Protein 3ALU (pdb70)

Radius of gyration: 27.71 Å; Cα contacts (8 Å, |Δi|>4): 1665; chains: 4; bounding box: 54×75×73 Å

B-factor: mean 20.38, std 9.77, range [8.19, 360.0]

Sequence (628 aa):
CLTSCPPLWTGFNGKCFRLFHNHLNFDNAENACRQFGLASCSGDELATGHLASIHSAESQAFLTELVKTSLPDLITGGWAPQVYIGMKVGSTNSDQTWTDGSSVDYDGWVSGEPNNGPNSRGAIAAGDYSRGFWADVYSNNNFKYICQLPCVHYTLECLTSCPPLWTGFNGKCFRLFHNHLNFDNAENACRQFGLASCSGDELATGHLASIHSAESQAFLTELVKTSLPDLITGGWAPQVYIGMKVGSTNSDQTWTDGSSVDYDGWVSGEPNNGPNSRGAIAAGDYSRGFWADVYSNNNFKYICQLPCVHYTLECLTSCPPLWTGFNGKCFRLFHNHLNFDNAENACRQFGLASCSGDELATGHLASIHSAESQAFLTELVKTSLPDLITGGWAPQVYIGMKVGSTNSDQTWTDGSSVDYDGWVSGEPNNGPNSRGAIAAGDYSRGFWADVYSNNNFKYICQLPCVHYTLECLTSCPPLWTGFNGKCFRLFHNHLNFDNAENACRQFGLASCSGDELATGHLASIHSAESQAFLTELVKTSLPDLITGGWAPQVYIGMKVGSTNSDQTWTDGSSVDYDGWVSGEPNNGPNSRGAIAAGDYSRGFWADVYSNNNFKYICQLPCVHYTLE

Secondary structure (DSSP, 8-state):
---EE-TT-EEETTEEEEEEEEEE-HHHHHHHHTTEEEEETTS-EEEE-EE----SHHHHHHHHHHHHHH-GGG--SSSPSEEEEEEEE-SSTT-EEETT--------BPTT---S-SSEEEEEE-STTTTT-EEEE-TT--EEEEEEPPPEEEE--/-BEE--TT-EEETTEEEEEEEEEE-HHHHHHHHTT-EEEETTS-EEEE-EE----SHHHHHHHHHHHHHH-GGG--SSSPSEEEEEEEE-SSTT-EEETT--------B-TT---S-SSEEEEEE-STTTTT-EEEE-TT--EEEEEEPPPEEEE--/-BEEE-TT-EEETTEEEEEEEEEE-HHHHHHHHTTSEEEETTS-EEEE-EE----SHHHHHHHHHHHHHHSGGG--SSSPSEEEEEEEE-SSTT-EEETT--------BPTT---S-SSEEEEEE-STTTTT-EEEE-TT--EEEEEEPPPEEEEE-/--EEE-TT-EEETTEEEEEEEEEE-HHHHHHHHTTSEEEETTS-EEEE-EEPP--SHHHHHHHHHHHHHHSGGG--SSSPSEEEEEEEE-SSTT-EEETT--------BPTT---S-SSEEEEEE-STTTTT-EEEE-TT--EEEEEE---EEEE--

Solvent-accessible surface area: 25604 Å² total; per-residue (Å²): 80,62,12,26,7,2,49,27,3,10,3,40,115,30,30,3,6,43,15,28,40,79,93,41,40,3,97,81,0,10,78,24,0,108,70,22,1,3,9,17,63,46,59,88,119,43,24,31,0,34,0,0,2,1,56,44,68,117,19,6,60,10,0,18,86,16,0,59,44,28,8,61,126,67,42,57,64,32,78,44,14,38,0,0,0,0,0,68,0,18,87,77,72,104,67,42,71,5,18,26,60,21,76,56,98,38,106,2,32,20,108,64,27,18,94,43,34,83,84,0,38,0,0,0,0,0,0,56,140,5,138,0,91,0,5,4,17,116,44,110,57,86,25,19,8,0,0,2,2,7,21,37,90,47,29,78,153,80,61,15,30,8,2,46,31,4,10,3,35,110,31,30,3,6,42,15,30,40,81,92,39,27,6,99,76,0,6,76,22,0,118,78,24,6,4,8,17,67,57,54,93,159,37,23,61,0,37,0,0,2,0,52,44,68,122,18,6,61,10,0,17,85,16,0,59,49,28,4,58,118,74,41,58,65,31,80,44,14,42,0,0,0,0,0,78,0,18,100,70,69,98,66,41,69,8,26,35,62,23,70,57,93,36,108,1,32,23,113,61,27,17,92,86,33,85,84,2,35,0,0,0,0,0,0,57,146,4,138,0,91,0,5,4,15,160,35,92,64,82,28,23,6,0,0,7,2,14,26,35,84,45,33,74,151,79,58,16,26,6,2,49,24,3,10,3,40,117,34,27,2,5,37,16,30,34,81,91,40,42,3,93,72,0,5,68,26,0,106,99,23,1,3,8,16,67,48,60,90,117,42,22,41,0,35,0,0,2,0,57,35,64,112,19,5,60,10,0,18,84,16,0,61,46,26,9,58,142,81,46,58,62,28,83,44,14,41,0,0,0,0,0,72,0,17,100,72,71,98,63,41,66,6,28,26,59,17,69,58,98,32,109,1,30,22,111,60,27,16,94,50,35,91,82,1,33,0,0,0,0,0,0,58,146,5,132,0,87,0,4,4,14,135,46,116,54,85,30,24,5,0,0,2,1,8,19,35,86,54,44,82,146,61,68,15,28,6,1,46,29,4,9,3,40,119,30,28,1,5,39,17,26,37,79,94,41,44,3,98,77,0,10,79,22,0,114,84,25,0,4,8,18,65,72,57,97,120,44,22,37,0,32,1,0,2,0,56,36,61,112,18,4,60,10,0,19,90,16,0,60,49,27,4,56,132,91,46,58,63,29,91,43,16,38,0,0,0,0,0,77,0,19,90,77,73,100,68,43,77,7,25,29,63,20,74,56,94,34,109,1,30,16,110,62,25,15,95,45,36,84,83,0,33,0,0,0,0,0,0,58,143,4,135,0,85,0,5,5,12,107,40,111,45,80,35,31,6,0,0,4,1,10,21,37,86,52,35,79,149

Foldseek 3Di:
DAADDDPQWHDDPQWTKHWFFWWAFQVVQQVVQQVAFDADPVGHTDGTKGFADAADPVSLVVVLCVVCVVPVVQAAQDLPPWAFGQWWAAQHNVRIAGPLRDDPNDAQAAPPPPDPDDTWGWTQRCHNVRVRGIYTHHRRGTHITMIIGDRDDDDPD/DAADDDPQWHDDPNWTKHWFFWWAFQVVQQVVLQVFADADPVGHGDTGKGFADAADVVSLVVVLCVVCVVPVVFAAQDQPPWAFGQWWAAPHNVRIAGPLRDDPNDAQADPPPPDDDDGWGWTQRCHNHRNRGIYTHHRRGIHITMMIYDRDDDDDD/DAEDDDPQWHDDPNWTKHWFFWWDFQVVLQVVQQVFFDADPVGHTDGGKGFADAADPVSLVVVLCVVCVVPVVFAAQAQPPWAFGQWWAADHNVPIAGPLRDDPNDAQADPPPPDDDHGWGWTQRCHNVSNRGIYTHHRRGTHITMMIYDRDDDDDD/DFADDDPQWDDDPQWTKHWDFWWAFQVVQQVVQQVFFDAPPVGHTDGGKGFDDDADPVSLVVVLCVCCVVPVVFAAQDQPPWAFGQWWAAQDNVRIAGPRRDDPNDAQADPPPPDPDDTWGWTQRCHNVRNRGIYTHHRRGTHITMMIYDRDDDDPD

CATH classification: 3.10.100.10

Organism: Pseudocnus echinatus (NCBI:txid2592315)

Nearest PDB structures (foldseek):
  3als-assembly1_B  TM=1.002E+00  e=3.495E-29  Pseudocnus echinatus
  4wqq-assembly2_D  TM=8.753E-01  e=1.450E-10  Pseudocnus echinatus
  1wmy-assembly1_A  TM=8.803E-01  e=3.065E-10  Pseudocnus echinatus
  1qdd-assembly1_A  TM=8.818E-01  e=2.893E-10  Homo sapiens
  7juc-assembly1_A  TM=8.166E-01  e=5.439E-08  Homo sapiens

Structure (mmCIF, N/CA/C/O backbone):
data_3ALU
#
_entry.id   3ALU
#
_cell.length_a   41.808
_cell.length_b   78.159
_cell.length_c   102.883
_cell.angle_alpha   90.00
_cell.angle_beta   96.82
_cell.angle_gamma   90.00
#
_symmetry.space_group_name_H-M   'P 1 21 1'
#
loop_
_entity.id
_entity.type
_entity.pdbx_description
1 polymer 'Lectin CEL-IV, C-type'
2 branched alpha-D-galactopyranose-(1-6)-alpha-D-glucopyranose-(1-2)-beta-D-fructofuranose
3 non-polymer 1,2-ETHANEDIOL
4 non-polymer 'CALCIUM ION'
5 water water
#
loop_
_atom_site.group_PDB
_atom_site.id
_atom_site.type_symbol
_atom_site.label_atom_id
_atom_site.label_alt_id
_atom_site.label_comp_id
_atom_site.label_asym_id
_atom_site.label_entity_id
_atom_site.label_seq_id
_atom_site.pdbx_PDB_ins_code
_atom_site.Cartn_x
_atom_site.Cartn_y
_atom_site.Cartn_z
_atom_site.occupancy
_atom_site.B_iso_or_equiv
_atom_site.auth_seq_id
_atom_site.auth_comp_id
_atom_site.auth_asym_id
_atom_site.auth_atom_id
_atom_site.pdbx_PDB_model_num
ATOM 1 N N . CYS A 1 1 ? -17.138 18.808 -21.817 1.00 44.69 1 CYS A N 1
ATOM 2 C CA . CYS A 1 1 ? -17.871 18.526 -23.087 1.00 44.75 1 CYS A CA 1
ATOM 3 C C . CYS A 1 1 ? -17.877 17.054 -23.501 1.00 43.03 1 CYS A C 1
ATOM 4 O O . CYS A 1 1 ? -16.880 16.323 -23.382 1.00 43.06 1 CYS A O 1
ATOM 7 N N . LEU A 1 2 ? -19.047 16.640 -23.958 1.00 40.79 2 LEU A N 1
ATOM 8 C CA . LEU A 1 2 ? -19.192 15.545 -24.888 1.00 37.87 2 LEU A CA 1
ATOM 9 C C . LEU A 1 2 ? -19.602 16.246 -26.174 1.00 35.38 2 LEU A C 1
ATOM 10 O O . LEU A 1 2 ? -20.225 17.305 -26.122 1.00 34.53 2 LEU A O 1
ATOM 15 N N . THR A 1 3 ? -19.251 15.674 -27.321 1.00 32.39 3 THR A N 1
ATOM 16 C CA . THR A 1 3 ? -19.786 16.146 -28.604 1.00 29.35 3 THR A CA 1
ATOM 17 C C . THR A 1 3 ? -21.316 15.905 -28.710 1.00 27.93 3 THR A C 1
ATOM 18 O O . THR A 1 3 ? -21.784 14.823 -28.388 1.00 29.22 3 THR A O 1
ATOM 22 N N . SER A 1 4 ? -22.071 16.925 -29.153 1.00 25.18 4 SER A N 1
ATOM 23 C CA . SER A 1 4 ? -23.507 16.822 -29.429 1.00 23.10 4 SER A CA 1
ATOM 24 C C . SER A 1 4 ? -23.786 16.520 -30.897 1.00 20.92 4 SER A C 1
ATOM 25 O O . SER A 1 4 ? -23.299 17.245 -31.795 1.00 20.48 4 SER A O 1
ATOM 28 N N . CYS A 1 5 ? -24.579 15.485 -31.142 1.00 18.99 5 CYS A N 1
ATOM 29 C CA . CYS A 1 5 ? -24.908 15.044 -32.508 1.00 18.09 5 CYS A CA 1
ATOM 30 C C . CYS A 1 5 ? -26.379 14.697 -32.673 1.00 17.84 5 CYS A C 1
ATOM 31 O O . CYS A 1 5 ? -27.062 14.369 -31.690 1.00 17.34 5 CYS A O 1
ATOM 34 N N . PRO A 1 6 ? -26.858 14.683 -33.922 1.00 17.09 6 PRO A N 1
ATOM 35 C CA . PRO A 1 6 ? -28.250 14.269 -34.070 1.00 17.29 6 PRO A CA 1
ATOM 36 C C . PRO A 1 6 ? -28.445 12.754 -33.915 1.00 15.59 6 PRO A C 1
ATOM 37 O O . PRO A 1 6 ? -27.478 11.990 -33.941 1.00 14.49 6 PRO A O 1
ATOM 41 N N . PRO A 1 7 ? -29.700 12.304 -33.760 1.00 15.75 7 PRO A N 1
ATOM 42 C CA . PRO A 1 7 ? -30.011 10.909 -33.626 1.00 15.33 7 PRO A CA 1
ATOM 43 C C . PRO A 1 7 ? -29.449 10.098 -34.773 1.00 15.19 7 PRO A C 1
ATOM 44 O O . PRO A 1 7 ? -29.554 10.493 -35.945 1.00 14.65 7 PRO A O 1
ATOM 48 N N . LEU A 1 8 ? -28.847 8.976 -34.401 1.00 15.34 8 LEU A N 1
ATOM 49 C CA . LEU A 1 8 ? -28.191 8.005 -35.309 1.00 14.71 8 LEU A CA 1
ATOM 50 C C . LEU A 1 8 ? -26.762 8.413 -35.659 1.00 14.25 8 LEU A C 1
ATOM 51 O O . LEU A 1 8 ? -26.022 7.593 -36.209 1.00 16.06 8 LEU A O 1
ATOM 56 N N . TRP A 1 9 ? -26.380 9.646 -35.331 1.00 14.72 9 TRP A N 1
ATOM 57 C CA . TRP A 1 9 ? -24.989 10.079 -35.569 1.00 14.23 9 TRP A CA 1
ATOM 58 C C . TRP A 1 9 ? -24.211 9.889 -34.274 1.00 14.66 9 TRP A C 1
ATOM 59 O O . TRP A 1 9 ? -24.802 9.728 -33.221 1.00 13.72 9 TRP A O 1
ATOM 70 N N . THR A 1 10 ? -22.878 9.855 -34.344 1.00 13.53 10 THR A N 1
ATOM 71 C CA . THR A 1 10 ? -22.099 9.666 -33.138 1.00 13.59 10 THR A CA 1
ATOM 72 C C . THR A 1 10 ? -20.861 10.573 -33.192 1.00 14.52 10 THR A C 1
ATOM 73 O O . THR A 1 10 ? -20.331 10.818 -34.264 1.00 14.50 10 THR A O 1
ATOM 77 N N . GLY A 1 11 ? -20.468 11.100 -32.035 1.00 14.65 11 GLY A N 1
ATOM 78 C CA . GLY A 1 11 ? -19.506 12.217 -31.934 1.00 14.32 11 GLY A CA 1
ATOM 79 C C . GLY A 1 11 ? -18.140 11.775 -31.459 1.00 14.63 11 GLY A C 1
ATOM 80 O O . GLY A 1 11 ? -18.015 10.870 -30.620 1.00 15.06 11 GLY A O 1
ATOM 81 N N . PHE A 1 12 ? -17.121 12.419 -32.000 1.00 14.20 12 PHE A N 1
ATOM 82 C CA . PHE A 1 12 ? -15.743 12.252 -31.521 1.00 14.94 12 PHE A CA 1
ATOM 83 C C . PHE A 1 12 ? -15.015 13.522 -31.799 1.00 15.92 12 PHE A C 1
ATOM 84 O O . PHE A 1 12 ? -15.020 14.038 -32.946 1.00 15.27 12 PHE A O 1
ATOM 92 N N . ASN A 1 13 ? -14.412 14.064 -30.733 1.00 18.63 13 ASN A N 1
ATOM 93 C CA . ASN A 1 13 ? -13.580 15.265 -30.830 1.00 21.10 13 ASN A CA 1
ATOM 94 C C . ASN A 1 13 ? -14.234 16.424 -31.587 1.00 21.26 13 ASN A C 1
ATOM 95 O O . ASN A 1 13 ? -13.595 17.070 -32.413 1.00 21.87 13 ASN A O 1
ATOM 100 N N . GLY A 1 14 ? -15.519 16.646 -31.331 1.00 19.71 14 GLY A N 1
ATOM 101 C CA . GLY A 1 14 ? -16.214 17.787 -31.918 1.00 19.77 14 GLY A CA 1
ATOM 102 C C . GLY A 1 14 ? -16.883 17.577 -33.256 1.00 19.11 14 GLY A C 1
ATOM 103 O O . GLY A 1 14 ? -17.556 18.473 -33.756 1.00 20.45 14 GLY A O 1
ATOM 104 N N . LYS A 1 15 ? -16.720 16.388 -33.820 1.00 17.18 15 LYS A N 1
ATOM 105 C CA . LYS A 1 15 ? -17.319 16.066 -35.132 1.00 15.74 15 LYS A CA 1
ATOM 106 C C . LYS A 1 15 ? -18.334 14.940 -35.008 1.00 14.71 15 LYS A C 1
ATOM 107 O O . LYS A 1 15 ? -18.233 14.110 -34.126 1.00 14.36 15 LYS A O 1
ATOM 113 N N . CYS A 1 16 ? -19.296 14.901 -35.941 1.00 14.25 16 CYS A N 1
ATOM 114 C CA . CYS A 1 16 ? -20.346 13.907 -35.898 1.00 12.90 16 CYS A CA 1
ATOM 115 C C . CYS A 1 16 ? -20.244 13.015 -37.136 1.00 12.37 16 CYS A C 1
ATOM 116 O O . CYS A 1 16 ? -20.091 13.528 -38.273 1.00 13.73 16 CYS A O 1
ATOM 119 N N . PHE A 1 17 ? -20.285 11.720 -36.892 1.00 12.24 17 PHE A N 1
ATOM 120 C CA . PHE A 1 17 ? -20.066 10.733 -37.948 1.00 12.38 17 PHE A CA 1
ATOM 121 C C . PHE A 1 17 ? -21.200 9.743 -38.032 1.00 12.53 17 PHE A C 1
ATOM 122 O O . PHE A 1 17 ? -21.878 9.454 -37.046 1.00 12.73 17 PHE A O 1
ATOM 130 N N . ARG A 1 18 ? -21.354 9.161 -39.223 1.00 12.95 18 ARG A N 1
ATOM 131 C CA . ARG A 1 18 ? -22.305 8.078 -39.409 1.00 12.86 18 ARG A CA 1
ATOM 132 C C . ARG A 1 18 ? -21.838 7.180 -40.561 1.00 12.72 18 ARG A C 1
ATOM 133 O O . ARG A 1 18 ? -21.437 7.653 -41.644 1.00 12.37 18 ARG A O 1
ATOM 141 N N . LEU A 1 19 ? -21.830 5.891 -40.262 1.00 12.40 19 LEU A N 1
ATOM 142 C CA . LEU A 1 19 ? -21.566 4.836 -41.252 1.00 11.99 19 LEU A CA 1
ATOM 143 C C . LEU A 1 19 ? -22.817 4.482 -42.011 1.00 13.64 19 LEU A C 1
ATOM 144 O O . LEU A 1 19 ? -23.867 4.146 -41.394 1.00 14.77 19 LEU A O 1
ATOM 149 N N . PHE A 1 20 ? -22.709 4.500 -43.334 1.00 13.01 20 PHE A N 1
ATOM 150 C CA . PHE A 1 20 ? -23.851 4.121 -44.205 1.00 13.47 20 PHE A CA 1
ATOM 151 C C . PHE A 1 20 ? -23.592 2.790 -44.876 1.00 14.86 20 PHE A C 1
ATOM 152 O O . PHE A 1 20 ? -22.459 2.480 -45.277 1.00 15.63 20 PHE A O 1
ATOM 160 N N . HIS A 1 21 ? -24.661 1.993 -44.988 1.00 15.69 21 HIS A N 1
ATOM 161 C CA . HIS A 1 21 ? -24.545 0.578 -45.394 1.00 16.33 21 HIS A CA 1
ATOM 162 C C . HIS A 1 21 ? -24.832 0.295 -46.832 1.00 17.23 21 HIS A C 1
ATOM 163 O O . HIS A 1 21 ? -24.564 -0.835 -47.293 1.00 18.55 21 HIS A O 1
ATOM 170 N N . ASN A 1 22 ? -25.347 1.288 -47.566 1.00 17.92 22 ASN A N 1
ATOM 171 C CA . ASN A 1 22 ? -25.541 1.089 -49.002 1.00 20.37 22 ASN A CA 1
ATOM 172 C C . ASN A 1 22 ? -24.216 1.294 -49.703 1.00 20.66 22 ASN A C 1
ATOM 173 O O . ASN A 1 22 ? -23.319 1.996 -49.188 1.00 22.55 22 ASN A O 1
ATOM 178 N N . HIS A 1 23 ? -24.037 0.599 -50.807 1.00 19.65 23 HIS A N 1
ATOM 179 C CA . HIS A 1 23 ? -22.729 0.577 -51.433 1.00 18.98 23 HIS A CA 1
ATOM 180 C C . HIS A 1 23 ? -22.805 1.563 -52.570 1.00 18.96 23 HIS A C 1
ATOM 181 O O . HIS A 1 23 ? -23.627 1.410 -53.489 1.00 19.61 23 HIS A O 1
ATOM 188 N N . LEU A 1 24 ? -21.918 2.549 -52.548 1.00 16.87 24 LEU A N 1
ATOM 189 C CA . LEU A 1 24 ? -21.906 3.578 -53.557 1.00 16.54 24 LEU A CA 1
ATOM 190 C C . LEU A 1 24 ? -20.487 3.752 -54.067 1.00 16.06 24 LEU A C 1
ATOM 191 O O . LEU A 1 24 ? -19.517 3.499 -53.331 1.00 16.04 24 LEU A O 1
ATOM 196 N N . ASN A 1 25 ? -20.366 4.261 -55.286 1.00 15.20 25 ASN A N 1
ATOM 197 C CA . ASN A 1 25 ? -19.026 4.624 -55.769 1.00 14.92 25 ASN A CA 1
ATOM 198 C C . ASN A 1 25 ? -18.559 5.917 -55.108 1.00 14.53 25 ASN A C 1
ATOM 199 O O . ASN A 1 25 ? -19.309 6.543 -54.353 1.00 14.47 25 ASN A O 1
ATOM 204 N N . PHE A 1 26 ? -17.317 6.322 -55.335 1.00 14.21 26 PHE A N 1
ATOM 205 C CA . PHE A 1 26 ? -16.802 7.409 -54.526 1.00 13.48 26 PHE A CA 1
ATOM 206 C C . PHE A 1 26 ? -17.595 8.692 -54.699 1.00 14.05 26 PHE A C 1
ATOM 207 O O . PHE A 1 26 ? -17.941 9.360 -53.726 1.00 14.70 26 PHE A O 1
ATOM 215 N N . ASP A 1 27 ? -17.857 9.075 -55.944 1.00 13.63 27 ASP A N 1
ATOM 216 C CA . ASP A 1 27 ? -18.521 10.347 -56.202 1.00 16.00 27 ASP A CA 1
ATOM 217 C C . ASP A 1 27 ? -19.955 10.320 -55.662 1.00 14.81 27 ASP A C 1
ATOM 218 O O . ASP A 1 27 ? -20.412 11.305 -55.116 1.00 15.91 27 ASP A O 1
ATOM 223 N N . ASN A 1 28 ? -20.638 9.193 -55.804 1.00 15.39 28 ASN A N 1
ATOM 224 C CA . ASN A 1 28 ? -21.993 9.073 -55.267 1.00 16.08 28 ASN A CA 1
ATOM 225 C C . ASN A 1 28 ? -22.036 9.024 -53.731 1.00 15.83 28 ASN A C 1
ATOM 226 O O . ASN A 1 28 ? -22.999 9.536 -53.131 1.00 15.93 28 ASN A O 1
ATOM 231 N N . ALA A 1 29 ? -20.990 8.445 -53.108 1.00 15.23 29 ALA A N 1
ATOM 232 C CA . ALA A 1 29 ? -20.875 8.463 -51.638 1.00 14.39 29 ALA A CA 1
ATOM 233 C C . ALA A 1 29 ? -20.663 9.868 -51.159 1.00 13.98 29 ALA A C 1
ATOM 234 O O . ALA A 1 29 ? -21.367 10.342 -50.254 1.00 15.37 29 ALA A O 1
ATOM 236 N N . GLU A 1 30 ? -19.723 10.594 -51.767 1.00 12.83 30 GLU A N 1
ATOM 237 C CA . GLU A 1 30 ? -19.540 12.002 -51.415 1.00 12.72 30 GLU A CA 1
ATOM 238 C C . GLU A 1 30 ? -20.869 12.797 -51.583 1.00 14.60 30 GLU A C 1
ATOM 239 O O . GLU A 1 30 ? -21.270 13.555 -50.700 1.00 13.74 30 GLU A O 1
ATOM 245 N N . ASN A 1 31 ? -21.556 12.595 -52.697 1.00 15.06 31 ASN A N 1
ATOM 246 C CA . ASN A 1 31 ? -22.805 13.327 -52.910 1.00 15.97 31 ASN A CA 1
ATOM 247 C C . ASN A 1 31 ? -23.870 12.954 -51.885 1.00 15.21 31 ASN A C 1
ATOM 248 O O . ASN A 1 31 ? -24.655 13.810 -51.466 1.00 16.48 31 ASN A O 1
ATOM 253 N N . ALA A 1 32 ? -23.869 11.700 -51.443 1.00 14.62 32 ALA A N 1
ATOM 254 C CA . ALA A 1 32 ? -24.804 11.234 -50.403 1.00 15.19 32 ALA A CA 1
ATOM 255 C C . ALA A 1 32 ? -24.532 12.033 -49.117 1.00 15.38 32 ALA A C 1
ATOM 256 O O . ALA A 1 32 ? -25.463 12.540 -48.458 1.00 16.93 32 ALA A O 1
ATOM 258 N N . CYS A 1 33 ? -23.252 12.177 -48.762 1.00 14.87 33 CYS A N 1
ATOM 259 C CA . CYS A 1 33 ? -22.915 12.947 -47.566 1.00 15.32 33 CYS A CA 1
ATOM 260 C C . CYS A 1 33 ? -23.276 14.429 -47.697 1.00 15.37 33 CYS A C 1
ATOM 261 O O . CYS A 1 33 ? -23.560 15.081 -46.689 1.00 15.82 33 CYS A O 1
ATOM 264 N N . ARG A 1 34 ? -23.228 14.976 -48.920 1.00 15.56 34 ARG A N 1
ATOM 265 C CA . ARG A 1 34 ? -23.559 16.376 -49.162 1.00 16.32 34 ARG A CA 1
ATOM 266 C C . ARG A 1 34 ? -25.043 16.678 -49.014 1.00 16.94 34 ARG A C 1
ATOM 267 O O . ARG A 1 34 ? -25.418 17.857 -49.061 1.00 18.38 34 ARG A O 1
ATOM 275 N N . GLN A 1 35 ? -25.857 15.636 -48.862 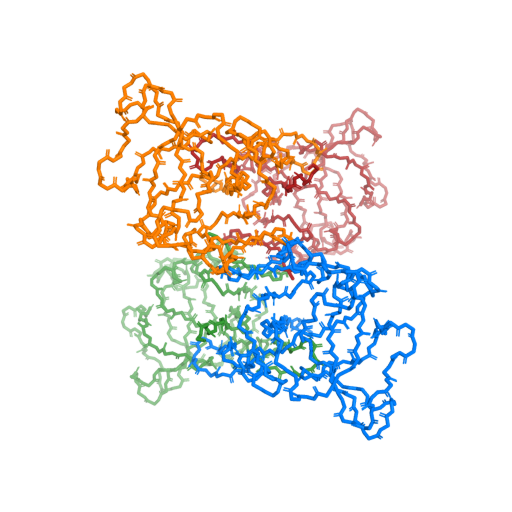1.00 16.88 35 GLN A N 1
ATOM 276 C CA . GLN A 1 35 ? -27.320 15.817 -48.653 1.00 17.69 35 GLN A CA 1
ATOM 277 C C . GLN A 1 35 ? -27.610 16.301 -47.249 1.00 18.19 35 GLN A C 1
ATOM 278 O O . GLN A 1 35 ? -28.685 16.853 -46.972 1.00 18.57 35 GLN A O 1
ATOM 284 N N . PHE A 1 36 ? -26.674 16.059 -46.336 1.00 18.00 36 PHE A N 1
ATOM 285 C CA . PHE A 1 36 ? -26.746 16.622 -45.008 1.00 19.03 36 PHE A CA 1
ATOM 286 C C . PHE A 1 36 ? -26.151 18.016 -45.035 1.00 20.86 36 PHE A C 1
ATOM 287 O O . PHE A 1 36 ? -25.136 18.268 -45.697 1.00 21.65 36 PHE A O 1
ATOM 295 N N . GLY A 1 37 ? -26.843 18.953 -44.393 1.00 21.18 37 GLY A N 1
ATOM 296 C CA . GLY A 1 37 ? -26.414 20.344 -44.460 1.00 21.44 37 GLY A CA 1
ATOM 297 C C . GLY A 1 37 ? -26.335 21.037 -43.114 1.00 22.05 37 GLY A C 1
ATOM 298 O O . GLY A 1 37 ? -26.759 20.504 -42.069 1.00 22.32 37 GLY A O 1
ATOM 299 N N . LEU A 1 38 ? -25.774 22.239 -43.158 1.00 20.82 38 LEU A N 1
ATOM 300 C CA . LEU A 1 38 ? -25.799 23.171 -42.041 1.00 21.10 38 LEU A CA 1
ATOM 301 C C . LEU A 1 38 ? -26.402 24.449 -42.584 1.00 20.76 38 LEU A C 1
ATOM 302 O O . LEU A 1 38 ? -25.933 25.011 -43.589 1.00 20.24 38 LEU A O 1
ATOM 307 N N . ALA A 1 39 ? -27.475 24.910 -41.949 1.00 20.90 39 ALA A N 1
ATOM 308 C CA . ALA A 1 39 ? -28.158 26.069 -42.462 1.00 20.31 39 ALA A CA 1
ATOM 309 C C . ALA A 1 39 ? -28.196 27.111 -41.359 1.00 20.62 39 ALA A C 1
ATOM 310 O O . ALA A 1 39 ? -28.215 26.762 -40.178 1.00 19.88 39 ALA A O 1
ATOM 312 N N . SER A 1 40 ? -28.205 28.380 -41.740 1.00 21.12 40 SER A N 1
ATOM 313 C CA . SER A 1 40 ? -28.498 29.425 -40.763 1.00 22.62 40 SER A CA 1
ATOM 314 C C . SER A 1 40 ? -29.983 29.321 -40.397 1.00 23.67 40 SER A C 1
ATOM 315 O O . SER A 1 40 ? -30.817 28.768 -41.158 1.00 23.87 40 SER A O 1
ATOM 318 N N . CYS A 1 41 ? -30.334 29.823 -39.218 1.00 24.87 41 CYS A N 1
ATOM 319 C CA . CYS A 1 41 ? -31.729 29.755 -38.794 1.00 26.82 41 CYS A CA 1
ATOM 320 C C . CYS A 1 41 ? -32.652 30.613 -39.661 1.00 27.01 41 CYS A C 1
ATOM 321 O O . CYS A 1 41 ? -33.846 30.300 -39.783 1.00 28.44 41 CYS A O 1
ATOM 324 N N . SER A 1 42 ? -32.104 31.665 -40.277 1.00 27.28 42 SER A N 1
ATOM 325 C CA . SER A 1 42 ? -32.868 32.474 -41.232 1.00 27.26 42 SER A CA 1
ATOM 326 C C . SER A 1 42 ? -32.995 31.809 -42.612 1.00 27.61 42 SER A C 1
ATOM 327 O O . SER A 1 42 ? -33.591 32.387 -43.518 1.00 28.28 42 SER A O 1
ATOM 330 N N . GLY A 1 43 ? -32.431 30.604 -42.762 1.00 27.44 43 GLY A N 1
ATOM 331 C CA . GLY A 1 43 ? -32.680 29.737 -43.922 1.00 26.66 43 GLY A CA 1
ATOM 332 C C . GLY A 1 43 ? -31.640 29.645 -45.032 1.00 26.12 43 GLY A C 1
ATOM 333 O O . GLY A 1 43 ? -31.957 29.159 -46.125 1.00 26.32 43 GLY A O 1
ATOM 334 N N . ASP A 1 44 ? -30.411 30.102 -44.779 1.00 24.54 44 ASP A N 1
ATOM 335 C CA . ASP A 1 44 ? -29.355 30.067 -45.799 1.00 24.46 44 ASP A CA 1
ATOM 336 C C . ASP A 1 44 ? -28.467 28.832 -45.593 1.00 23.93 44 ASP A C 1
ATOM 337 O O . ASP A 1 44 ? -27.986 28.621 -44.486 1.00 23.19 44 ASP A O 1
ATOM 342 N N . GLU A 1 45 ? -28.253 28.014 -46.628 1.00 24.35 45 GLU A N 1
ATOM 343 C CA . GLU A 1 45 ? -27.292 26.888 -46.504 1.00 23.48 45 GLU A CA 1
ATOM 344 C C . GLU A 1 45 ? -25.865 27.413 -46.435 1.00 23.08 45 GLU A C 1
ATOM 345 O O . GLU A 1 45 ? -25.438 28.194 -47.293 1.00 23.15 45 GLU A O 1
ATOM 351 N N . LEU A 1 46 ? -25.138 26.983 -45.406 1.00 20.88 46 LEU A N 1
ATOM 352 C CA . LEU A 1 46 ? -23.807 27.473 -45.136 1.00 21.16 46 LEU A CA 1
ATOM 353 C C . LEU A 1 46 ? -22.750 26.460 -45.520 1.00 20.28 46 LEU A C 1
ATOM 354 O O . LEU A 1 46 ? -21.631 26.813 -45.984 1.00 21.36 46 LEU A O 1
ATOM 359 N N . ALA A 1 47 ? -23.080 25.196 -45.298 1.00 20.33 47 ALA A N 1
ATOM 360 C CA . ALA A 1 47 ? -22.113 24.104 -45.528 1.00 18.57 47 ALA A CA 1
ATOM 361 C C . ALA A 1 47 ? -22.811 22.778 -45.774 1.00 18.07 47 ALA A C 1
ATOM 362 O O . ALA A 1 47 ? -23.976 22.654 -45.489 1.00 17.03 47 ALA A O 1
ATOM 364 N N . THR A 1 48 ? -22.113 21.790 -46.350 1.00 17.01 48 THR A N 1
ATOM 365 C CA . THR A 1 48 ? -22.664 20.415 -46.455 1.00 17.53 48 THR A CA 1
ATOM 366 C C . THR A 1 48 ? -21.807 19.440 -45.696 1.00 16.22 48 THR A C 1
ATOM 367 O O . THR A 1 48 ? -20.642 19.733 -45.374 1.00 16.53 48 THR A O 1
ATOM 371 N N . GLY A 1 49 ? -22.377 18.284 -45.431 1.00 14.35 49 GLY A N 1
ATOM 372 C CA . GLY A 1 49 ? -21.576 17.136 -44.989 1.00 13.62 49 GLY A CA 1
ATOM 373 C C . GLY A 1 49 ? -20.662 16.671 -46.123 1.00 13.50 49 GLY A C 1
ATOM 374 O O . GLY A 1 49 ? -20.745 17.144 -47.278 1.00 13.19 49 GLY A O 1
ATOM 375 N N . HIS A 1 50 ? -19.780 15.752 -45.766 1.00 12.65 50 HIS A N 1
ATOM 376 C CA . HIS A 1 50 ? -18.737 15.231 -46.675 1.00 12.69 50 HIS A CA 1
ATOM 377 C C . HIS A 1 50 ? -18.387 13.850 -46.183 1.00 11.70 50 HIS A C 1
ATOM 378 O O . HIS A 1 50 ? -18.686 13.454 -45.047 1.00 12.04 50 HIS A O 1
ATOM 385 N N . LEU A 1 51 ? -17.761 13.077 -47.059 1.00 11.55 51 LEU A N 1
ATOM 386 C CA . LEU A 1 51 ? -17.128 11.866 -46.569 1.00 10.57 51 LEU A CA 1
ATOM 387 C C . LEU A 1 51 ? -16.142 12.300 -45.480 1.00 11.89 51 LEU A C 1
ATOM 388 O O . LEU A 1 51 ? -15.593 13.407 -45.523 1.00 12.18 51 LEU A O 1
ATOM 393 N N . ALA A 1 52 ? -15.907 11.411 -44.499 1.00 10.23 52 ALA A N 1
ATOM 394 C CA . ALA A 1 52 ? -15.138 11.755 -43.322 1.00 10.49 52 ALA A CA 1
ATOM 395 C C . ALA A 1 52 ? -13.690 12.088 -43.671 1.00 11.30 52 ALA A C 1
ATOM 396 O O . ALA A 1 52 ? -13.103 11.399 -44.482 1.00 11.18 52 ALA A O 1
ATOM 398 N N . SER A 1 53 ? -13.146 13.102 -43.021 1.00 11.06 53 SER A N 1
ATOM 399 C CA . SER A 1 53 ? -11.676 13.329 -43.062 1.00 11.82 53 SER A CA 1
ATOM 400 C C . SER A 1 53 ? -11.092 12.900 -41.718 1.00 12.35 53 SER A C 1
ATOM 401 O O . SER A 1 53 ? -11.854 12.765 -40.781 1.00 14.49 53 SER A O 1
ATOM 404 N N . ILE A 1 54 ? -9.760 12.686 -41.642 1.00 12.70 54 ILE A N 1
ATOM 405 C CA . ILE A 1 54 ? -9.156 12.047 -40.450 1.00 12.40 54 ILE A CA 1
ATOM 406 C C . ILE A 1 54 ? -7.866 12.793 -40.185 1.00 13.00 54 ILE A C 1
ATOM 407 O O . ILE A 1 54 ? -7.057 12.955 -41.126 1.00 12.77 54 ILE A O 1
ATOM 412 N N . HIS A 1 55 ? -7.668 13.248 -38.936 1.00 12.63 55 HIS A N 1
ATOM 413 C CA . HIS A 1 55 ? -6.570 14.209 -38.667 1.00 13.66 55 HIS A CA 1
ATOM 414 C C . HIS A 1 55 ? -5.644 13.829 -37.542 1.00 14.40 55 HIS A C 1
ATOM 415 O O . HIS A 1 55 ? -4.747 14.606 -37.171 1.00 14.83 55 HIS A O 1
ATOM 422 N N . SER A 1 56 ? -5.833 12.626 -37.023 1.00 13.09 56 SER A N 1
ATOM 423 C CA . SER A 1 56 ? -4.986 12.135 -35.923 1.00 14.14 56 SER A CA 1
ATOM 424 C C . SER A 1 56 ? -5.102 10.633 -35.758 1.00 13.84 56 SER A C 1
ATOM 425 O O . SER A 1 56 ? -6.075 10.007 -36.227 1.00 14.15 56 SER A O 1
ATOM 428 N N . ALA A 1 57 ? -4.109 10.046 -35.061 1.00 13.94 57 ALA A N 1
ATOM 429 C CA . ALA A 1 57 ? -4.118 8.641 -34.747 1.00 14.56 57 ALA A CA 1
ATOM 430 C C . ALA A 1 57 ? -5.342 8.239 -33.911 1.00 12.97 57 ALA A C 1
ATOM 431 O O . ALA A 1 57 ? -5.878 7.159 -34.088 1.00 14.06 57 ALA A O 1
ATOM 433 N N . GLU A 1 58 ? -5.726 9.104 -32.972 1.00 14.32 58 GLU A N 1
ATOM 434 C CA . GLU A 1 58 ? -6.910 8.876 -32.163 1.00 15.47 58 GLU A CA 1
ATOM 435 C C . GLU A 1 58 ? -8.177 8.890 -33.002 1.00 14.99 58 GLU A C 1
ATOM 436 O O . GLU A 1 58 ? -9.061 8.082 -32.770 1.00 15.18 58 GLU A O 1
ATOM 442 N N . SER A 1 59 ? -8.293 9.836 -33.933 1.00 13.97 59 SER A N 1
ATOM 443 C CA . SER A 1 59 ? -9.496 9.847 -34.821 1.00 14.33 59 SER A CA 1
ATOM 444 C C . SER A 1 59 ? -9.493 8.586 -35.678 1.00 13.55 59 SER A C 1
ATOM 445 O O . SER A 1 59 ? -10.541 7.961 -35.886 1.00 12.84 59 SER A O 1
ATOM 448 N N . GLN A 1 60 ? -8.320 8.164 -36.150 1.00 11.97 60 GLN A N 1
ATOM 449 C CA . GLN A 1 60 ? -8.239 6.970 -36.950 1.00 11.20 60 GLN A CA 1
ATOM 450 C C . GLN A 1 60 ? -8.699 5.784 -36.117 1.00 13.31 60 GLN A C 1
ATOM 451 O O . GLN A 1 60 ? -9.399 4.911 -36.625 1.00 14.00 60 GLN A O 1
ATOM 457 N N . ALA A 1 61 ? -8.274 5.739 -34.853 1.00 12.58 61 ALA A N 1
ATOM 458 C CA . ALA A 1 61 ? -8.642 4.632 -33.982 1.00 13.24 61 ALA A CA 1
ATOM 459 C C . ALA A 1 61 ? -10.154 4.640 -33.760 1.00 12.86 61 ALA A C 1
ATOM 460 O O . ALA A 1 61 ? -10.766 3.574 -33.752 1.00 13.99 61 ALA A O 1
ATOM 462 N N . PHE A 1 62 ? -10.717 5.827 -33.585 1.00 13.46 62 PHE A N 1
ATOM 463 C CA . PHE A 1 62 ? -12.170 5.930 -33.339 1.00 12.77 62 PHE A CA 1
ATOM 464 C C . PHE A 1 62 ? -12.943 5.415 -34.559 1.00 12.66 62 PHE A C 1
ATOM 465 O O . PHE A 1 62 ? -13.873 4.604 -34.422 1.00 13.16 62 PHE A O 1
ATOM 473 N N . LEU A 1 63 ? -12.580 5.890 -35.748 1.00 12.45 63 LEU A N 1
ATOM 474 C CA . LEU A 1 63 ? -13.315 5.453 -36.946 1.00 12.47 63 LEU A CA 1
ATOM 475 C C . LEU A 1 63 ? -13.165 3.967 -37.254 1.00 12.54 63 LEU A C 1
ATOM 476 O O . LEU A 1 63 ? -14.113 3.317 -37.701 1.00 12.26 63 LEU A O 1
ATOM 481 N N . THR A 1 64 ? -11.979 3.410 -36.976 1.00 12.92 64 THR A N 1
ATOM 482 C CA . THR A 1 64 ? -11.786 1.984 -37.124 1.00 13.50 64 THR A CA 1
ATOM 483 C C . THR A 1 64 ? -12.730 1.200 -36.179 1.00 13.93 64 THR A C 1
ATOM 484 O O . THR A 1 64 ? -13.361 0.212 -36.609 1.00 15.50 64 THR A O 1
ATOM 488 N N . GLU A 1 65 ? -12.840 1.685 -34.939 1.00 14.71 65 GLU A N 1
ATOM 489 C CA . GLU A 1 65 ? -13.651 1.010 -33.934 1.00 15.49 65 GLU A CA 1
ATOM 490 C C . GLU A 1 65 ? -15.122 1.166 -34.355 1.00 14.70 65 GLU A C 1
ATOM 491 O O . GLU A 1 65 ? -15.918 0.224 -34.195 1.00 16.06 65 GLU A O 1
ATOM 497 N N . LEU A 1 66 ? -15.475 2.323 -34.900 1.00 14.71 66 LEU A N 1
ATOM 498 C CA . LEU A 1 66 ? -16.826 2.517 -35.432 1.00 15.08 66 LEU A CA 1
ATOM 499 C C . LEU A 1 66 ? -17.153 1.473 -36.492 1.00 15.53 66 LEU A C 1
ATOM 500 O O . LEU A 1 66 ? -18.225 0.797 -36.445 1.00 15.79 66 LEU A O 1
ATOM 505 N N . VAL A 1 67 ? -16.231 1.283 -37.440 1.00 14.02 67 VAL A N 1
ATOM 506 C CA . VAL A 1 67 ? -16.474 0.316 -38.495 1.00 14.32 67 VAL A CA 1
ATOM 507 C C . VAL A 1 67 ? -16.492 -1.119 -37.965 1.00 15.02 67 VAL A C 1
ATOM 508 O O . VAL A 1 67 ? -17.415 -1.907 -38.303 1.00 15.91 67 VAL A O 1
ATOM 512 N N . LYS A 1 68 ? -15.509 -1.474 -37.133 1.00 15.04 68 LYS A N 1
ATOM 513 C CA . LYS A 1 68 ? -15.376 -2.864 -36.735 1.00 16.57 68 LYS A CA 1
ATOM 514 C C . LYS A 1 68 ? -16.460 -3.269 -35.774 1.00 16.38 68 LYS A C 1
ATOM 515 O O . LYS A 1 68 ? -16.922 -4.409 -35.846 1.00 19.33 68 LYS A O 1
ATOM 521 N N . THR A 1 69 ? -16.865 -2.365 -34.890 1.00 16.18 69 THR A N 1
ATOM 522 C CA . THR A 1 69 ? -18.008 -2.708 -34.002 1.00 16.20 69 THR A CA 1
ATOM 523 C C . THR A 1 69 ? -19.352 -2.703 -34.750 1.00 16.65 69 THR A C 1
ATOM 524 O O . THR A 1 69 ? -20.285 -3.413 -34.331 1.00 16.37 69 THR A O 1
ATOM 528 N N . SER A 1 70 ? -19.455 -1.933 -35.844 1.00 14.67 70 SER A N 1
ATOM 529 C CA . SER A 1 70 ? -20.695 -1.896 -36.626 1.00 15.21 70 SER A CA 1
ATOM 530 C C . SER A 1 70 ? -20.822 -3.077 -37.608 1.00 15.86 70 SER A C 1
ATOM 531 O O . SER A 1 70 ? -21.933 -3.506 -37.935 1.00 16.81 70 SER A O 1
ATOM 534 N N . LEU A 1 71 ? -19.689 -3.590 -38.080 1.00 16.11 71 LEU A N 1
ATOM 535 C CA . LEU A 1 71 ? -19.666 -4.626 -39.115 1.00 17.27 71 LEU A CA 1
ATOM 536 C C . LEU A 1 71 ? -18.957 -5.910 -38.665 1.00 17.71 71 LEU A C 1
ATOM 537 O O . LEU A 1 71 ? -18.184 -6.464 -39.434 1.00 18.06 71 LEU A O 1
ATOM 542 N N . PRO A 1 72 ? -19.237 -6.415 -37.439 1.00 18.35 72 PRO A N 1
ATOM 543 C CA . PRO A 1 72 ? -18.330 -7.484 -36.950 1.00 18.92 72 PRO A CA 1
ATOM 544 C C . PRO A 1 72 ? -18.347 -8.764 -37.788 1.00 20.10 72 PRO A C 1
ATOM 545 O O . PRO A 1 72 ? -17.315 -9.446 -37.885 1.00 20.68 72 PRO A O 1
ATOM 549 N N . ASP A 1 73 ? -19.486 -9.087 -38.401 1.00 20.41 73 ASP A N 1
ATOM 550 C CA . ASP A 1 73 ? -19.601 -10.330 -39.180 1.00 22.82 73 ASP A CA 1
ATOM 551 C C . ASP A 1 73 ? -18.993 -10.169 -40.567 1.00 21.93 73 ASP A C 1
ATOM 552 O O . ASP A 1 73 ? -18.893 -11.144 -41.325 1.00 23.00 73 ASP A O 1
ATOM 557 N N . LEU A 1 74 ? -18.626 -8.943 -40.937 1.00 20.52 74 LEU A N 1
ATOM 558 C CA . LEU A 1 74 ? -18.093 -8.717 -42.274 1.00 20.53 74 LEU A CA 1
ATOM 559 C C . LEU A 1 74 ? -16.572 -8.663 -42.254 1.00 19.72 74 LEU A C 1
ATOM 560 O O . LEU A 1 74 ? -15.965 -8.635 -43.302 1.00 19.00 74 LEU A O 1
ATOM 565 N N . ILE A 1 75 ? -15.966 -8.638 -41.071 1.00 19.20 75 ILE A N 1
ATOM 566 C CA . ILE A 1 75 ? -14.491 -8.524 -40.975 1.00 19.28 75 ILE A CA 1
ATOM 567 C C . ILE A 1 75 ? -13.800 -9.776 -41.565 1.00 20.52 75 ILE A C 1
ATOM 568 O O . ILE A 1 75 ? -14.048 -10.891 -41.097 1.00 21.99 75 ILE A O 1
ATOM 573 N N . THR A 1 76 ? -12.967 -9.593 -42.587 1.00 20.02 76 THR A N 1
ATOM 574 C CA . THR A 1 76 ? -12.293 -10.736 -43.235 1.00 20.94 76 THR A CA 1
ATOM 575 C C . THR A 1 76 ? -10.826 -10.808 -42.820 1.00 21.62 76 THR A C 1
ATOM 576 O O . THR A 1 76 ? -10.335 -9.965 -42.044 1.00 21.58 76 THR A O 1
ATOM 580 N N . GLY A 1 77 ? -10.118 -11.809 -43.351 1.00 21.59 77 GLY A N 1
ATOM 581 C CA . GLY A 1 77 ? -8.661 -11.866 -43.212 1.00 21.92 77 GLY A CA 1
ATOM 582 C C . GLY A 1 77 ? -7.973 -10.959 -44.198 1.00 21.70 77 GLY A C 1
ATOM 583 O O . GLY A 1 77 ? -6.752 -10.805 -44.133 1.00 23.18 77 GLY A O 1
ATOM 584 N N . GLY A 1 78 ? -8.738 -10.414 -45.148 1.00 21.32 78 GLY A N 1
ATOM 585 C CA . GLY A 1 78 ? -8.194 -9.518 -46.194 1.00 21.97 78 GLY A CA 1
ATOM 586 C C . GLY A 1 78 ? -8.332 -8.044 -45.819 1.00 20.73 78 GLY A C 1
ATOM 587 O O . GLY A 1 78 ? -8.249 -7.697 -44.646 1.00 20.63 78 GLY A O 1
ATOM 588 N N . TRP A 1 79 ? -8.504 -7.193 -46.820 1.00 20.45 79 TRP A N 1
ATOM 589 C CA . TRP A 1 79 ? -8.797 -5.777 -46.624 1.00 19.50 79 TRP A CA 1
ATOM 590 C C . TRP A 1 79 ? -10.237 -5.538 -46.203 1.00 19.67 79 TRP A C 1
ATOM 591 O O . TRP A 1 79 ? -10.522 -4.551 -45.490 1.00 18.24 79 TRP A O 1
ATOM 602 N N . ALA A 1 80 ? -11.142 -6.390 -46.681 1.00 18.41 80 ALA A N 1
ATOM 603 C CA . ALA A 1 80 ? -12.593 -6.203 -46.527 1.00 18.65 80 ALA A CA 1
ATOM 604 C C . ALA A 1 80 ? -13.013 -6.341 -45.081 1.00 17.80 80 ALA A C 1
ATOM 605 O O . ALA A 1 80 ? -12.515 -7.225 -44.375 1.00 17.06 80 ALA A O 1
ATOM 607 N N . PRO A 1 81 ? -13.965 -5.501 -44.636 1.00 17.37 81 PRO A N 1
ATOM 608 C CA . PRO A 1 81 ? -14.686 -4.499 -45.435 1.00 17.15 81 PRO A CA 1
ATOM 609 C C . PRO A 1 81 ? -13.960 -3.149 -45.632 1.00 16.80 81 PRO A C 1
ATOM 610 O O . PRO A 1 81 ? -13.397 -2.602 -44.691 1.00 16.93 81 PRO A O 1
ATOM 614 N N . GLN A 1 82 ? -14.068 -2.593 -46.839 1.00 15.42 82 GLN A N 1
ATOM 615 C CA . GLN A 1 82 ? -13.479 -1.304 -47.128 1.00 14.98 82 GLN A CA 1
ATOM 616 C C . GLN A 1 82 ? -14.605 -0.278 -47.108 1.00 15.42 82 GLN A C 1
ATOM 617 O O . GLN A 1 82 ? -15.651 -0.510 -47.684 1.00 15.56 82 GLN A O 1
ATOM 623 N N . VAL A 1 83 ? -14.350 0.851 -46.459 1.00 13.86 83 VAL A N 1
ATOM 624 C CA . VAL A 1 83 ? -15.359 1.866 -46.248 1.00 13.43 83 VAL A CA 1
ATOM 625 C C . VAL A 1 83 ? -14.768 3.192 -46.690 1.00 12.33 83 VAL A C 1
ATOM 626 O O . VAL A 1 83 ? -13.714 3.613 -46.139 1.00 12.19 83 VAL A O 1
ATOM 630 N N . TYR A 1 84 ? -15.408 3.878 -47.643 1.00 11.30 84 TYR A N 1
ATOM 631 C CA . TYR A 1 84 ? -14.892 5.127 -48.141 1.00 11.31 84 TYR A CA 1
ATOM 632 C C . TYR A 1 84 ? -14.773 6.204 -47.098 1.00 11.78 84 TYR A C 1
ATOM 633 O O . TYR A 1 84 ? -15.643 6.355 -46.250 1.00 12.47 84 TYR A O 1
ATOM 642 N N . ILE A 1 85 ? -13.650 6.925 -47.172 1.00 10.59 85 ILE A N 1
ATOM 643 C CA . ILE A 1 85 ? -13.486 8.194 -46.476 1.00 10.19 85 ILE A CA 1
ATOM 644 C C . ILE A 1 85 ? -13.185 9.255 -47.546 1.00 10.67 85 ILE A C 1
ATOM 645 O O . ILE A 1 85 ? -13.061 8.911 -48.751 1.00 10.54 85 ILE A O 1
ATOM 650 N N . GLY A 1 86 ? -13.036 10.503 -47.136 1.00 10.55 86 GLY A N 1
ATOM 651 C CA . GLY A 1 86 ? -12.998 11.625 -48.108 1.00 10.54 86 GLY A CA 1
ATOM 652 C C . GLY A 1 86 ? -11.657 11.871 -48.803 1.00 10.41 86 GLY A C 1
ATOM 653 O O . GLY A 1 86 ? -11.444 12.964 -49.288 1.00 10.86 86 GLY A O 1
ATOM 654 N N . MET A 1 87 ? -10.822 10.831 -48.921 1.00 10.83 87 MET A N 1
ATOM 655 C CA . MET A 1 87 ? -9.439 10.988 -49.450 1.00 11.30 87 MET A CA 1
ATOM 656 C C . MET A 1 87 ? -9.350 10.851 -50.968 1.00 11.85 87 MET A C 1
ATOM 657 O O . MET A 1 87 ? -9.754 9.832 -51.524 1.00 12.69 87 MET A O 1
ATOM 662 N N . LYS A 1 88 ? -8.763 11.861 -51.639 1.00 12.61 88 LYS A N 1
ATOM 663 C CA . LYS A 1 88 ? -8.533 11.780 -53.083 1.00 12.28 88 LYS A CA 1
ATOM 664 C C . LYS A 1 88 ? -7.030 11.865 -53.312 1.00 13.05 88 LYS A C 1
ATOM 665 O O . LYS A 1 88 ? -6.386 12.768 -52.791 1.00 12.83 88 LYS A O 1
ATOM 671 N N . VAL A 1 89 ? -6.508 10.900 -54.049 1.00 12.84 89 VAL A N 1
ATOM 672 C CA . VAL A 1 89 ? -5.107 10.923 -54.480 1.00 14.15 89 VAL A CA 1
ATOM 673 C C . VAL A 1 89 ? -5.134 11.360 -55.939 1.00 14.23 89 VAL A C 1
ATOM 674 O O . VAL A 1 89 ? -5.762 10.654 -56.785 1.00 13.90 89 VAL A O 1
ATOM 678 N N . GLY A 1 90 ? -4.463 12.491 -56.233 1.00 14.28 90 GLY A N 1
ATOM 679 C CA . GLY A 1 90 ? -4.534 13.145 -57.555 1.00 14.16 90 GLY A CA 1
ATOM 680 C C . GLY A 1 90 ? -3.465 12.614 -58.514 1.00 14.28 90 GLY A C 1
ATOM 681 O O . GLY A 1 90 ? -3.211 11.417 -58.579 1.00 13.76 90 GLY A O 1
ATOM 682 N N . SER A 1 91 ? -2.838 13.514 -59.271 1.00 14.28 91 SER A N 1
ATOM 683 C CA . SER A 1 91 ? -2.010 13.078 -60.403 1.00 16.17 91 SER A CA 1
ATOM 684 C C . SER A 1 91 ? -0.712 12.429 -59.942 1.00 16.65 91 SER A C 1
ATOM 685 O O . SER A 1 91 ? -0.141 11.562 -60.629 1.00 16.47 91 SER A O 1
ATOM 688 N N . THR A 1 92 ? -0.262 12.811 -58.741 1.00 17.26 92 THR A N 1
ATOM 689 C CA . THR A 1 92 ? 0.860 12.120 -58.079 1.00 18.27 92 THR A CA 1
ATOM 690 C C . THR A 1 92 ? 0.477 11.856 -56.630 1.00 18.08 92 THR A C 1
ATOM 691 O O . THR A 1 92 ? -0.552 12.382 -56.136 1.00 18.33 92 THR A O 1
ATOM 695 N N . ASN A 1 93 ? 1.300 11.072 -55.937 1.00 19.02 93 ASN A N 1
ATOM 696 C CA . ASN A 1 93 ? 0.936 10.634 -54.594 1.00 18.96 93 ASN A CA 1
ATOM 697 C C . ASN A 1 93 ? 1.023 11.745 -53.574 1.00 19.35 93 ASN A C 1
ATOM 698 O O . ASN A 1 93 ? 0.427 11.629 -52.515 1.00 20.53 93 ASN A O 1
ATOM 703 N N . SER A 1 94 ? 1.770 12.814 -53.872 1.00 18.84 94 SER A N 1
ATOM 704 C CA . SER A 1 94 ? 1.754 13.961 -52.964 1.00 19.20 94 SER A CA 1
ATOM 705 C C . SER A 1 94 ? 0.479 14.791 -53.090 1.00 18.91 94 SER A C 1
ATOM 706 O O . SER A 1 94 ? 0.246 15.654 -52.261 1.00 20.29 94 SER A O 1
ATOM 709 N N . ASP A 1 95 ? -0.338 14.535 -54.120 1.00 17.47 95 ASP A N 1
ATOM 710 C CA . ASP A 1 95 ? -1.531 15.318 -54.361 1.00 16.21 95 ASP A CA 1
ATOM 711 C C . ASP A 1 95 ? -2.701 14.716 -53.599 1.00 15.62 95 ASP A C 1
ATOM 712 O O . ASP A 1 95 ? -3.659 14.246 -54.191 1.00 16.98 95 ASP A O 1
ATOM 717 N N . GLN A 1 96 ? -2.601 14.754 -52.276 1.00 13.73 96 GLN A N 1
ATOM 718 C CA . GLN A 1 96 ? -3.668 14.171 -51.437 1.00 13.13 96 GLN A CA 1
ATOM 719 C C . GLN A 1 96 ? -4.523 15.296 -50.916 1.00 12.27 96 GLN A C 1
ATOM 720 O O . GLN A 1 96 ? -3.981 16.321 -50.451 1.00 13.68 96 GLN A O 1
ATOM 726 N N . THR A 1 97 ? -5.856 15.126 -51.009 1.00 12.16 97 THR A N 1
ATOM 727 C CA . THR A 1 97 ? -6.809 16.132 -50.532 1.00 12.63 97 THR A CA 1
ATOM 728 C C . THR A 1 97 ? -7.984 15.404 -49.886 1.00 12.47 97 THR A C 1
ATOM 729 O O . THR A 1 97 ? -8.294 14.266 -50.235 1.00 13.70 97 THR A O 1
ATOM 733 N N . TRP A 1 98 ? -8.649 16.127 -48.994 1.00 12.74 98 TRP A N 1
ATOM 734 C CA . TRP A 1 98 ? -9.895 15.685 -48.416 1.00 12.54 98 TRP A CA 1
ATOM 735 C C . TRP A 1 98 ? -11.021 16.450 -49.072 1.00 12.36 98 TRP A C 1
ATOM 736 O O . TRP A 1 98 ? -10.886 17.659 -49.336 1.00 13.93 98 TRP A O 1
ATOM 747 N N . THR A 1 99 ? -12.148 15.758 -49.274 1.00 12.53 99 THR A N 1
ATOM 748 C CA . THR A 1 99 ? -13.333 16.411 -49.873 1.00 13.00 99 THR A CA 1
ATOM 749 C C . THR A 1 99 ? -13.864 17.565 -49.064 1.00 12.54 99 THR A C 1
ATOM 750 O O . THR A 1 99 ? -14.480 18.467 -49.645 1.00 14.15 99 THR A O 1
ATOM 754 N N . ASP A 1 100 ? -13.601 17.595 -47.760 1.00 13.14 100 ASP A N 1
ATOM 755 C CA . ASP A 1 100 ? -14.015 18.725 -46.940 1.00 15.01 100 ASP A CA 1
ATOM 756 C C . ASP A 1 100 ? -13.044 19.911 -46.974 1.00 15.50 100 ASP A C 1
ATOM 757 O O . ASP A 1 100 ? -13.295 20.917 -46.317 1.00 16.54 100 ASP A O 1
ATOM 762 N N . GLY A 1 101 ? -11.950 19.795 -47.726 1.00 15.77 101 GLY A N 1
ATOM 763 C CA . GLY A 1 101 ? -11.000 20.901 -47.865 1.00 15.43 101 GLY A CA 1
ATOM 764 C C . GLY A 1 101 ? -10.056 21.060 -46.702 1.00 15.84 101 GLY A C 1
ATOM 765 O O . GLY A 1 101 ? -9.262 22.009 -46.687 1.00 16.75 101 GLY A O 1
ATOM 766 N N . SER A 1 102 ? -10.097 20.123 -45.746 1.00 14.59 102 SER A N 1
ATOM 767 C CA . SER A 1 102 ? -9.196 20.190 -44.587 1.00 15.98 102 SER A CA 1
ATOM 768 C C . SER A 1 102 ? -7.774 19.728 -44.977 1.00 16.26 102 SER A C 1
ATOM 769 O O . SER A 1 102 ? -7.578 19.101 -46.019 1.00 15.81 102 SER A O 1
ATOM 772 N N . SER A 1 103 ? -6.790 20.031 -44.122 1.00 17.09 103 SER A N 1
ATOM 773 C CA . SER A 1 103 ? -5.396 19.676 -44.423 1.00 18.63 103 SER A CA 1
ATOM 774 C C . SER A 1 103 ? -5.191 18.182 -44.298 1.00 17.97 103 SER A C 1
ATOM 775 O O . SER A 1 103 ? -5.810 17.521 -43.473 1.00 16.35 103 SER A O 1
ATOM 778 N N . VAL A 1 104 ? -4.307 17.652 -45.120 1.00 16.46 104 VAL A N 1
ATOM 779 C CA . VAL A 1 104 ? -3.868 16.274 -44.955 1.00 16.53 104 VAL A CA 1
ATOM 780 C C . VAL A 1 104 ? -2.673 16.330 -44.006 1.00 17.13 104 VAL A C 1
ATOM 781 O O . VAL A 1 104 ? -1.495 16.403 -44.435 1.00 18.65 104 VAL A O 1
ATOM 785 N N . ASP A 1 105 ? -2.981 16.309 -42.727 1.00 16.94 105 ASP A N 1
ATOM 786 C CA . ASP A 1 105 ? -2.000 16.458 -41.654 1.00 17.13 105 ASP A CA 1
ATOM 787 C C . ASP A 1 105 ? -1.822 15.148 -40.874 1.00 17.60 105 ASP A C 1
ATOM 788 O O . ASP A 1 105 ? -1.192 15.129 -39.810 1.00 19.89 105 ASP A O 1
ATOM 793 N N . TYR A 1 106 ? -2.448 14.075 -41.363 1.00 16.72 106 TYR A N 1
ATOM 794 C CA . TYR A 1 106 ? -2.329 12.730 -40.795 1.00 15.51 106 TYR A CA 1
ATOM 795 C C . TYR A 1 106 ? -2.272 11.697 -41.917 1.00 16.72 106 TYR A C 1
ATOM 796 O O . TYR A 1 106 ? -3.057 11.729 -42.869 1.00 15.52 106 TYR A O 1
ATOM 805 N N . ASP A 1 107 ? -1.332 10.784 -41.753 1.00 16.44 107 ASP A N 1
ATOM 806 C CA . ASP A 1 107 ? -1.016 9.725 -42.694 1.00 17.93 107 ASP A CA 1
ATOM 807 C C . ASP A 1 107 ? -1.455 8.380 -42.116 1.00 17.04 107 ASP A C 1
ATOM 808 O O . ASP A 1 107 ? -0.790 7.837 -41.220 1.00 17.14 107 ASP A O 1
ATOM 813 N N . GLY A 1 108 ? -2.574 7.831 -42.624 1.00 15.60 108 GLY A N 1
ATOM 814 C CA . GLY A 1 108 ? -3.094 6.584 -42.109 1.00 14.52 108 GLY A CA 1
ATOM 815 C C . GLY A 1 108 ? -3.002 5.421 -43.082 1.00 13.46 108 GLY A C 1
ATOM 816 O O . GLY A 1 108 ? -3.637 4.394 -42.904 1.00 13.56 108 GLY A O 1
ATOM 817 N N . TRP A 1 109 ? -2.186 5.580 -44.111 1.00 13.87 109 TRP A N 1
ATOM 818 C CA . TRP A 1 109 ? -2.068 4.585 -45.163 1.00 13.58 109 TRP A CA 1
ATOM 819 C C . TRP A 1 109 ? -1.403 3.284 -44.674 1.00 14.91 109 TRP A C 1
ATOM 820 O O . TRP A 1 109 ? -0.388 3.327 -43.971 1.00 16.99 109 TRP A O 1
ATOM 831 N N . VAL A 1 110 ? -1.950 2.143 -45.072 1.00 15.43 110 VAL A N 1
ATOM 832 C CA . VAL A 1 110 ? -1.296 0.832 -44.887 1.00 16.48 110 VAL A CA 1
ATOM 833 C C . VAL A 1 110 ? 0.038 0.955 -45.645 1.00 17.68 110 VAL A C 1
ATOM 834 O O . VAL A 1 110 ? 0.107 1.633 -46.677 1.00 16.56 110 VAL A O 1
ATOM 838 N N . SER A 1 111 ? 1.086 0.307 -45.133 1.00 18.71 111 SER A N 1
ATOM 839 C CA . SER A 1 111 ? 2.355 0.281 -45.857 1.00 19.68 111 SER A CA 1
ATOM 840 C C . SER A 1 111 ? 2.196 -0.167 -47.304 1.00 18.85 111 SER A C 1
ATOM 841 O O . SER A 1 111 ? 1.503 -1.154 -47.595 1.00 19.16 111 SER A O 1
ATOM 844 N N . GLY A 1 112 ? 2.826 0.586 -48.215 1.00 19.19 112 GLY A N 1
ATOM 845 C CA . GLY A 1 112 ? 2.682 0.362 -49.664 1.00 19.73 112 GLY A CA 1
ATOM 846 C C . GLY A 1 112 ? 1.531 1.063 -50.385 1.00 20.34 112 GLY A C 1
ATOM 847 O O . GLY A 1 112 ? 1.425 0.980 -51.632 1.00 20.75 112 GLY A O 1
ATOM 848 N N . GLU A 1 113 ? 0.642 1.689 -49.599 1.00 17.96 113 GLU A N 1
ATOM 849 C CA . GLU A 1 113 ? -0.443 2.559 -50.119 1.00 17.49 113 GLU A CA 1
ATOM 850 C C . GLU A 1 113 ? -0.091 4.033 -49.931 1.00 16.58 113 GLU A C 1
ATOM 851 O O . GLU A 1 113 ? 0.589 4.398 -48.968 1.00 17.62 113 GLU A O 1
ATOM 857 N N . PRO A 1 114 ? -0.543 4.912 -50.852 1.00 15.67 114 PRO A N 1
ATOM 858 C CA . PRO A 1 114 ? -1.327 4.632 -52.064 1.00 15.99 114 PRO A CA 1
ATOM 859 C C . PRO A 1 114 ? -0.470 4.061 -53.170 1.00 16.51 114 PRO A C 1
ATOM 860 O O . PRO A 1 114 ? 0.698 4.451 -53.311 1.00 17.27 114 PRO A O 1
ATOM 864 N N . ASN A 1 115 ? -1.034 3.152 -53.945 1.00 15.84 115 ASN A N 1
ATOM 865 C CA . ASN A 1 115 ? -0.271 2.520 -55.034 1.00 17.40 115 ASN A CA 1
ATOM 866 C C . ASN A 1 115 ? -1.080 2.380 -56.306 1.00 17.72 115 ASN A C 1
ATOM 867 O O . ASN A 1 115 ? -0.640 1.726 -57.278 1.00 18.41 115 ASN A O 1
ATOM 872 N N . ASN A 1 116 ? -2.272 2.995 -56.328 1.00 16.66 116 ASN A N 1
ATOM 873 C CA . ASN A 1 116 ? -3.177 2.907 -57.493 1.00 17.15 116 ASN A CA 1
ATOM 874 C C . ASN A 1 116 ? -3.414 4.247 -58.167 1.00 15.86 116 ASN A C 1
ATOM 875 O O . ASN A 1 116 ? -4.333 4.393 -58.987 1.00 15.97 116 ASN A O 1
ATOM 880 N N . GLY A 1 117 ? -2.603 5.244 -57.823 1.00 16.13 117 GLY A N 1
ATOM 881 C CA . GLY A 1 117 ? -2.651 6.540 -58.542 1.00 16.82 117 GLY A CA 1
ATOM 882 C C . GLY A 1 117 ? -2.294 6.427 -60.013 1.00 16.47 117 GLY A C 1
ATOM 883 O O . GLY A 1 117 ? -1.657 5.444 -60.395 1.00 17.39 117 GLY A O 1
ATOM 884 N N . PRO A 1 118 ? -2.647 7.449 -60.834 1.00 16.32 118 PRO A N 1
ATOM 885 C CA . PRO A 1 118 ? -3.244 8.713 -60.417 1.00 15.69 118 PRO A CA 1
ATOM 886 C C . PRO A 1 118 ? -4.733 8.578 -60.155 1.00 14.72 118 PRO A C 1
ATOM 887 O O . PRO A 1 118 ? -5.349 7.651 -60.621 1.00 14.80 118 PRO A O 1
ATOM 891 N N . ASN A 1 119 ? -5.280 9.528 -59.422 1.00 13.05 119 ASN A N 1
ATOM 892 C CA . ASN A 1 119 ? -6.757 9.615 -59.306 1.00 13.78 119 ASN A CA 1
ATOM 893 C C . ASN A 1 119 ? -7.425 8.418 -58.693 1.00 14.31 119 ASN A C 1
ATOM 894 O O . ASN A 1 119 ? -8.438 7.901 -59.197 1.00 18.39 119 ASN A O 1
ATOM 899 N N . SER A 1 120 ? -6.886 8.000 -57.555 1.00 13.34 120 SER A N 1
ATOM 900 C CA . SER A 1 120 ? -7.487 6.913 -56.749 1.00 12.94 120 SER A CA 1
ATOM 901 C C . SER A 1 120 ? -8.158 7.531 -55.519 1.00 11.85 120 SER A C 1
ATOM 902 O O . SER A 1 120 ? -8.020 8.728 -55.284 1.00 12.49 120 SER A O 1
ATOM 905 N N . ARG A 1 121 ? -8.789 6.691 -54.702 1.00 11.72 121 ARG A N 1
ATOM 906 C CA . ARG A 1 121 ? -9.613 7.175 -53.581 1.00 11.60 121 ARG A CA 1
ATOM 907 C C . ARG A 1 121 ? -9.291 6.349 -52.345 1.00 10.75 121 ARG A C 1
ATOM 908 O O . ARG A 1 121 ? -9.043 5.140 -52.434 1.00 12.92 121 ARG A O 1
ATOM 916 N N . GLY A 1 122 ? -9.298 6.990 -51.189 1.00 10.55 122 GLY A N 1
ATOM 917 C CA . GLY A 1 122 ? -8.988 6.258 -49.948 1.00 10.55 122 GLY A CA 1
ATOM 918 C C . GLY A 1 122 ? -10.174 5.600 -49.258 1.00 12.22 122 GLY A C 1
ATOM 919 O O . GLY A 1 122 ? -11.309 6.096 -49.324 1.00 11.95 122 GLY A O 1
ATOM 920 N N . ALA A 1 123 ? -9.901 4.491 -48.573 1.00 11.93 123 ALA A N 1
ATOM 921 C CA . ALA A 1 123 ? -10.926 3.793 -47.819 1.00 12.16 123 ALA A CA 1
ATOM 922 C C . ALA A 1 123 ? -10.281 3.218 -46.585 1.00 13.35 123 ALA A C 1
ATOM 923 O O . ALA A 1 123 ? -9.124 2.722 -46.614 1.00 13.36 123 ALA A O 1
ATOM 925 N N . ILE A 1 124 ? -11.019 3.249 -45.484 1.00 12.62 124 ILE A N 1
ATOM 926 C CA . ILE A 1 124 ? -10.630 2.476 -44.297 1.00 12.22 124 ILE A CA 1
ATOM 927 C C . ILE A 1 124 ? -10.786 1.018 -44.664 1.00 13.27 124 ILE A C 1
ATOM 928 O O . ILE A 1 124 ? -11.858 0.592 -45.098 1.00 14.78 124 ILE A O 1
ATOM 933 N N . ALA A 1 125 ? -9.719 0.245 -44.523 1.00 13.59 125 ALA A N 1
ATOM 934 C CA . ALA A 1 125 ? -9.791 -1.168 -44.874 1.00 13.73 125 ALA A CA 1
ATOM 935 C C . ALA A 1 125 ? -9.831 -1.925 -43.548 1.00 14.58 125 ALA A C 1
ATOM 936 O O . ALA A 1 125 ? -8.802 -2.141 -42.922 1.00 14.71 125 ALA A O 1
ATOM 938 N N . ALA A 1 126 ? -11.026 -2.317 -43.089 1.00 12.88 126 ALA A N 1
ATOM 939 C CA . ALA A 1 126 ? -11.152 -2.823 -41.718 1.00 13.86 126 ALA A CA 1
ATOM 940 C C . ALA A 1 126 ? -10.912 -4.307 -41.543 1.00 13.72 126 ALA A C 1
ATOM 941 O O . ALA A 1 126 ? -10.970 -4.834 -40.399 1.00 14.97 126 ALA A O 1
ATOM 943 N N . GLY A 1 127 ? -10.685 -5.003 -42.660 1.00 14.62 127 GLY A N 1
ATOM 944 C CA . GLY A 1 127 ? -10.268 -6.402 -42.591 1.00 16.79 127 GLY A CA 1
ATOM 945 C C . GLY A 1 127 ? -8.972 -6.578 -41.838 1.00 17.92 127 GLY A C 1
ATOM 946 O O . GLY A 1 127 ? -8.206 -5.623 -41.643 1.00 17.98 127 GLY A O 1
ATOM 947 N N . ASP A 1 128 ? -8.685 -7.812 -41.441 1.00 16.95 128 ASP A N 1
ATOM 948 C CA . ASP A 1 128 ? -7.529 -8.080 -40.588 1.00 18.22 128 ASP A CA 1
ATOM 949 C C . ASP A 1 128 ? -6.180 -7.841 -41.252 1.00 18.40 128 ASP A C 1
ATOM 950 O O . ASP A 1 128 ? -5.204 -7.670 -40.550 1.00 18.29 128 ASP A O 1
ATOM 955 N N . TYR A 1 129 ? -6.141 -7.791 -42.578 1.00 18.54 129 TYR A N 1
ATOM 956 C CA . TYR A 1 129 ? -4.866 -7.536 -43.274 1.00 18.46 129 TYR A CA 1
ATOM 957 C C . TYR A 1 129 ? -4.363 -6.128 -42.946 1.00 17.51 129 TYR A C 1
ATOM 958 O O . TYR A 1 129 ? -3.170 -5.888 -42.828 1.00 17.87 129 TYR A O 1
ATOM 967 N N . SER A 1 130 ? -5.298 -5.192 -42.815 1.00 16.29 130 SER A N 1
ATOM 968 C CA . SER A 1 130 ? -4.985 -3.752 -42.766 1.00 15.03 130 SER A CA 1
ATOM 969 C C . SER A 1 130 ? -5.351 -3.090 -41.443 1.00 14.26 130 SER A C 1
ATOM 970 O O . SER A 1 130 ? -4.829 -2.010 -41.110 1.00 14.76 130 SER A O 1
ATOM 973 N N . ARG A 1 131 ? -6.213 -3.753 -40.663 1.00 13.12 131 ARG A N 1
ATOM 974 C CA . ARG A 1 131 ? -6.580 -3.287 -39.304 1.00 14.16 131 ARG A CA 1
ATOM 975 C C . ARG A 1 131 ? -7.116 -1.859 -39.284 1.00 13.34 131 ARG A C 1
ATOM 976 O O . ARG A 1 131 ? -6.912 -1.121 -38.323 1.00 14.72 131 ARG A O 1
ATOM 984 N N . GLY A 1 132 ? -7.840 -1.501 -40.346 1.00 12.81 132 GLY A N 1
ATOM 985 C CA . GLY A 1 132 ? -8.488 -0.173 -40.450 1.00 12.80 132 GLY A CA 1
ATOM 986 C C . GLY A 1 132 ? -7.649 0.866 -41.191 1.00 11.82 132 GLY A C 1
ATOM 987 O O . GLY A 1 132 ? -8.151 1.915 -41.610 1.00 12.81 132 GLY A O 1
ATOM 988 N N . PHE A 1 133 ? -6.340 0.650 -41.325 1.00 11.65 133 PHE A N 1
ATOM 989 C CA . PHE A 1 133 ? -5.563 1.641 -42.032 1.00 11.68 133 PHE A CA 1
ATOM 990 C C . PHE A 1 133 ? -5.964 1.666 -43.509 1.00 11.68 133 PHE A C 1
ATOM 991 O O . PHE A 1 133 ? -6.653 0.731 -43.998 1.00 12.51 133 PHE A O 1
ATOM 999 N N . TRP A 1 134 ? -5.540 2.703 -44.226 1.00 12.49 134 TRP A N 1
ATOM 1000 C CA . TRP A 1 134 ? -6.212 3.019 -45.498 1.00 12.92 134 TRP A CA 1
ATOM 1001 C C . TRP A 1 134 ? -5.615 2.300 -46.703 1.00 14.72 134 TRP A C 1
ATOM 1002 O O . TRP A 1 134 ? -4.386 2.114 -46.786 1.00 13.85 134 TRP A O 1
ATOM 1013 N N . ALA A 1 135 ? -6.491 1.967 -47.644 1.00 14.09 135 ALA A N 1
ATOM 1014 C CA . ALA A 1 135 ? -6.076 1.495 -48.970 1.00 14.91 135 ALA A CA 1
ATOM 1015 C C . ALA A 1 135 ? -6.542 2.519 -49.981 1.00 14.80 135 ALA A C 1
ATOM 1016 O O . ALA A 1 135 ? -7.578 3.166 -49.769 1.00 13.64 135 ALA A O 1
ATOM 1018 N N . ASP A 1 136 ? -5.809 2.696 -51.081 1.00 13.66 136 ASP A N 1
ATOM 1019 C CA . ASP A 1 136 ? -6.408 3.459 -52.183 1.00 13.93 136 ASP A CA 1
ATOM 1020 C C . ASP A 1 136 ? -6.985 2.511 -53.220 1.00 14.13 136 ASP A C 1
ATOM 1021 O O . ASP A 1 136 ? -6.471 1.384 -53.405 1.00 14.94 136 ASP A O 1
ATOM 1026 N N . VAL A 1 137 ? -8.089 2.953 -53.810 1.00 13.78 137 VAL A N 1
ATOM 1027 C CA . VAL A 1 137 ? -8.851 2.106 -54.731 1.00 13.53 137 VAL A CA 1
ATOM 1028 C C . VAL A 1 137 ? -9.323 2.950 -55.892 1.00 13.31 137 VAL A C 1
ATOM 1029 O O . VAL A 1 137 ? -9.379 4.167 -55.819 1.00 13.61 137 VAL A O 1
ATOM 1033 N N . TYR A 1 138 ? -9.706 2.287 -56.988 1.00 14.07 138 TYR A N 1
ATOM 1034 C CA . TYR A 1 138 ? -10.312 3.028 -58.090 1.00 14.45 138 TYR A CA 1
ATOM 1035 C C . TYR A 1 138 ? -11.733 3.433 -57.709 1.00 15.17 138 TYR A C 1
ATOM 1036 O O . TYR A 1 138 ? -12.438 2.704 -56.983 1.00 15.55 138 TYR A O 1
ATOM 1045 N N . SER A 1 139 ? -12.120 4.595 -58.211 1.00 15.24 139 SER A N 1
ATOM 1046 C CA . SER A 1 139 ? -13.299 5.331 -57.742 1.00 16.33 139 SER A CA 1
ATOM 1047 C C . SER A 1 139 ? -14.606 4.663 -58.100 1.00 17.34 139 SER A C 1
ATOM 1048 O O . SER A 1 139 ? -15.663 5.005 -57.567 1.00 15.60 139 SER A O 1
ATOM 1051 N N . ASN A 1 140 ? -14.556 3.712 -59.016 1.00 17.37 140 ASN A N 1
ATOM 1052 C CA . ASN A 1 140 ? -15.781 3.041 -59.398 1.00 19.01 140 ASN A CA 1
ATOM 1053 C C . ASN A 1 140 ? -16.142 1.904 -58.441 1.00 19.04 140 ASN A C 1
ATOM 1054 O O . ASN A 1 140 ? -17.226 1.307 -58.565 1.00 19.90 140 ASN A O 1
ATOM 1059 N N . ASN A 1 141 ? -15.271 1.566 -57.493 1.00 17.63 141 ASN A N 1
ATOM 1060 C CA . ASN A 1 141 ? -15.646 0.600 -56.463 1.00 17.00 141 ASN A CA 1
ATOM 1061 C C . ASN A 1 141 ? -16.850 1.078 -55.659 1.00 16.69 141 ASN A C 1
ATOM 1062 O O . ASN A 1 141 ? -16.889 2.228 -55.268 1.00 17.41 141 ASN A O 1
ATOM 1067 N N . ASN A 1 142 ? -17.801 0.173 -55.429 1.00 16.69 142 ASN A N 1
ATOM 1068 C CA . ASN A 1 142 ? -19.051 0.475 -54.690 1.00 17.51 142 ASN A CA 1
ATOM 1069 C C . ASN A 1 142 ? -18.890 -0.023 -53.247 1.00 15.30 142 ASN A C 1
ATOM 1070 O O . ASN A 1 142 ? -18.937 -1.221 -52.994 1.00 16.38 142 ASN A O 1
ATOM 1075 N N . PHE A 1 143 ? -18.665 0.894 -52.299 1.00 13.53 143 PHE A N 1
ATOM 1076 C CA . PHE A 1 143 ? -18.426 0.537 -50.904 1.00 13.66 143 PHE A CA 1
ATOM 1077 C C . PHE A 1 143 ? -19.411 1.259 -49.946 1.00 12.62 143 PHE A C 1
ATOM 1078 O O . PHE A 1 143 ? -20.016 2.280 -50.294 1.00 14.01 143 PHE A O 1
ATOM 1086 N N . LYS A 1 144 ? -19.531 0.722 -48.740 1.00 13.71 144 LYS A N 1
ATOM 1087 C CA . LYS A 1 144 ? -20.072 1.458 -47.594 1.00 12.64 144 LYS A CA 1
ATOM 1088 C C . LYS A 1 144 ? -19.172 2.700 -47.378 1.00 12.53 144 LYS A C 1
ATOM 1089 O O . LYS A 1 144 ? -18.053 2.784 -47.940 1.00 14.02 144 LYS A O 1
ATOM 1095 N N . TYR A 1 145 ? -19.648 3.655 -46.581 1.00 12.29 145 TYR A N 1
ATOM 1096 C CA . TYR A 1 145 ? -18.955 4.939 -46.497 1.00 11.15 145 TYR A CA 1
ATOM 1097 C C . TYR A 1 145 ? -19.317 5.600 -45.186 1.00 11.98 145 TYR A C 1
ATOM 1098 O O . TYR A 1 145 ? -20.386 5.359 -44.628 1.00 11.61 145 TYR A O 1
ATOM 1107 N N . ILE A 1 146 ? -18.410 6.421 -44.670 1.00 11.84 146 ILE A N 1
ATOM 1108 C CA . ILE A 1 146 ? -18.677 7.237 -43.489 1.00 12.93 146 ILE A CA 1
ATOM 1109 C C . ILE A 1 146 ? -18.792 8.695 -43.861 1.00 12.57 146 ILE A C 1
ATOM 1110 O O . ILE A 1 146 ? -17.905 9.283 -44.490 1.00 12.57 146 ILE A O 1
ATOM 1115 N N . CYS A 1 147 ? -19.924 9.288 -43.481 1.00 12.51 147 CYS A N 1
ATOM 1116 C CA . CYS A 1 147 ? -20.126 10.746 -43.591 1.00 12.47 147 CYS A CA 1
ATOM 1117 C C . CYS A 1 147 ? -19.766 11.471 -42.288 1.00 11.94 147 CYS A C 1
ATOM 1118 O O . CYS A 1 147 ? -19.909 10.899 -41.156 1.00 11.46 147 CYS A O 1
ATOM 1121 N N . GLN A 1 148 ? -19.380 12.738 -42.434 1.00 12.28 148 GLN A N 1
ATOM 1122 C CA . GLN A 1 148 ? -19.266 13.660 -41.301 1.00 11.64 148 GLN A CA 1
ATOM 1123 C C . GLN A 1 148 ? -20.226 14.823 -41.566 1.00 14.16 148 GLN A C 1
ATOM 1124 O O . GLN A 1 148 ? -20.362 15.278 -42.697 1.00 14.05 148 GLN A O 1
ATOM 1130 N N . LEU A 1 149 ? -20.909 15.294 -40.526 1.00 13.90 149 LEU A N 1
ATOM 1131 C CA . LEU A 1 149 ? -21.691 16.519 -40.673 1.00 15.35 149 LEU A CA 1
ATOM 1132 C C . LEU A 1 149 ? -20.726 17.687 -40.769 1.00 15.91 149 LEU A C 1
ATOM 1133 O O . LEU A 1 149 ? -19.574 17.560 -40.381 1.00 15.58 149 LEU A O 1
ATOM 1138 N N . PRO A 1 150 ? -21.184 18.854 -41.281 1.00 17.49 150 PRO A N 1
ATOM 1139 C CA . PRO A 1 150 ? -20.336 20.004 -41.381 1.00 19.07 150 PRO A CA 1
ATOM 1140 C C . PRO A 1 150 ? -19.654 20.285 -40.041 1.00 19.28 150 PRO A C 1
ATOM 1141 O O . PRO A 1 150 ? -20.326 20.313 -38.998 1.00 20.10 150 PRO A O 1
ATOM 1145 N N . CYS A 1 151 ? -18.334 20.421 -40.072 1.00 20.44 151 CYS A N 1
ATOM 1146 C CA . CYS A 1 151 ? -17.519 20.648 -38.883 1.00 22.01 151 CYS A CA 1
ATOM 1147 C C . CYS A 1 151 ? -17.357 22.162 -38.729 1.00 21.49 151 CYS A C 1
ATOM 1148 O O . CYS A 1 151 ? -16.823 22.829 -39.620 1.00 20.71 151 CYS A O 1
ATOM 1151 N N . VAL A 1 152 ? -17.856 22.701 -37.621 1.00 20.77 152 VAL A N 1
ATOM 1152 C CA . VAL A 1 152 ? -17.812 24.152 -37.422 1.00 21.11 152 VAL A CA 1
ATOM 1153 C C . VAL A 1 152 ? -17.512 24.474 -35.983 1.00 21.26 152 VAL A C 1
ATOM 1154 O O . VAL A 1 152 ? -17.765 23.672 -35.095 1.00 21.09 152 VAL A O 1
ATOM 1158 N N . HIS A 1 153 ? -16.945 25.647 -35.760 1.00 21.90 153 HIS A N 1
ATOM 1159 C CA . HIS A 1 153 ? -16.681 26.116 -34.416 1.00 22.62 153 HIS A CA 1
ATOM 1160 C C . HIS A 1 153 ? -16.904 27.632 -34.352 1.00 21.88 153 HIS A C 1
ATOM 1161 O O . HIS A 1 153 ? -16.831 28.344 -35.367 1.00 20.51 153 HIS A O 1
ATOM 1168 N N . TYR A 1 154 ? -17.224 28.113 -33.156 1.00 23.35 154 TYR A N 1
ATOM 1169 C CA . TYR A 1 154 ? -17.372 29.555 -32.945 1.00 23.69 154 TYR A CA 1
ATOM 1170 C C . TYR A 1 154 ? -16.017 30.222 -32.919 1.00 25.57 154 TYR A C 1
ATOM 1171 O O . TYR A 1 154 ? -15.038 29.642 -32.454 1.00 27.02 154 TYR A O 1
ATOM 1180 N N . THR A 1 155 ? -15.949 31.430 -33.457 1.00 27.06 155 THR A N 1
ATOM 1181 C CA . THR A 1 155 ? -14.715 32.200 -33.427 1.00 28.75 155 THR A CA 1
ATOM 1182 C C . THR A 1 155 ? -14.966 33.404 -32.532 1.00 31.36 155 THR A C 1
ATOM 1183 O O . THR A 1 155 ? -15.798 34.252 -32.847 1.00 30.58 155 THR A O 1
ATOM 1187 N N . LEU A 1 156 ? -14.283 33.448 -31.395 1.00 33.67 156 LEU A N 1
ATOM 1188 C CA . LEU A 1 156 ? -14.647 34.404 -30.338 1.00 36.83 156 LEU A CA 1
ATOM 1189 C C . LEU A 1 156 ? -13.661 35.569 -30.260 1.00 38.88 156 LEU A C 1
ATOM 1190 O O . LEU A 1 156 ? -13.537 36.243 -29.224 1.00 40.37 156 LEU A O 1
ATOM 1195 N N . GLU A 1 157 ? -13.015 35.829 -31.392 1.00 41.35 157 GLU A N 1
ATOM 1196 C CA . GLU A 1 157 ? -11.930 36.813 -31.493 1.00 43.41 157 GLU A CA 1
ATOM 1197 C C . GLU A 1 157 ? -12.431 38.269 -31.475 1.00 43.83 157 GLU A C 1
ATOM 1198 O O . GLU A 1 157 ? -13.464 38.585 -30.859 1.00 44.67 157 GLU A O 1
ATOM 1204 N N . CYS B 1 1 ? -31.427 22.472 -29.114 1.00 47.52 1 CYS B N 1
ATOM 1205 C CA . CYS B 1 1 ? -30.633 21.396 -28.435 1.00 47.44 1 CYS B CA 1
ATOM 1206 C C . CYS B 1 1 ? -30.535 20.088 -29.250 1.00 45.98 1 CYS B C 1
ATOM 1207 O O . CYS B 1 1 ? -31.507 19.647 -29.883 1.00 46.47 1 CYS B O 1
ATOM 1210 N N . LEU B 1 2 ? -29.339 19.495 -29.236 1.00 43.58 2 LEU B N 1
ATOM 1211 C CA . LEU B 1 2 ? -29.107 18.107 -29.652 1.00 40.81 2 LEU B CA 1
ATOM 1212 C C . LEU B 1 2 ? -28.698 17.366 -28.387 1.00 38.50 2 LEU B C 1
ATOM 1213 O O . LEU B 1 2 ? -28.357 18.010 -27.398 1.00 38.52 2 LEU B O 1
ATOM 1218 N N . THR B 1 3 ? -28.678 16.033 -28.420 1.00 36.13 3 THR B N 1
ATOM 1219 C CA . THR B 1 3 ? -28.258 15.236 -27.242 1.00 32.73 3 THR B CA 1
ATOM 1220 C C . THR B 1 3 ? -26.770 14.902 -27.291 1.00 30.73 3 THR B C 1
ATOM 1221 O O . THR B 1 3 ? -26.245 14.489 -28.331 1.00 31.70 3 THR B O 1
ATOM 1225 N N . SER B 1 4 ? -26.068 15.113 -26.175 1.00 27.33 4 SER B N 1
ATOM 1226 C CA . SER B 1 4 ? -24.648 14.844 -26.166 1.00 24.97 4 SER B CA 1
ATOM 1227 C C . SER B 1 4 ? -24.368 13.498 -25.490 1.00 22.97 4 SER B C 1
ATOM 1228 O O . SER B 1 4 ? -24.820 13.233 -24.361 1.00 21.49 4 SER B O 1
ATOM 1231 N N . CYS B 1 5 ? -23.612 12.661 -26.194 1.00 19.96 5 CYS B N 1
ATOM 1232 C CA . CYS B 1 5 ? -23.385 11.281 -25.814 1.00 18.23 5 CYS B CA 1
ATOM 1233 C C . CYS B 1 5 ? -21.917 10.950 -26.056 1.00 17.57 5 CYS B C 1
ATOM 1234 O O . CYS B 1 5 ? -21.249 11.630 -26.852 1.00 18.59 5 CYS B O 1
ATOM 1237 N N . PRO B 1 6 ? -21.404 9.929 -25.371 1.00 17.57 6 PRO B N 1
ATOM 1238 C CA . PRO B 1 6 ? -19.997 9.547 -25.584 1.00 17.39 6 PRO B CA 1
ATOM 1239 C C . PRO B 1 6 ? -19.838 8.950 -26.979 1.00 16.39 6 PRO B C 1
ATOM 1240 O O . PRO B 1 6 ? -20.845 8.530 -27.606 1.00 14.76 6 PRO B O 1
ATOM 1244 N N . PRO B 1 7 ? -18.601 8.885 -27.490 1.00 15.92 7 PRO B N 1
ATOM 1245 C CA . PRO B 1 7 ? -18.342 8.251 -28.782 1.00 15.62 7 PRO B CA 1
ATOM 1246 C C . PRO B 1 7 ? -18.862 6.821 -28.867 1.00 15.69 7 PRO B C 1
ATOM 1247 O O . PRO B 1 7 ? -18.726 6.033 -27.886 1.00 16.84 7 PRO B O 1
ATOM 1251 N N . LEU B 1 8 ? -19.438 6.497 -30.025 1.00 15.06 8 LEU B N 1
ATOM 1252 C CA . LEU B 1 8 ? -20.069 5.193 -30.322 1.00 15.51 8 LEU B CA 1
ATOM 1253 C C . LEU B 1 8 ? -21.520 5.108 -29.796 1.00 14.72 8 LEU B C 1
ATOM 1254 O O . LEU B 1 8 ? -22.224 4.199 -30.186 1.00 15.20 8 LEU B O 1
ATOM 1259 N N . TRP B 1 9 ? -21.924 6.043 -28.940 1.00 13.81 9 TRP B N 1
ATOM 1260 C CA . TRP B 1 9 ? -23.328 6.101 -28.443 1.00 12.99 9 TRP B CA 1
ATOM 1261 C C . TRP B 1 9 ? -24.088 7.091 -29.299 1.00 13.39 9 TRP B C 1
ATOM 1262 O O . TRP B 1 9 ? -23.490 7.959 -29.984 1.00 12.78 9 TRP B O 1
ATOM 1273 N N . THR B 1 10 ? -25.415 7.020 -29.253 1.00 12.95 10 THR B N 1
ATOM 1274 C CA . THR B 1 10 ? -26.187 7.959 -30.074 1.00 13.53 10 THR B CA 1
ATOM 1275 C C . THR B 1 10 ? -27.427 8.389 -29.259 1.00 13.36 10 THR B C 1
ATOM 1276 O O . THR B 1 10 ? -27.935 7.605 -28.442 1.00 13.04 10 THR B O 1
ATOM 1280 N N . GLY B 1 11 ? -27.867 9.622 -29.467 1.00 14.54 11 GLY B N 1
ATOM 1281 C CA . GLY B 1 11 ? -28.820 10.273 -28.557 1.00 15.21 11 GLY B CA 1
ATOM 1282 C C . GLY B 1 11 ? -30.191 10.468 -29.142 1.00 15.07 11 GLY B C 1
ATOM 1283 O O . GLY B 1 11 ? -30.342 10.690 -30.364 1.00 15.57 11 GLY B O 1
ATOM 1284 N N . PHE B 1 12 ? -31.199 10.430 -28.275 1.00 14.39 12 PHE B N 1
ATOM 1285 C CA . PHE B 1 12 ? -32.552 10.762 -28.687 1.00 15.62 12 PHE B CA 1
ATOM 1286 C C . PHE B 1 12 ? -33.273 11.206 -27.438 1.00 17.56 12 PHE B C 1
ATOM 1287 O O . PHE B 1 12 ? -33.315 10.481 -26.432 1.00 17.34 12 PHE B O 1
ATOM 1295 N N . ASN B 1 13 ? -33.843 12.398 -27.510 1.00 20.17 13 ASN B N 1
ATOM 1296 C CA . ASN B 1 13 ? -34.702 12.883 -26.446 1.00 21.62 13 ASN B CA 1
ATOM 1297 C C . ASN B 1 13 ? -33.995 12.936 -25.095 1.00 21.24 13 ASN B C 1
ATOM 1298 O O . ASN B 1 13 ? -34.562 12.570 -24.065 1.00 23.13 13 ASN B O 1
ATOM 1303 N N . GLY B 1 14 ? -32.747 13.355 -25.113 1.00 20.81 14 GLY B N 1
ATOM 1304 C CA . GLY B 1 14 ? -31.964 13.516 -23.894 1.00 21.45 14 GLY B CA 1
ATOM 1305 C C . GLY B 1 14 ? -31.393 12.216 -23.328 1.00 21.22 14 GLY B C 1
ATOM 1306 O O . GLY B 1 14 ? -30.897 12.190 -22.195 1.00 22.73 14 GLY B O 1
ATOM 1307 N N . LYS B 1 15 ? -31.443 11.144 -24.107 1.00 18.84 15 LYS B N 1
ATOM 1308 C CA . LYS B 1 15 ? -30.952 9.839 -23.604 1.00 18.21 15 LYS B CA 1
ATOM 1309 C C . LYS B 1 15 ? -29.961 9.276 -24.601 1.00 16.71 15 LYS B C 1
ATOM 1310 O O . LYS B 1 15 ? -30.031 9.571 -25.794 1.00 17.24 15 LYS B O 1
ATOM 1316 N N . CYS B 1 16 ? -28.995 8.514 -24.107 1.00 14.84 16 CYS B N 1
ATOM 1317 C CA . CYS B 1 16 ? -27.928 7.952 -24.947 1.00 13.95 16 CYS B CA 1
ATOM 1318 C C . CYS B 1 16 ? -28.018 6.440 -25.028 1.00 12.91 16 CYS B C 1
ATOM 1319 O O . CYS B 1 16 ? -28.157 5.782 -24.003 1.00 12.13 16 CYS B O 1
ATOM 1322 N N . PHE B 1 17 ? -27.955 5.904 -26.251 1.00 12.95 17 PHE B N 1
ATOM 1323 C CA . PHE B 1 17 ? -28.200 4.495 -26.516 1.00 12.22 17 PHE B CA 1
ATOM 1324 C C . PHE B 1 17 ? -27.080 3.892 -27.349 1.00 12.06 17 PHE B C 1
ATOM 1325 O O . PHE B 1 17 ? -26.401 4.596 -28.107 1.00 11.95 17 PHE B O 1
ATOM 1333 N N . ARG B 1 18 ? -26.915 2.573 -27.226 1.00 11.68 18 ARG B N 1
ATOM 1334 C CA . ARG B 1 18 ? -25.958 1.841 -28.056 1.00 12.16 18 ARG B CA 1
ATOM 1335 C C . ARG B 1 18 ? -26.411 0.404 -28.231 1.00 12.08 18 ARG B C 1
ATOM 1336 O O . ARG B 1 18 ? -26.760 -0.245 -27.248 1.00 13.30 18 ARG B O 1
ATOM 1344 N N . LEU B 1 19 ? -26.413 -0.061 -29.497 1.00 11.87 19 LEU B N 1
ATOM 1345 C CA . LEU B 1 19 ? -26.734 -1.422 -29.878 1.00 11.33 19 LEU B CA 1
ATOM 1346 C C . LEU B 1 19 ? -25.453 -2.211 -29.782 1.00 12.63 19 LEU B C 1
ATOM 1347 O O . LEU B 1 19 ? -24.421 -1.839 -30.383 1.00 14.28 19 LEU B O 1
ATOM 1352 N N . PHE B 1 20 ? -25.522 -3.279 -29.008 1.00 11.93 20 PHE B N 1
ATOM 1353 C CA . PHE B 1 20 ? -24.384 -4.207 -28.901 1.00 12.28 20 PHE B CA 1
ATOM 1354 C C . PHE B 1 20 ? -24.645 -5.499 -29.680 1.00 14.53 20 PHE B C 1
ATOM 1355 O O . PHE B 1 20 ? -25.776 -6.012 -29.727 1.00 13.88 20 PHE B O 1
ATOM 1363 N N . HIS B 1 21 ? -23.578 -6.043 -30.287 1.00 14.53 21 HIS B N 1
ATOM 1364 C CA . HIS B 1 21 ? -23.747 -7.118 -31.284 1.00 14.92 21 HIS B CA 1
ATOM 1365 C C . HIS B 1 21 ? -23.450 -8.536 -30.741 1.00 16.11 21 HIS B C 1
ATOM 1366 O O . HIS B 1 21 ? -23.693 -9.560 -31.442 1.00 15.59 21 HIS B O 1
ATOM 1373 N N . ASN B 1 22 ? -22.936 -8.615 -29.519 1.00 16.47 22 ASN B N 1
ATOM 1374 C CA . ASN B 1 22 ? -22.715 -9.915 -28.914 1.00 18.06 22 ASN B CA 1
ATOM 1375 C C . ASN B 1 22 ? -24.059 -10.433 -28.390 1.00 17.56 22 ASN B C 1
ATOM 1376 O O . ASN B 1 22 ? -24.923 -9.635 -28.022 1.00 18.70 22 ASN B O 1
ATOM 1381 N N . HIS B 1 23 ? -24.279 -11.731 -28.488 1.00 15.59 23 HIS B N 1
ATOM 1382 C CA . HIS B 1 23 ? -25.556 -12.302 -28.097 1.00 15.28 23 HIS B CA 1
ATOM 1383 C C . HIS B 1 23 ? -25.502 -12.742 -26.640 1.00 15.58 23 HIS B C 1
ATOM 1384 O O . HIS B 1 23 ? -24.664 -13.586 -26.266 1.00 16.59 23 HIS B O 1
ATOM 1391 N N . LEU B 1 24 ? -26.348 -12.148 -25.787 1.00 12.93 24 LEU B N 1
ATOM 1392 C CA . LEU B 1 24 ? -26.393 -12.462 -24.356 1.00 12.60 24 LEU B CA 1
ATOM 1393 C C . LEU B 1 24 ? -27.813 -12.806 -23.926 1.00 12.57 24 LEU B C 1
ATOM 1394 O O . LEU B 1 24 ? -28.766 -12.311 -24.542 1.00 13.47 24 LEU B O 1
ATOM 1399 N N . ASN B 1 25 ? -27.960 -13.628 -22.893 1.00 12.28 25 ASN B N 1
ATOM 1400 C CA . ASN B 1 25 ? -29.305 -13.828 -22.327 1.00 12.73 25 ASN B CA 1
ATOM 1401 C C . ASN B 1 25 ? -29.759 -12.544 -21.609 1.00 11.86 25 ASN B C 1
ATOM 1402 O O . ASN B 1 25 ? -28.998 -11.596 -21.487 1.00 12.49 25 ASN B O 1
ATOM 1407 N N . PHE B 1 26 ? -31.015 -12.476 -21.189 1.00 11.02 26 PHE B N 1
ATOM 1408 C CA . PHE B 1 26 ? -31.535 -11.258 -20.665 1.00 11.68 26 PHE B CA 1
ATOM 1409 C C . PHE B 1 26 ? -30.708 -10.745 -19.465 1.00 12.06 26 PHE B C 1
ATOM 1410 O O . PHE B 1 26 ? -30.315 -9.601 -19.424 1.00 12.45 26 PHE B O 1
ATOM 1418 N N . ASP B 1 27 ? -30.448 -11.629 -18.506 1.00 11.78 27 ASP B N 1
ATOM 1419 C CA . ASP B 1 27 ? -29.744 -11.203 -17.319 1.00 13.31 27 ASP B CA 1
ATOM 1420 C C . ASP B 1 27 ? -28.337 -10.730 -17.652 1.00 12.49 27 ASP B C 1
ATOM 1421 O O . ASP B 1 27 ? -27.878 -9.718 -17.094 1.00 12.62 27 ASP B O 1
ATOM 1426 N N . ASN B 1 28 ? -27.660 -11.446 -18.540 1.00 12.02 28 ASN B N 1
ATOM 1427 C CA . ASN B 1 28 ? -26.307 -11.032 -18.923 1.00 12.95 28 ASN B CA 1
ATOM 1428 C C . ASN B 1 28 ? -26.256 -9.745 -19.755 1.00 12.99 28 ASN B C 1
ATOM 1429 O O . ASN B 1 28 ? -25.294 -8.971 -19.642 1.00 14.27 28 ASN B O 1
ATOM 1434 N N . ALA B 1 29 ? -27.284 -9.512 -20.571 1.00 12.98 29 ALA B N 1
ATOM 1435 C CA . ALA B 1 29 ? -27.401 -8.282 -21.357 1.00 12.13 29 ALA B CA 1
ATOM 1436 C C . ALA B 1 29 ? -27.613 -7.105 -20.399 1.00 11.79 29 ALA B C 1
ATOM 1437 O O . ALA B 1 29 ? -26.950 -6.064 -20.505 1.00 13.14 29 ALA B O 1
ATOM 1439 N N . GLU B 1 30 ? -28.569 -7.258 -19.474 1.00 11.33 30 GLU B N 1
ATOM 1440 C CA . GLU B 1 30 ? -28.773 -6.236 -18.443 1.00 11.34 30 GLU B CA 1
ATOM 1441 C C . GLU B 1 30 ? -27.462 -6.000 -17.669 1.00 13.37 30 GLU B C 1
ATOM 1442 O O . GLU B 1 30 ? -27.102 -4.854 -17.425 1.00 12.28 30 GLU B O 1
ATOM 1448 N N . ASN B 1 31 ? -26.707 -7.070 -17.352 1.00 13.27 31 ASN B N 1
ATOM 1449 C CA . ASN B 1 31 ? -25.493 -6.842 -16.595 1.00 14.90 31 ASN B CA 1
ATOM 1450 C C . ASN B 1 31 ? -24.467 -6.064 -17.426 1.00 13.76 31 ASN B C 1
ATOM 1451 O O . ASN B 1 31 ? -23.730 -5.219 -16.873 1.00 13.85 31 ASN B O 1
ATOM 1456 N N . ALA B 1 32 ? -24.406 -6.363 -18.736 1.00 13.46 32 ALA B N 1
ATOM 1457 C CA . ALA B 1 32 ? -23.498 -5.660 -19.641 1.00 13.51 32 ALA B CA 1
ATOM 1458 C C . ALA B 1 32 ? -23.831 -4.154 -19.650 1.00 13.80 32 ALA B C 1
ATOM 1459 O O . ALA B 1 32 ? -22.927 -3.287 -19.561 1.00 14.71 32 ALA B O 1
ATOM 1461 N N . CYS B 1 33 ? -25.125 -3.833 -19.609 1.00 12.69 33 CYS B N 1
ATOM 1462 C CA . CYS B 1 33 ? -25.513 -2.412 -19.610 1.00 12.82 33 CYS B CA 1
ATOM 1463 C C . CYS B 1 33 ? -25.190 -1.726 -18.285 1.00 13.73 33 CYS B C 1
ATOM 1464 O O . CYS B 1 33 ? -24.907 -0.530 -18.253 1.00 15.18 33 CYS B O 1
ATOM 1467 N N . ARG B 1 34 ? -25.186 -2.507 -17.205 1.00 13.35 34 ARG B N 1
ATOM 1468 C CA . ARG B 1 34 ? -24.917 -1.970 -15.874 1.00 13.66 34 ARG B CA 1
ATOM 1469 C C . ARG B 1 34 ? -23.450 -1.651 -15.698 1.00 14.74 34 ARG B C 1
ATOM 1470 O O . ARG B 1 34 ? -23.073 -1.043 -14.675 1.00 16.29 34 ARG B O 1
ATOM 1478 N N . GLN B 1 35 ? -22.621 -2.074 -16.651 1.00 14.63 35 GLN B N 1
ATOM 1479 C CA . GLN B 1 35 ? -21.194 -1.696 -16.614 1.00 16.92 35 GLN B CA 1
ATOM 1480 C C . GLN B 1 35 ? -20.995 -0.201 -16.860 1.00 17.23 35 GLN B C 1
ATOM 1481 O O . GLN B 1 35 ? -19.950 0.355 -16.499 1.00 18.63 35 GLN B O 1
ATOM 1487 N N . PHE B 1 36 ? -21.955 0.442 -17.507 1.00 16.28 36 PHE B N 1
ATOM 1488 C CA . PHE B 1 36 ? -21.842 1.847 -17.826 1.00 16.39 36 PHE B CA 1
ATOM 1489 C C . PHE B 1 36 ? -22.613 2.640 -16.786 1.00 18.15 36 PHE B C 1
ATOM 1490 O O . PHE B 1 36 ? -23.686 2.239 -16.387 1.00 20.31 36 PHE B O 1
ATOM 1498 N N . GLY B 1 37 ? -22.092 3.769 -16.338 1.00 18.10 37 GLY B N 1
ATOM 1499 C CA . GLY B 1 37 ? -22.740 4.443 -15.202 1.00 18.43 37 GLY B CA 1
ATOM 1500 C C . GLY B 1 37 ? -22.498 5.938 -15.225 1.00 18.15 37 GLY B C 1
ATOM 1501 O O . GLY B 1 37 ? -22.113 6.489 -16.258 1.00 18.67 37 GLY B O 1
ATOM 1502 N N . LEU B 1 38 ? -22.733 6.565 -14.078 1.00 18.59 38 LEU B N 1
ATOM 1503 C CA . LEU B 1 38 ? -22.558 8.001 -13.900 1.00 19.71 38 LEU B CA 1
ATOM 1504 C C . LEU B 1 38 ? -21.889 8.201 -12.557 1.00 19.17 38 LEU B C 1
ATOM 1505 O O . LEU B 1 38 ? -22.233 7.528 -11.566 1.00 19.98 38 LEU B O 1
ATOM 1510 N N . ALA B 1 39 ? -20.895 9.087 -12.529 1.00 20.35 39 ALA B N 1
ATOM 1511 C CA . ALA B 1 39 ? -20.241 9.398 -11.271 1.00 20.59 39 ALA B CA 1
ATOM 1512 C C . ALA B 1 39 ? -20.065 10.893 -11.148 1.00 21.29 39 ALA B C 1
ATOM 1513 O O . ALA B 1 39 ? -20.145 11.591 -12.143 1.00 19.90 39 ALA B O 1
ATOM 1515 N N . SER B 1 40 ? -19.880 11.375 -9.919 1.00 22.28 40 SER B N 1
ATOM 1516 C CA . SER B 1 40 ? -19.507 12.776 -9.727 1.00 24.74 40 SER B CA 1
ATOM 1517 C C . SER B 1 40 ? -18.036 12.946 -10.093 1.00 26.36 40 SER B C 1
ATOM 1518 O O . SER B 1 40 ? -17.252 11.994 -10.046 1.00 26.14 40 SER B O 1
ATOM 1521 N N . CYS B 1 41 ? -17.664 14.154 -10.495 1.00 28.57 41 CYS B N 1
ATOM 1522 C CA . CYS B 1 41 ? -16.267 14.485 -10.768 1.00 31.26 41 CYS B CA 1
ATOM 1523 C C . CYS B 1 41 ? -15.348 14.185 -9.577 1.00 32.74 41 CYS B C 1
ATOM 1524 O O . CYS B 1 41 ? -14.215 13.773 -9.777 1.00 33.90 41 CYS B O 1
ATOM 1527 N N . SER B 1 42 ? -15.862 14.383 -8.363 1.00 34.48 42 SER B N 1
ATOM 1528 C CA . SER B 1 42 ? -15.237 13.944 -7.100 1.00 36.54 42 SER B CA 1
ATOM 1529 C C . SER B 1 42 ? -14.907 12.455 -7.061 1.00 37.05 42 SER B C 1
ATOM 1530 O O . SER B 1 42 ? -13.984 12.039 -6.354 1.00 38.06 42 SER B O 1
ATOM 1533 N N . GLY B 1 43 ? -15.686 11.658 -7.798 1.00 36.56 43 GLY B N 1
ATOM 1534 C CA . GLY B 1 43 ? -15.512 10.209 -7.853 1.00 35.82 43 GLY B CA 1
ATOM 1535 C C . GLY B 1 43 ? -16.610 9.388 -7.191 1.00 34.97 43 GLY B C 1
ATOM 1536 O O . GLY B 1 43 ? -16.528 8.164 -7.169 1.00 36.08 43 GLY B O 1
ATOM 1537 N N . ASP B 1 44 ? -17.643 10.033 -6.657 1.00 33.64 44 ASP B N 1
ATOM 1538 C CA . ASP B 1 44 ? -18.737 9.296 -6.035 1.00 33.05 44 ASP B CA 1
ATOM 1539 C C . ASP B 1 44 ? -19.653 8.660 -7.114 1.00 31.39 44 ASP B C 1
ATOM 1540 O O . ASP B 1 44 ? -20.034 9.306 -8.089 1.00 29.42 44 ASP B O 1
ATOM 1545 N N . GLU B 1 45 ? -19.974 7.382 -6.948 1.00 29.87 45 GLU B N 1
ATOM 1546 C CA . GLU B 1 45 ? -20.822 6.651 -7.906 1.00 27.89 45 GLU B CA 1
ATOM 1547 C C . GLU B 1 45 ? -22.246 7.153 -7.711 1.00 25.60 45 GLU B C 1
ATOM 1548 O O . GLU B 1 45 ? -22.711 7.269 -6.570 1.00 25.55 45 GLU B O 1
ATOM 1554 N N . LEU B 1 46 ? -22.947 7.476 -8.799 1.00 21.45 46 LEU B N 1
ATOM 1555 C CA . LEU B 1 46 ? -24.281 8.052 -8.659 1.00 19.43 46 LEU B CA 1
ATOM 1556 C C . LEU B 1 46 ? -25.373 7.225 -9.295 1.00 17.71 46 LEU B C 1
ATOM 1557 O O . LEU B 1 46 ? -26.513 7.245 -8.835 1.00 18.51 46 LEU B O 1
ATOM 1562 N N . ALA B 1 47 ? -25.052 6.564 -10.398 1.00 16.67 47 ALA B N 1
ATOM 1563 C CA . ALA B 1 47 ? -26.105 5.839 -11.126 1.00 15.82 47 ALA B CA 1
ATOM 1564 C C . ALA B 1 47 ? -25.528 4.719 -11.972 1.00 16.57 47 ALA B C 1
ATOM 1565 O O . ALA B 1 47 ? -24.339 4.686 -12.258 1.00 18.15 47 ALA B O 1
ATOM 1567 N N . THR B 1 48 ? -26.392 3.799 -12.387 1.00 16.03 48 THR B N 1
ATOM 1568 C CA . THR B 1 48 ? -25.979 2.614 -13.124 1.00 16.53 48 THR B CA 1
ATOM 1569 C C . THR B 1 48 ? -26.875 2.543 -14.389 1.00 16.26 48 THR B C 1
ATOM 1570 O O . THR B 1 48 ? -28.077 2.794 -14.280 1.00 17.45 48 THR B O 1
ATOM 1574 N N . GLY B 1 49 ? -26.282 2.197 -15.537 1.00 15.86 49 GLY B N 1
ATOM 1575 C CA . GLY B 1 49 ? -26.980 2.007 -16.843 1.00 15.17 49 GLY B CA 1
ATOM 1576 C C . GLY B 1 49 ? -27.784 0.718 -16.886 1.00 15.08 49 GLY B C 1
ATOM 1577 O O . GLY B 1 49 ? -27.714 -0.136 -15.984 1.00 13.81 49 GLY B O 1
ATOM 1578 N N . HIS B 1 50 ? -28.628 0.605 -17.917 1.00 13.66 50 HIS B N 1
ATOM 1579 C CA . HIS B 1 50 ? -29.583 -0.480 -18.047 1.00 12.53 50 HIS B CA 1
ATOM 1580 C C . HIS B 1 50 ? -29.882 -0.792 -19.495 1.00 11.88 50 HIS B C 1
ATOM 1581 O O . HIS B 1 50 ? -29.592 0.027 -20.398 1.00 12.50 50 HIS B O 1
ATOM 1588 N N . LEU B 1 51 ? -30.537 -1.935 -19.717 1.00 11.23 51 LEU B N 1
ATOM 1589 C CA . LEU B 1 51 ? -31.152 -2.121 -21.032 1.00 11.51 51 LEU B CA 1
ATOM 1590 C C . LEU B 1 51 ? -32.133 -0.943 -21.258 1.00 11.25 51 LEU B C 1
ATOM 1591 O O . LEU B 1 51 ? -32.708 -0.384 -20.294 1.00 11.99 51 LEU B O 1
ATOM 1596 N N . ALA B 1 52 ? -32.341 -0.575 -22.526 1.00 11.75 52 ALA B N 1
ATOM 1597 C CA . ALA B 1 52 ? -33.165 0.594 -22.853 1.00 11.22 52 ALA B CA 1
ATOM 1598 C C . ALA B 1 52 ? -34.610 0.429 -22.431 1.00 11.96 52 ALA B C 1
ATOM 1599 O O . ALA B 1 52 ? -35.162 -0.664 -22.577 1.00 12.58 52 ALA B O 1
ATOM 1601 N N . SER B 1 53 ? -35.230 1.517 -21.967 1.00 11.99 53 SER B N 1
ATOM 1602 C CA . SER B 1 53 ? -36.690 1.594 -21.814 1.00 12.68 53 SER B CA 1
ATOM 1603 C C . SER B 1 53 ? -37.250 2.489 -22.917 1.00 12.50 53 SER B C 1
ATOM 1604 O O . SER B 1 53 ? -36.507 3.234 -23.552 1.00 12.51 53 SER B O 1
ATOM 1607 N N . ILE B 1 54 ? -38.571 2.429 -23.102 1.00 12.69 54 ILE B N 1
ATOM 1608 C CA . ILE B 1 54 ? -39.186 3.084 -24.270 1.00 11.46 54 ILE B CA 1
ATOM 1609 C C . ILE B 1 54 ? -40.479 3.727 -23.809 1.00 12.47 54 ILE B C 1
ATOM 1610 O O . ILE B 1 54 ? -41.292 3.039 -23.223 1.00 12.04 54 ILE B O 1
ATOM 1615 N N . HIS B 1 55 ? -40.685 5.017 -24.138 1.00 12.84 55 HIS B N 1
ATOM 1616 C CA . HIS B 1 55 ? -41.750 5.790 -23.461 1.00 13.06 55 HIS B CA 1
ATOM 1617 C C . HIS B 1 55 ? -42.666 6.549 -24.376 1.00 14.23 55 HIS B C 1
ATOM 1618 O O . HIS B 1 55 ? -43.535 7.298 -23.903 1.00 14.23 55 HIS B O 1
ATOM 1625 N N . SER B 1 56 ? -42.505 6.310 -25.670 1.00 13.93 56 SER B N 1
ATOM 1626 C CA . SER B 1 56 ? -43.339 7.006 -26.669 1.00 14.73 56 SER B CA 1
ATOM 1627 C C . SER B 1 5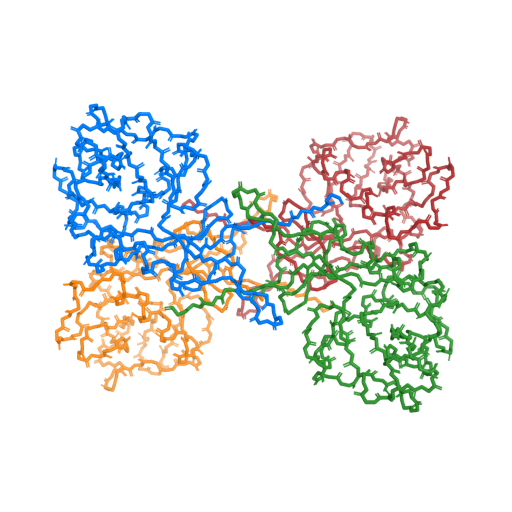6 ? -43.267 6.329 -28.015 1.00 14.73 56 SER B C 1
ATOM 1628 O O . SER B 1 56 ? -42.333 5.561 -28.308 1.00 14.33 56 SER B O 1
ATOM 1631 N N . ALA B 1 57 ? -44.221 6.654 -28.884 1.00 13.68 57 ALA B N 1
ATOM 1632 C CA . ALA B 1 57 ? -44.147 6.079 -30.228 1.00 13.91 57 ALA B CA 1
ATOM 1633 C C . ALA B 1 57 ? -42.920 6.590 -30.992 1.00 14.10 57 ALA B C 1
ATOM 1634 O O . ALA B 1 57 ? -42.365 5.851 -31.801 1.00 14.99 57 ALA B O 1
ATOM 1636 N N . GLU B 1 58 ? -42.543 7.843 -30.744 1.00 14.46 58 GLU B N 1
ATOM 1637 C CA . GLU B 1 58 ? -41.327 8.432 -31.360 1.00 15.76 58 GLU B CA 1
ATOM 1638 C C . GLU B 1 58 ? -40.065 7.709 -30.912 1.00 15.15 58 GLU B C 1
ATOM 1639 O O . GLU B 1 58 ? -39.208 7.410 -31.751 1.00 14.64 58 GLU B O 1
ATOM 1645 N N . SER B 1 59 ? -39.986 7.389 -29.620 1.00 14.32 59 SER B N 1
ATOM 1646 C CA . SER B 1 59 ? -38.800 6.647 -29.093 1.00 14.70 59 SER B CA 1
ATOM 1647 C C . SER B 1 59 ? -38.755 5.235 -29.696 1.00 14.26 59 SER B C 1
ATOM 1648 O O . SER B 1 59 ? -37.674 4.710 -30.076 1.00 14.09 59 SER B O 1
ATOM 1651 N N . GLN B 1 60 ? -39.920 4.601 -29.776 1.00 12.70 60 GLN B N 1
ATOM 1652 C CA . GLN B 1 60 ? -40.036 3.319 -30.445 1.00 12.21 60 GLN B CA 1
ATOM 1653 C C . GLN B 1 60 ? -39.547 3.368 -31.891 1.00 13.17 60 GLN B C 1
ATOM 1654 O O . GLN B 1 60 ? -38.807 2.469 -32.343 1.00 13.26 60 GLN B O 1
ATOM 1660 N N . ALA B 1 61 ? -39.989 4.387 -32.621 1.00 13.05 61 ALA B N 1
ATOM 1661 C CA . ALA B 1 61 ? -39.573 4.573 -33.998 1.00 14.08 61 ALA B CA 1
ATOM 1662 C C . ALA B 1 61 ? -38.064 4.779 -34.111 1.00 13.39 61 ALA B C 1
ATOM 1663 O O . ALA B 1 61 ? -37.417 4.223 -35.013 1.00 15.39 61 ALA B O 1
ATOM 1665 N N . PHE B 1 62 ? -37.507 5.559 -33.185 1.00 13.44 62 PHE B N 1
ATOM 1666 C CA . PHE B 1 62 ? -36.069 5.864 -33.216 1.00 13.16 62 PHE B CA 1
ATOM 1667 C C . PHE B 1 62 ? -35.282 4.552 -32.978 1.00 12.72 62 PHE B C 1
ATOM 1668 O O . PHE B 1 62 ? -34.347 4.220 -33.724 1.00 12.83 62 PHE B O 1
ATOM 1676 N N . LEU B 1 63 ? -35.655 3.804 -31.937 1.00 12.27 63 LEU B N 1
ATOM 1677 C CA . LEU B 1 63 ? -34.925 2.552 -31.630 1.00 12.68 63 LEU B CA 1
ATOM 1678 C C . LEU B 1 63 ? -35.066 1.505 -32.722 1.00 13.19 63 LEU B C 1
ATOM 1679 O O . LEU B 1 63 ? -34.136 0.759 -33.010 1.00 12.45 63 LEU B O 1
ATOM 1684 N N . THR B 1 64 ? -36.243 1.446 -33.341 1.00 14.01 64 THR B N 1
ATOM 1685 C CA . THR B 1 64 ? -36.437 0.517 -34.446 1.00 13.13 64 THR B CA 1
ATOM 1686 C C . THR B 1 64 ? -35.503 0.907 -35.614 1.00 14.09 64 THR B C 1
ATOM 1687 O O . THR B 1 64 ? -34.878 0.037 -36.224 1.00 13.77 64 THR B O 1
ATOM 1691 N N . GLU B 1 65 ? -35.417 2.202 -35.906 1.00 14.30 65 GLU B N 1
ATOM 1692 C CA . GLU B 1 65 ? -34.587 2.690 -36.995 1.00 15.06 65 GLU B CA 1
ATOM 1693 C C . GLU B 1 65 ? -33.109 2.411 -36.675 1.00 14.42 65 GLU B C 1
ATOM 1694 O O . GLU B 1 65 ? -32.340 1.997 -37.557 1.00 14.05 65 GLU B O 1
ATOM 1700 N N . LEU B 1 66 ? -32.735 2.553 -35.404 1.00 14.39 66 LEU B N 1
ATOM 1701 C CA . LEU B 1 66 ? -31.342 2.244 -34.981 1.00 13.74 66 LEU B CA 1
ATOM 1702 C C . LEU B 1 66 ? -31.043 0.769 -35.288 1.00 14.23 66 LEU B C 1
ATOM 1703 O O . LEU B 1 66 ? -30.002 0.426 -35.858 1.00 13.73 66 LEU B O 1
ATOM 1708 N N . VAL B 1 67 ? -31.967 -0.125 -34.909 1.00 13.25 67 VAL B N 1
ATOM 1709 C CA . VAL B 1 67 ? -31.753 -1.543 -35.177 1.00 13.20 67 VAL B CA 1
ATOM 1710 C C . VAL B 1 67 ? -31.707 -1.870 -36.668 1.00 13.85 67 VAL B C 1
ATOM 1711 O O . VAL B 1 67 ? -30.784 -2.542 -37.136 1.00 14.15 67 VAL B O 1
ATOM 1715 N N . LYS B 1 68 ? -32.709 -1.401 -37.403 1.00 13.66 68 LYS B N 1
ATOM 1716 C CA . LYS B 1 68 ? -32.840 -1.732 -38.836 1.00 14.32 68 LYS B CA 1
ATOM 1717 C C . LYS B 1 68 ? -31.715 -1.156 -39.679 1.00 15.52 68 LYS B C 1
ATOM 1718 O O . LYS B 1 68 ? -31.249 -1.828 -40.598 1.00 16.08 68 LYS B O 1
ATOM 1724 N N . THR B 1 69 ? -31.279 0.067 -39.361 1.00 13.75 69 THR B N 1
ATOM 1725 C CA . THR B 1 69 ? -30.173 0.691 -40.153 1.00 15.82 69 THR B CA 1
ATOM 1726 C C . THR B 1 69 ? -28.838 0.074 -39.733 1.00 16.46 69 THR B C 1
ATOM 1727 O O . THR B 1 69 ? -27.885 0.079 -40.507 1.00 16.19 69 THR B O 1
ATOM 1731 N N . SER B 1 70 ? -28.756 -0.439 -38.514 1.00 15.16 70 SER B N 1
ATOM 1732 C CA . SER B 1 70 ? -27.534 -1.137 -38.062 1.00 14.59 70 SER B CA 1
ATOM 1733 C C . SER B 1 70 ? -27.380 -2.580 -38.531 1.00 15.73 70 SER B C 1
ATOM 1734 O O . SER B 1 70 ? -26.252 -3.071 -38.664 1.00 15.83 70 SER B O 1
ATOM 1737 N N . LEU B 1 71 ? -28.504 -3.289 -38.706 1.00 14.83 71 LEU B N 1
ATOM 1738 C CA . LEU B 1 71 ? -28.508 -4.732 -39.017 1.00 14.36 71 LEU B CA 1
ATOM 1739 C C . LEU B 1 71 ? -29.245 -5.029 -40.339 1.00 15.17 71 LEU B C 1
ATOM 1740 O O . LEU B 1 71 ? -30.036 -5.973 -40.401 1.00 15.15 71 LEU B O 1
ATOM 1745 N N . PRO B 1 72 ? -28.983 -4.242 -41.402 1.00 16.30 72 PRO B N 1
ATOM 1746 C CA . PRO B 1 72 ? -29.877 -4.369 -42.575 1.00 17.18 72 PRO B CA 1
ATOM 1747 C C . PRO B 1 72 ? -29.871 -5.773 -43.208 1.00 18.23 72 PRO B C 1
ATOM 1748 O O . PRO B 1 72 ? -30.932 -6.245 -43.670 1.00 19.21 72 PRO B O 1
ATOM 1752 N N . ASP B 1 73 ? -28.709 -6.440 -43.197 1.00 19.17 73 ASP B N 1
ATOM 1753 C CA . ASP B 1 73 ? -28.557 -7.804 -43.755 1.00 20.89 73 ASP B CA 1
ATOM 1754 C C . ASP B 1 73 ? -29.206 -8.901 -42.896 1.00 20.37 73 ASP B C 1
ATOM 1755 O O . ASP B 1 73 ? -29.307 -10.055 -43.335 1.00 19.83 73 ASP B O 1
ATOM 1760 N N . LEU B 1 74 ? -29.626 -8.552 -41.672 1.00 18.90 74 LEU B N 1
ATOM 1761 C CA . LEU B 1 74 ? -30.226 -9.527 -40.758 1.00 18.05 74 LEU B CA 1
ATOM 1762 C C . LEU B 1 74 ? -31.745 -9.465 -40.751 1.00 17.50 74 LEU B C 1
ATOM 1763 O O . LEU B 1 74 ? -32.394 -10.323 -40.146 1.00 17.31 74 LEU B O 1
ATOM 1768 N N . ILE B 1 75 ? -32.305 -8.448 -41.400 1.00 16.54 75 ILE B N 1
ATOM 1769 C CA . ILE B 1 75 ? -33.765 -8.284 -41.319 1.00 16.63 75 ILE B CA 1
ATOM 1770 C C . ILE B 1 75 ? -34.391 -9.469 -42.066 1.00 17.79 75 ILE B C 1
ATOM 1771 O O . ILE B 1 75 ? -34.079 -9.694 -43.249 1.00 19.42 75 ILE B O 1
ATOM 1776 N N . THR B 1 76 ? -35.235 -10.243 -41.398 1.00 16.46 76 THR B N 1
ATOM 1777 C CA . THR B 1 76 ? -35.866 -11.393 -42.061 1.00 17.12 76 THR B CA 1
ATOM 1778 C C . THR B 1 76 ? -37.318 -11.075 -42.341 1.00 16.48 76 THR B C 1
ATOM 1779 O O . THR B 1 76 ? -37.818 -10.013 -41.947 1.00 16.47 76 THR B O 1
ATOM 1783 N N . GLY B 1 77 ? -38.018 -11.992 -43.009 1.00 16.46 77 GLY B N 1
ATOM 1784 C CA . GLY B 1 77 ? -39.484 -11.830 -43.142 1.00 15.84 77 GLY B CA 1
ATOM 1785 C C . GLY B 1 77 ? -40.274 -12.272 -41.921 1.00 15.80 77 GLY B C 1
ATOM 1786 O O . GLY B 1 77 ? -41.494 -12.181 -41.906 1.00 18.16 77 GLY B O 1
ATOM 1787 N N . GLY B 1 78 ? -39.583 -12.747 -40.892 1.00 15.01 78 GLY B N 1
ATOM 1788 C CA . GLY B 1 78 ? -40.218 -13.116 -39.621 1.00 14.34 78 GLY B CA 1
ATOM 1789 C C . GLY B 1 78 ? -40.019 -12.074 -38.523 1.00 13.70 78 GLY B C 1
ATOM 1790 O O . GLY B 1 78 ? -40.021 -10.876 -38.785 1.00 15.13 78 GLY B O 1
ATOM 1791 N N . TRP B 1 79 ? -39.833 -12.554 -37.290 1.00 12.18 79 TRP B N 1
ATOM 1792 C CA . TRP B 1 79 ? -39.601 -11.650 -36.158 1.00 11.68 79 TRP B CA 1
ATOM 1793 C C . TRP B 1 79 ? -38.144 -11.177 -36.104 1.00 13.22 79 TRP B C 1
ATOM 1794 O O . TRP B 1 79 ? -37.865 -10.092 -35.593 1.00 11.73 79 TRP B O 1
ATOM 1805 N N . ALA B 1 80 ? -37.241 -12.037 -36.561 1.00 13.50 80 ALA B N 1
ATOM 1806 C CA . ALA B 1 80 ? -35.786 -11.772 -36.452 1.00 14.00 80 ALA B CA 1
ATOM 1807 C C . ALA B 1 80 ? -35.320 -10.586 -37.277 1.00 14.36 80 ALA B C 1
ATOM 1808 O O . ALA B 1 80 ? -35.747 -10.432 -38.392 1.00 14.34 80 ALA B O 1
ATOM 1810 N N . PRO B 1 81 ? -34.379 -9.781 -36.755 1.00 13.52 81 PRO B N 1
ATOM 1811 C CA . PRO B 1 81 ? -33.614 -9.957 -35.509 1.00 13.37 81 PRO B CA 1
ATOM 1812 C C . PRO B 1 81 ? -34.367 -9.415 -34.283 1.00 12.35 81 PRO B C 1
ATOM 1813 O O . PRO B 1 81 ? -34.949 -8.327 -34.326 1.00 12.75 81 PRO B O 1
ATOM 1817 N N . GLN B 1 82 ? -34.337 -10.207 -33.214 1.00 12.38 82 GLN B N 1
ATOM 1818 C CA . GLN B 1 82 ? -34.854 -9.763 -31.933 1.00 10.73 82 GLN B CA 1
ATOM 1819 C C . GLN B 1 82 ? -33.730 -9.210 -31.084 1.00 12.03 82 GLN B C 1
ATOM 1820 O O . GLN B 1 82 ? -32.645 -9.800 -31.012 1.00 13.27 82 GLN B O 1
ATOM 1826 N N . VAL B 1 83 ? -34.000 -8.094 -30.426 1.00 10.10 83 VAL B N 1
ATOM 1827 C CA . VAL B 1 83 ? -32.957 -7.369 -29.716 1.00 11.28 83 VAL B CA 1
ATOM 1828 C C . VAL B 1 83 ? -33.515 -6.980 -28.353 1.00 10.53 83 VAL B C 1
ATOM 1829 O O . VAL B 1 83 ? -34.569 -6.254 -28.262 1.00 10.42 83 VAL B O 1
ATOM 1833 N N . TYR B 1 84 ? -32.876 -7.441 -27.280 1.00 10.28 84 TYR B N 1
ATOM 1834 C CA . TYR B 1 84 ? -33.364 -7.110 -25.962 1.00 9.62 84 TYR B CA 1
ATOM 1835 C C . TYR B 1 84 ? -33.484 -5.645 -25.627 1.00 10.48 84 TYR B C 1
ATOM 1836 O O . TYR B 1 84 ? -32.607 -4.855 -25.917 1.00 10.29 84 TYR B O 1
ATOM 1845 N N . ILE B 1 85 ? -34.620 -5.294 -25.007 1.00 9.63 85 ILE B N 1
ATOM 1846 C CA . ILE B 1 85 ? -34.781 -4.035 -24.282 1.00 10.28 85 ILE B CA 1
ATOM 1847 C C . ILE B 1 85 ? -35.106 -4.408 -22.804 1.00 10.82 85 ILE B C 1
ATOM 1848 O O . ILE B 1 85 ? -35.168 -5.589 -22.449 1.00 11.15 85 ILE B O 1
ATOM 1853 N N . GLY B 1 86 ? -35.266 -3.417 -21.927 1.00 10.60 86 GLY B N 1
ATOM 1854 C CA . GLY B 1 86 ? -35.289 -3.716 -20.495 1.00 10.94 86 GLY B CA 1
ATOM 1855 C C . GLY B 1 86 ? -36.660 -4.120 -19.951 1.00 11.22 86 GLY B C 1
ATOM 1856 O O . GLY B 1 86 ? -36.942 -3.873 -18.782 1.00 11.14 86 GLY B O 1
ATOM 1857 N N . MET B 1 87 ? -37.507 -4.748 -20.773 1.00 11.36 87 MET B N 1
ATOM 1858 C CA . MET B 1 87 ? -38.892 -5.065 -20.376 1.00 12.52 87 MET B CA 1
ATOM 1859 C C . MET B 1 87 ? -38.992 -6.435 -19.701 1.00 12.53 87 MET B C 1
ATOM 1860 O O . MET B 1 87 ? -38.574 -7.444 -20.249 1.00 12.02 87 MET B O 1
ATOM 1865 N N . LYS B 1 88 ? -39.561 -6.416 -18.495 1.00 12.77 88 LYS B N 1
ATOM 1866 C CA . LYS B 1 88 ? -39.836 -7.599 -17.713 1.00 12.26 88 LYS B CA 1
ATOM 1867 C C . LYS B 1 88 ? -41.323 -7.796 -17.590 1.00 13.32 88 LYS B C 1
ATOM 1868 O O . LYS B 1 88 ? -42.010 -6.894 -17.101 1.00 13.26 88 LYS B O 1
ATOM 1874 N N . VAL B 1 89 ? -41.806 -8.949 -18.036 1.00 13.66 89 VAL B N 1
ATOM 1875 C CA . VAL B 1 89 ? -43.224 -9.337 -17.810 1.00 14.39 89 VAL B CA 1
ATOM 1876 C C . VAL B 1 89 ? -43.196 -10.279 -16.604 1.00 16.58 89 VAL B C 1
ATOM 1877 O O . VAL B 1 89 ? -42.519 -11.311 -16.666 1.00 16.97 89 VAL B O 1
ATOM 1881 N N . GLY B 1 90 ? -43.964 -9.957 -15.554 1.00 16.29 90 GLY B N 1
ATOM 1882 C CA . GLY B 1 90 ? -43.860 -10.694 -14.281 1.00 17.12 90 GLY B CA 1
ATOM 1883 C C . GLY B 1 90 ? -44.878 -11.821 -14.183 1.00 18.48 90 GLY B C 1
ATOM 1884 O O . GLY B 1 90 ? -45.114 -12.544 -15.152 1.00 17.87 90 GLY B O 1
ATOM 1885 N N . SER B 1 91 ? -45.501 -11.955 -13.007 1.00 20.00 91 SER B N 1
ATOM 1886 C CA . SER B 1 91 ? -46.386 -13.074 -12.715 1.00 21.62 91 SER B CA 1
ATOM 1887 C C . SER B 1 91 ? -47.609 -13.177 -13.606 1.00 22.36 91 SER B C 1
ATOM 1888 O O . SER B 1 91 ? -48.085 -14.283 -13.880 1.00 22.41 91 SER B O 1
ATOM 1891 N N . THR B 1 92 ? -48.113 -12.019 -14.030 1.00 23.23 92 THR B N 1
ATOM 1892 C CA . THR B 1 92 ? -49.187 -11.895 -14.998 1.00 23.68 92 THR B CA 1
ATOM 1893 C C . THR B 1 92 ? -48.782 -10.884 -16.087 1.00 22.98 92 THR B C 1
ATOM 1894 O O . THR B 1 92 ? -47.833 -10.131 -15.921 1.00 22.04 92 THR B O 1
ATOM 1898 N N . ASN B 1 93 ? -49.537 -10.855 -17.176 1.00 23.89 93 ASN B N 1
ATOM 1899 C CA . ASN B 1 93 ? -49.216 -9.974 -18.296 1.00 24.64 93 ASN B CA 1
ATOM 1900 C C . ASN B 1 93 ? -49.315 -8.495 -17.969 1.00 25.37 93 ASN B C 1
ATOM 1901 O O . ASN B 1 93 ? -48.626 -7.684 -18.582 1.00 26.18 93 ASN B O 1
ATOM 1906 N N . SER B 1 94 ? -50.141 -8.144 -16.985 1.00 25.72 94 SER B N 1
ATOM 1907 C CA . SER B 1 94 ? -50.234 -6.762 -16.547 1.00 25.84 94 SER B CA 1
ATOM 1908 C C . SER B 1 94 ? -49.005 -6.314 -15.714 1.00 25.19 94 SER B C 1
ATOM 1909 O O . SER B 1 94 ? -48.772 -5.115 -15.546 1.00 25.73 94 SER B O 1
ATOM 1912 N N . ASP B 1 95 ? -48.222 -7.270 -15.199 1.00 23.18 95 ASP B N 1
ATOM 1913 C CA . ASP B 1 95 ? -47.086 -6.965 -14.346 1.00 21.92 95 ASP B CA 1
ATOM 1914 C C . ASP B 1 95 ? -45.855 -6.636 -15.182 1.00 19.89 95 ASP B C 1
ATOM 1915 O O . ASP B 1 95 ? -44.901 -7.407 -15.190 1.00 21.09 95 ASP B O 1
ATOM 1920 N N . GLN B 1 96 ? -45.879 -5.488 -15.840 1.00 17.61 96 GLN B N 1
ATOM 1921 C CA . GLN B 1 96 ? -44.753 -5.063 -16.702 1.00 15.37 96 GLN B CA 1
ATOM 1922 C C . GLN B 1 96 ? -43.915 -4.041 -15.998 1.00 14.67 96 GLN B C 1
ATOM 1923 O O . GLN B 1 96 ? -44.440 -3.115 -15.379 1.00 15.59 96 GLN B O 1
ATOM 1929 N N . THR B 1 97 ? -42.586 -4.183 -16.090 1.00 13.87 97 THR B N 1
ATOM 1930 C CA . THR B 1 97 ? -41.709 -3.221 -15.461 1.00 14.05 97 THR B CA 1
ATOM 1931 C C . THR B 1 97 ? -40.470 -3.060 -16.346 1.00 13.58 97 THR B C 1
ATOM 1932 O O . THR B 1 97 ? -40.122 -3.981 -17.097 1.00 14.25 97 THR B O 1
ATOM 1936 N N . TRP B 1 98 ? -39.817 -1.906 -16.260 1.00 12.97 98 TRP B N 1
ATOM 1937 C CA . TRP B 1 98 ? -38.525 -1.702 -16.950 1.00 12.41 98 TRP B CA 1
ATOM 1938 C C . TRP B 1 98 ? -37.380 -1.906 -15.952 1.00 12.12 98 TRP B C 1
ATOM 1939 O O . TRP B 1 98 ? -37.519 -1.528 -14.782 1.00 12.12 98 TRP B O 1
ATOM 1950 N N . THR B 1 99 ? -36.243 -2.463 -16.388 1.00 11.52 99 THR B N 1
ATOM 1951 C CA . THR B 1 99 ? -35.123 -2.600 -15.447 1.00 12.01 99 THR B CA 1
ATOM 1952 C C . THR B 1 99 ? -34.600 -1.264 -14.891 1.00 12.13 99 THR B C 1
ATOM 1953 O O . THR B 1 99 ? -33.980 -1.243 -13.825 1.00 13.57 99 THR B O 1
ATOM 1957 N N . ASP B 1 100 ? -34.800 -0.148 -15.600 1.00 11.48 100 ASP B N 1
ATOM 1958 C CA . ASP B 1 100 ? -34.342 1.143 -15.092 1.00 12.31 100 ASP B CA 1
ATOM 1959 C C . ASP B 1 100 ? -35.353 1.804 -14.140 1.00 13.58 100 ASP B C 1
ATOM 1960 O O . ASP B 1 100 ? -35.131 2.932 -13.662 1.00 14.50 100 ASP B O 1
ATOM 1965 N N . GLY B 1 101 ? -36.474 1.124 -13.917 1.00 15.01 101 GLY B N 1
ATOM 1966 C CA . GLY B 1 101 ? -37.450 1.560 -12.915 1.00 16.24 101 GLY B CA 1
ATOM 1967 C C . GLY B 1 101 ? -38.366 2.668 -13.378 1.00 17.08 101 GLY B C 1
ATOM 1968 O O . GLY B 1 101 ? -39.123 3.226 -12.564 1.00 17.96 101 GLY B O 1
ATOM 1969 N N . SER B 1 102 ? -38.300 2.994 -14.674 1.00 16.11 102 SER B N 1
ATOM 1970 C CA . SER B 1 102 ? -39.133 4.024 -15.247 1.00 16.49 102 SER B CA 1
ATOM 1971 C C . SER B 1 102 ? -40.555 3.502 -15.454 1.00 17.46 102 SER B C 1
ATOM 1972 O O . SER B 1 102 ? -40.801 2.305 -15.374 1.00 16.73 102 SER B O 1
ATOM 1975 N N . SER B 1 103 ? -41.491 4.415 -15.718 1.00 19.14 103 SER B N 1
ATOM 1976 C CA . SER B 1 103 ? -42.883 4.007 -15.882 1.00 20.23 103 SER B CA 1
ATOM 1977 C C . SER B 1 103 ? -43.119 3.247 -17.190 1.00 19.10 103 SER B C 1
ATOM 1978 O O . SER B 1 103 ? -42.475 3.502 -18.216 1.00 18.74 103 SER B O 1
ATOM 1981 N N . VAL B 1 104 ? -44.036 2.299 -17.130 1.00 18.65 104 VAL B N 1
ATOM 1982 C CA . VAL B 1 104 ? -44.498 1.637 -18.347 1.00 18.11 104 VAL B CA 1
ATOM 1983 C C . VAL B 1 104 ? -45.677 2.466 -18.836 1.00 18.63 104 VAL B C 1
ATOM 1984 O O . VAL B 1 104 ? -46.848 2.147 -18.539 1.00 19.64 104 VAL B O 1
ATOM 1988 N N . ASP B 1 105 ? -45.329 3.548 -19.536 1.00 17.37 105 ASP B N 1
ATOM 1989 C CA . ASP B 1 105 ? -46.301 4.545 -20.023 1.00 17.97 105 ASP B CA 1
ATOM 1990 C C . ASP B 1 105 ? -46.505 4.445 -21.525 1.00 17.89 105 ASP B C 1
ATOM 1991 O O . ASP B 1 105 ? -47.218 5.251 -22.135 1.00 18.90 105 ASP B O 1
ATOM 1996 N N . TYR B 1 106 ? -45.828 3.475 -22.142 1.00 16.70 106 TYR B N 1
ATOM 1997 C CA . TYR B 1 106 ? -45.957 3.250 -23.580 1.00 16.49 106 TYR B CA 1
ATOM 1998 C C . TYR B 1 106 ? -46.036 1.748 -23.863 1.00 17.07 106 TYR B C 1
ATOM 1999 O O . TYR B 1 106 ? -45.288 0.950 -23.288 1.00 17.11 106 TYR B O 1
ATOM 2008 N N . ASP B 1 107 ? -46.924 1.386 -24.776 1.00 16.93 107 ASP B N 1
ATOM 2009 C CA . ASP B 1 107 ? -47.219 -0.001 -25.119 1.00 17.65 107 ASP B CA 1
ATOM 2010 C C . ASP B 1 107 ? -46.779 -0.257 -26.566 1.00 17.11 107 ASP B C 1
ATOM 2011 O O . ASP B 1 107 ? -47.476 0.144 -27.511 1.00 17.76 107 ASP B O 1
ATOM 2016 N N . GLY B 1 108 ? -45.630 -0.905 -26.738 1.00 14.27 108 GLY B N 1
ATOM 2017 C CA . GLY B 1 108 ? -45.106 -1.254 -28.064 1.00 14.16 108 GLY B CA 1
ATOM 2018 C C . GLY B 1 108 ? -45.237 -2.695 -28.507 1.00 13.65 108 GLY B C 1
ATOM 2019 O O . GLY B 1 108 ? -44.621 -3.091 -29.501 1.00 13.96 108 GLY B O 1
ATOM 2020 N N . TRP B 1 109 ? -46.049 -3.484 -27.796 1.00 12.87 109 TRP B N 1
ATOM 2021 C CA . TRP B 1 109 ? -46.195 -4.913 -28.079 1.00 13.10 109 TRP B CA 1
ATOM 2022 C C . TRP B 1 109 ? -46.846 -5.202 -29.420 1.00 13.92 109 TRP B C 1
ATOM 2023 O O . TRP B 1 109 ? -47.857 -4.564 -29.783 1.00 14.57 109 TRP B O 1
ATOM 2034 N N . VAL B 1 110 ? -46.298 -6.165 -30.159 1.00 12.45 110 VAL B N 1
ATOM 2035 C CA . VAL B 1 110 ? -47.012 -6.748 -31.322 1.00 13.98 110 VAL B CA 1
ATOM 2036 C C . VAL B 1 110 ? -48.331 -7.345 -30.804 1.00 15.22 110 VAL B C 1
ATOM 2037 O O . VAL B 1 110 ? -48.395 -7.884 -29.705 1.00 15.18 110 VAL B O 1
ATOM 2041 N N . SER B 1 111 ? -49.385 -7.185 -31.590 1.00 16.18 111 SER B N 1
ATOM 2042 C CA . SER B 1 111 ? -50.661 -7.833 -31.285 1.00 18.54 111 SER B CA 1
ATOM 2043 C C . SER B 1 111 ? -50.506 -9.289 -30.851 1.00 17.78 111 SER B C 1
ATOM 2044 O O . SER B 1 111 ? -49.869 -10.108 -31.559 1.00 17.50 111 SER B O 1
ATOM 2047 N N . GLY B 1 112 ? -51.056 -9.608 -29.671 1.00 16.78 112 GLY B N 1
ATOM 2048 C CA . GLY B 1 112 ? -50.977 -10.952 -29.120 1.00 17.31 112 GLY B CA 1
ATOM 2049 C C . GLY B 1 112 ? -49.863 -11.143 -28.104 1.00 16.92 112 GLY B C 1
ATOM 2050 O O . GLY B 1 112 ? -49.838 -12.162 -27.367 1.00 17.83 112 GLY B O 1
ATOM 2051 N N . GLU B 1 113 ? -48.929 -10.180 -28.054 1.00 15.38 113 GLU B N 1
ATOM 2052 C CA . GLU B 1 113 ? -47.870 -10.224 -27.039 1.00 14.30 113 GLU B CA 1
ATOM 2053 C C . GLU B 1 113 ? -48.207 -9.296 -25.880 1.00 14.55 113 GLU B C 1
ATOM 2054 O O . GLU B 1 113 ? -48.884 -8.287 -26.086 1.00 15.67 113 GLU B O 1
ATOM 2060 N N . PRO B 1 114 ? -47.723 -9.610 -24.654 1.00 14.10 114 PRO B N 1
ATOM 2061 C CA . PRO B 1 114 ? -46.945 -10.820 -24.287 1.00 14.93 114 PRO B CA 1
ATOM 2062 C C . PRO B 1 114 ? -47.809 -12.069 -24.131 1.00 15.59 114 PRO B C 1
ATOM 2063 O O . PRO B 1 114 ? -49.002 -11.980 -23.847 1.00 15.46 114 PRO B O 1
ATOM 2067 N N . ASN B 1 115 ? -47.203 -13.216 -24.385 1.00 14.82 115 ASN B N 1
ATOM 2068 C CA . ASN B 1 115 ? -47.907 -14.499 -24.441 1.00 14.31 115 ASN B CA 1
ATOM 2069 C C . ASN B 1 115 ? -47.087 -15.668 -23.918 1.00 14.60 115 ASN B C 1
ATOM 2070 O O . ASN B 1 115 ? -47.546 -16.828 -23.954 1.00 15.46 115 ASN B O 1
ATOM 2075 N N . ASN B 1 116 ? -45.873 -15.390 -23.435 1.00 13.69 116 ASN B N 1
ATOM 2076 C CA . ASN B 1 116 ? -44.999 -16.453 -22.959 1.00 13.17 116 ASN B CA 1
ATOM 2077 C C . ASN B 1 116 ? -44.553 -16.276 -21.507 1.00 14.08 116 ASN B C 1
ATOM 2078 O O . ASN B 1 116 ? -43.503 -16.810 -21.086 1.00 13.70 116 ASN B O 1
ATOM 2083 N N . GLY B 1 117 ? -45.365 -15.559 -20.724 1.00 14.58 117 GLY B N 1
ATOM 2084 C CA . GLY B 1 117 ? -45.047 -15.370 -19.300 1.00 14.64 117 GLY B CA 1
ATOM 2085 C C . GLY B 1 117 ? -45.497 -16.591 -18.493 1.00 14.75 117 GLY B C 1
ATOM 2086 O O . GLY B 1 117 ? -46.028 -17.563 -19.065 1.00 15.56 117 GLY B O 1
ATOM 2087 N N . PRO B 1 118 ? -45.254 -16.584 -17.183 1.00 14.01 118 PRO B N 1
ATOM 2088 C CA . PRO B 1 118 ? -44.695 -15.480 -16.426 1.00 13.65 118 PRO B CA 1
ATOM 2089 C C . PRO B 1 118 ? -43.174 -15.335 -16.609 1.00 13.23 118 PRO B C 1
ATOM 2090 O O . PRO B 1 118 ? -42.467 -16.273 -17.043 1.00 14.53 118 PRO B O 1
ATOM 2094 N N . ASN B 1 119 ? -42.695 -14.147 -16.271 1.00 13.75 119 ASN B N 1
ATOM 2095 C CA . ASN B 1 119 ? -41.248 -13.838 -16.173 1.00 12.64 119 ASN B CA 1
ATOM 2096 C C . ASN B 1 119 ? -40.560 -13.931 -17.513 1.00 13.86 119 ASN B C 1
ATOM 2097 O O . ASN B 1 119 ? -39.363 -14.311 -17.615 1.00 14.61 119 ASN B O 1
ATOM 2102 N N . SER B 1 120 ? -41.325 -13.594 -18.551 1.00 13.20 120 SER B N 1
ATOM 2103 C CA . SER B 1 120 ? -40.733 -13.464 -19.906 1.00 12.81 120 SER B CA 1
ATOM 2104 C C . SER B 1 120 ? -40.111 -12.072 -20.036 1.00 11.40 120 SER B C 1
ATOM 2105 O O . SER B 1 120 ? -40.265 -11.181 -19.124 1.00 11.25 120 SER B O 1
ATOM 2108 N N . ARG B 1 121 ? -39.412 -11.839 -21.156 1.00 11.61 121 ARG B N 1
ATOM 2109 C CA . ARG B 1 121 ? -38.639 -10.618 -21.365 1.00 11.46 121 ARG B CA 1
ATOM 2110 C C . ARG B 1 121 ? -38.944 -9.993 -22.727 1.00 12.17 121 ARG B C 1
ATOM 2111 O O . ARG B 1 121 ? -39.161 -10.731 -23.710 1.00 13.04 121 ARG B O 1
ATOM 2119 N N . GLY B 1 122 ? -38.930 -8.668 -22.791 1.00 11.41 122 GLY B N 1
ATOM 2120 C CA . GLY B 1 122 ? -39.310 -7.971 -24.048 1.00 10.81 122 GLY B CA 1
ATOM 2121 C C . GLY B 1 122 ? -38.120 -7.776 -25.003 1.00 11.83 122 GLY B C 1
ATOM 2122 O O . GLY B 1 122 ? -36.964 -7.591 -24.577 1.00 11.68 122 GLY B O 1
ATOM 2123 N N . ALA B 1 123 ? -38.387 -7.839 -26.310 1.00 10.87 123 ALA B N 1
ATOM 2124 C CA . ALA B 1 123 ? -37.329 -7.570 -27.314 1.00 10.50 123 ALA B CA 1
ATOM 2125 C C . ALA B 1 123 ? -37.959 -6.828 -28.477 1.00 11.77 123 ALA B C 1
ATOM 2126 O O . ALA B 1 123 ? -39.092 -7.103 -28.831 1.00 11.03 123 ALA B O 1
ATOM 2128 N N . ILE B 1 124 ? -37.234 -5.845 -29.012 1.00 10.30 124 ILE B N 1
ATOM 2129 C CA . ILE B 1 124 ? -37.621 -5.249 -30.321 1.00 10.25 124 ILE B CA 1
ATOM 2130 C C . ILE B 1 124 ? -37.486 -6.329 -31.366 1.00 10.82 124 ILE B C 1
ATOM 2131 O O . ILE B 1 124 ? -36.419 -6.916 -31.495 1.00 11.78 124 ILE B O 1
ATOM 2136 N N . ALA B 1 125 ? -38.565 -6.658 -32.090 1.00 9.89 125 ALA B N 1
ATOM 2137 C CA . ALA B 1 125 ? -38.447 -7.719 -33.104 1.00 10.77 125 ALA B CA 1
ATOM 2138 C C . ALA B 1 125 ? -38.466 -7.009 -34.458 1.00 11.75 125 ALA B C 1
ATOM 2139 O O . ALA B 1 125 ? -39.505 -6.586 -34.950 1.00 12.13 125 ALA B O 1
ATOM 2141 N N . ALA B 1 126 ? -37.294 -6.815 -35.027 1.00 10.28 126 ALA B N 1
ATOM 2142 C CA . ALA B 1 126 ? -37.168 -5.892 -36.156 1.00 11.73 126 ALA B CA 1
ATOM 2143 C C . ALA B 1 126 ? -37.387 -6.515 -37.529 1.00 11.28 126 ALA B C 1
ATOM 2144 O O . ALA B 1 126 ? -37.286 -5.816 -38.544 1.00 14.02 126 ALA B O 1
ATOM 2146 N N . GLY B 1 127 ? -37.715 -7.797 -37.542 1.00 12.87 127 GLY B N 1
ATOM 2147 C CA . GLY B 1 127 ? -38.016 -8.478 -38.789 1.00 12.89 127 GLY B CA 1
ATOM 2148 C C . GLY B 1 127 ? -39.311 -7.927 -39.344 1.00 14.00 127 GLY B C 1
ATOM 2149 O O . GLY B 1 127 ? -40.067 -7.239 -38.659 1.00 15.22 127 GLY B O 1
ATOM 2150 N N . ASP B 1 128 ? -39.574 -8.247 -40.599 1.00 13.39 128 ASP B N 1
ATOM 2151 C CA . ASP B 1 128 ? -40.697 -7.617 -41.292 1.00 14.91 128 ASP B CA 1
ATOM 2152 C C . ASP B 1 128 ? -42.019 -8.083 -40.758 1.00 14.53 128 ASP B C 1
ATOM 2153 O O . ASP B 1 128 ? -43.011 -7.398 -40.933 1.00 14.95 128 ASP B O 1
ATOM 2158 N N . TYR B 1 129 ? -42.058 -9.229 -40.074 1.00 15.54 129 TYR B N 1
ATOM 2159 C CA . TYR B 1 129 ? -43.334 -9.662 -39.508 1.00 15.26 129 TYR B CA 1
ATOM 2160 C C . TYR B 1 129 ? -43.849 -8.674 -38.462 1.00 15.60 129 TYR B C 1
ATOM 2161 O O . TYR B 1 129 ? -45.033 -8.479 -38.290 1.00 18.01 129 TYR B O 1
ATOM 2170 N N . SER B 1 130 ? -42.939 -8.083 -37.714 1.00 13.96 130 SER B N 1
ATOM 2171 C CA . SER B 1 130 ? -43.271 -7.359 -36.506 1.00 12.84 130 SER B CA 1
ATOM 2172 C C . SER B 1 130 ? -42.886 -5.866 -36.581 1.00 11.72 130 SER B C 1
ATOM 2173 O O . SER B 1 130 ? -43.367 -5.045 -35.800 1.00 13.12 130 SER B O 1
ATOM 2176 N N . ARG B 1 131 ? -41.975 -5.509 -37.493 1.00 11.48 131 ARG B N 1
ATOM 2177 C CA . ARG B 1 131 ? -41.682 -4.112 -37.805 1.00 11.07 131 ARG B CA 1
ATOM 2178 C C . ARG B 1 131 ? -41.169 -3.318 -36.619 1.00 11.71 131 ARG B C 1
ATOM 2179 O O . ARG B 1 131 ? -41.371 -2.121 -36.518 1.00 12.79 131 ARG B O 1
ATOM 2187 N N . GLY B 1 132 ? -40.441 -4.012 -35.744 1.00 11.37 132 GLY B N 1
ATOM 2188 C CA . GLY B 1 132 ? -39.804 -3.360 -34.608 1.00 12.44 132 GLY B CA 1
ATOM 2189 C C . GLY B 1 132 ? -40.595 -3.482 -33.327 1.00 12.23 132 GLY B C 1
ATOM 2190 O O . GLY B 1 132 ? -40.051 -3.302 -32.240 1.00 11.32 132 GLY B O 1
ATOM 2191 N N . PHE B 1 133 ? -41.919 -3.714 -33.427 1.00 12.16 133 PHE B N 1
ATOM 2192 C CA . PHE B 1 133 ? -42.729 -3.853 -32.220 1.00 12.03 133 PHE B CA 1
ATOM 2193 C C . PHE B 1 133 ? -42.323 -5.107 -31.417 1.00 12.09 133 PHE B C 1
ATOM 2194 O O . PHE B 1 133 ? -41.553 -5.968 -31.911 1.00 11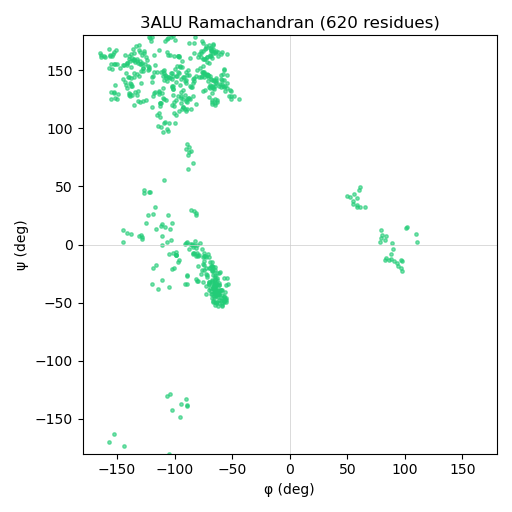.83 133 PHE B O 1
ATOM 2202 N N . TRP B 1 134 ? -42.785 -5.176 -30.177 1.00 10.29 134 TRP B N 1
ATOM 2203 C CA . TRP B 1 134 ? -42.140 -6.065 -29.201 1.00 10.29 134 TRP B CA 1
ATOM 2204 C C . TRP B 1 134 ? -42.710 -7.475 -29.154 1.00 12.25 134 TRP B C 1
ATOM 2205 O O . TRP B 1 134 ? -43.915 -7.676 -29.299 1.00 12.43 134 TRP B O 1
ATOM 2216 N N . ALA B 1 135 ? -41.806 -8.453 -28.976 1.00 11.83 135 ALA B N 1
ATOM 2217 C CA . ALA B 1 135 ? -42.158 -9.824 -28.640 1.00 11.79 135 ALA B CA 1
ATOM 2218 C C . ALA B 1 135 ? -41.741 -10.053 -27.217 1.00 12.08 135 ALA B C 1
ATOM 2219 O O . ALA B 1 135 ? -40.728 -9.457 -26.776 1.00 13.12 135 ALA B O 1
ATOM 2221 N N . ASP B 1 136 ? -42.481 -10.896 -26.496 1.00 10.71 136 ASP B N 1
ATOM 2222 C CA . ASP B 1 136 ? -41.900 -11.438 -25.255 1.00 11.56 136 ASP B CA 1
ATOM 2223 C C . ASP B 1 136 ? -41.280 -12.803 -25.531 1.00 11.49 136 ASP B C 1
ATOM 2224 O O . ASP B 1 136 ? -41.795 -13.609 -26.341 1.00 11.88 136 ASP B O 1
ATOM 2229 N N . VAL B 1 137 ? -40.216 -13.095 -24.799 1.00 12.15 137 VAL B N 1
ATOM 2230 C CA . VAL B 1 137 ? -39.429 -14.302 -25.057 1.00 11.34 137 VAL B CA 1
ATOM 2231 C C . VAL B 1 137 ? -38.939 -14.900 -23.731 1.00 12.76 137 VAL B C 1
ATOM 2232 O O . VAL B 1 137 ? -38.888 -14.239 -22.675 1.00 12.96 137 VAL B O 1
ATOM 2236 N N . TYR B 1 138 ? -38.524 -16.150 -23.817 1.00 12.61 138 TYR B N 1
ATOM 2237 C CA . TYR B 1 138 ? -37.915 -16.853 -22.666 1.00 13.09 138 TYR B CA 1
ATOM 2238 C C . TYR B 1 138 ? -36.589 -16.170 -22.365 1.00 13.40 138 TYR B C 1
ATOM 2239 O O . TYR B 1 138 ? -35.815 -15.900 -23.302 1.00 14.13 138 TYR B O 1
ATOM 2248 N N . SER B 1 139 ? -36.326 -15.901 -21.078 1.00 13.41 139 SER B N 1
ATOM 2249 C CA . SER B 1 139 ? -35.203 -15.063 -20.708 1.00 14.07 139 SER B CA 1
ATOM 2250 C C . SER B 1 139 ? -33.812 -15.694 -21.010 1.00 14.64 139 SER B C 1
ATOM 2251 O O . SER B 1 139 ? -32.797 -14.995 -20.990 1.00 15.31 139 SER B O 1
ATOM 2254 N N . ASN B 1 140 ? -33.761 -16.994 -21.276 1.00 15.14 140 ASN B N 1
ATOM 2255 C CA . ASN B 1 140 ? -32.481 -17.669 -21.568 1.00 16.78 140 ASN B CA 1
ATOM 2256 C C . ASN B 1 140 ? -32.052 -17.546 -23.028 1.00 16.07 140 ASN B C 1
ATOM 2257 O O . ASN B 1 140 ? -30.953 -17.956 -23.396 1.00 16.75 140 ASN B O 1
ATOM 2262 N N . ASN B 1 141 ? -32.911 -17.008 -23.890 1.00 14.61 141 ASN B N 1
ATOM 2263 C CA . ASN B 1 141 ? -32.497 -16.789 -25.268 1.00 15.34 141 ASN B CA 1
ATOM 2264 C C . ASN B 1 141 ? -31.384 -15.753 -25.377 1.00 14.21 141 ASN B C 1
ATOM 2265 O O . ASN B 1 141 ? -31.383 -14.779 -24.641 1.00 14.65 141 ASN B O 1
ATOM 2270 N N . ASN B 1 142 ? -30.430 -16.008 -26.265 1.00 15.02 142 ASN B N 1
ATOM 2271 C CA . ASN B 1 142 ? -29.277 -15.094 -26.405 1.00 14.21 142 ASN B CA 1
ATOM 2272 C C . ASN B 1 142 ? -29.460 -14.164 -27.612 1.00 12.86 142 ASN B C 1
ATOM 2273 O O . ASN B 1 142 ? -29.458 -14.629 -28.770 1.00 14.08 142 ASN B O 1
ATOM 2278 N N . PHE B 1 143 ? -29.614 -12.864 -27.354 1.00 12.06 143 PHE B N 1
ATOM 2279 C CA . PHE B 1 143 ? -29.879 -11.879 -28.403 1.00 11.67 143 PHE B CA 1
ATOM 2280 C C . PHE B 1 143 ? -28.903 -10.710 -28.312 1.00 10.95 143 PHE B C 1
ATOM 2281 O O . PHE B 1 143 ? -28.311 -10.466 -27.254 1.00 11.43 143 PHE B O 1
ATOM 2289 N N . LYS B 1 144 ? -28.806 -9.945 -29.396 1.00 10.94 144 LYS B N 1
ATOM 2290 C CA . LYS B 1 144 ? -28.216 -8.592 -29.325 1.00 11.40 144 LYS B CA 1
ATOM 2291 C C . LYS B 1 144 ? -29.097 -7.766 -28.408 1.00 11.40 144 LYS B C 1
ATOM 2292 O O . LYS B 1 144 ? -30.222 -8.193 -28.027 1.00 11.82 144 LYS B O 1
ATOM 2298 N N . TYR B 1 145 ? -28.578 -6.625 -27.992 1.00 11.66 145 TYR B N 1
ATOM 2299 C CA . TYR B 1 145 ? -29.290 -5.808 -26.976 1.00 11.56 145 TYR B CA 1
ATOM 2300 C C . TYR B 1 145 ? -28.951 -4.334 -27.105 1.00 11.89 145 TYR B C 1
ATOM 2301 O O . TYR B 1 145 ? -27.904 -3.952 -27.670 1.00 10.11 145 TYR B O 1
ATOM 2310 N N . ILE B 1 146 ? -29.854 -3.469 -26.631 1.00 10.97 146 ILE B N 1
ATOM 2311 C CA . ILE B 1 146 ? -29.624 -2.026 -26.645 1.00 10.60 146 ILE B CA 1
ATOM 2312 C C . ILE B 1 146 ? -29.483 -1.522 -25.201 1.00 10.62 146 ILE B C 1
ATOM 2313 O O . ILE B 1 146 ? -30.368 -1.763 -24.334 1.00 9.99 146 ILE B O 1
ATOM 2318 N N . CYS B 1 147 ? -28.336 -0.899 -24.922 1.00 10.72 147 CYS B N 1
ATOM 2319 C CA . CYS B 1 147 ? -28.125 -0.237 -23.633 1.00 12.19 147 CYS B CA 1
ATOM 2320 C C . CYS B 1 147 ? -28.483 1.232 -23.681 1.00 12.51 147 CYS B C 1
ATOM 2321 O O . CYS B 1 147 ? -28.477 1.869 -24.744 1.00 12.04 147 CYS B O 1
ATOM 2324 N N . GLN B 1 148 ? -28.751 1.779 -22.495 1.00 12.50 148 GLN B N 1
ATOM 2325 C CA . GLN B 1 148 ? -29.002 3.174 -22.331 1.00 13.20 148 GLN B CA 1
ATOM 2326 C C . GLN B 1 148 ? -28.198 3.651 -21.136 1.00 12.94 148 GLN B C 1
ATOM 2327 O O . GLN B 1 148 ? -28.192 3.005 -20.082 1.00 13.04 148 GLN B O 1
ATOM 2333 N N . LEU B 1 149 ? -27.475 4.748 -21.306 1.00 13.67 149 LEU B N 1
ATOM 2334 C CA . LEU B 1 149 ? -26.824 5.384 -20.142 1.00 13.76 149 LEU B CA 1
ATOM 2335 C C . LEU B 1 149 ? -27.815 5.982 -19.153 1.00 15.76 149 LEU B C 1
ATOM 2336 O O . LEU B 1 149 ? -28.977 6.234 -19.495 1.00 15.79 149 LEU B O 1
ATOM 2341 N N . PRO B 1 150 ? -27.363 6.206 -17.898 1.00 16.60 150 PRO B N 1
ATOM 2342 C CA . PRO B 1 150 ? -28.286 6.739 -16.895 1.00 18.22 150 PRO B CA 1
ATOM 2343 C C . PRO B 1 150 ? -28.888 8.047 -17.384 1.00 18.12 150 PRO B C 1
ATOM 2344 O O . PRO B 1 150 ? -28.158 8.934 -17.883 1.00 19.84 150 PRO B O 1
ATOM 2348 N N . CYS B 1 151 ? -30.208 8.145 -17.270 1.00 18.62 151 CYS B N 1
ATOM 2349 C CA . CYS B 1 151 ? -30.954 9.307 -17.701 1.00 20.31 151 CYS B CA 1
ATOM 2350 C C . CYS B 1 151 ? -31.013 10.258 -16.506 1.00 19.12 151 CYS B C 1
ATOM 2351 O O . CYS B 1 151 ? -31.542 9.904 -15.461 1.00 19.19 151 CYS B O 1
ATOM 2354 N N . VAL B 1 152 ? -30.412 11.438 -16.664 1.00 19.51 152 VAL B N 1
ATOM 2355 C CA . VAL B 1 152 ? -30.414 12.445 -15.603 1.00 19.64 152 VAL B CA 1
ATOM 2356 C C . VAL B 1 152 ? -30.694 13.828 -16.145 1.00 19.44 152 VAL B C 1
ATOM 2357 O O . VAL B 1 152 ? -30.510 14.106 -17.354 1.00 19.24 152 VAL B O 1
ATOM 2361 N N . HIS B 1 153 ? -31.153 14.710 -15.257 1.00 18.94 153 HIS B N 1
ATOM 2362 C CA . HIS B 1 153 ? -31.419 16.076 -15.657 1.00 20.21 153 HIS B CA 1
ATOM 2363 C C . HIS B 1 153 ? -31.193 16.999 -14.459 1.00 19.63 153 HIS B C 1
ATOM 2364 O O . HIS B 1 153 ? -31.243 16.572 -13.308 1.00 18.98 153 HIS B O 1
ATOM 2371 N N . TYR B 1 154 ? -30.897 18.254 -14.754 1.00 21.10 154 TYR B N 1
ATOM 2372 C CA . TYR B 1 154 ? -30.727 19.246 -13.685 1.00 20.76 154 TYR B CA 1
ATOM 2373 C C . TYR B 1 154 ? -32.081 19.672 -13.139 1.00 22.82 154 TYR B C 1
ATOM 2374 O O . TYR B 1 154 ? -33.084 19.731 -13.866 1.00 23.07 154 TYR B O 1
ATOM 2383 N N . THR B 1 155 ? -32.122 19.998 -11.850 1.00 23.51 155 THR B N 1
ATOM 2384 C CA . THR B 1 155 ? -33.358 20.446 -11.223 1.00 25.31 155 THR B CA 1
ATOM 2385 C C . THR B 1 155 ? -33.095 21.860 -10.708 1.00 28.12 155 THR B C 1
ATOM 2386 O O . THR B 1 155 ? -32.168 22.071 -9.935 1.00 27.58 155 THR B O 1
ATOM 2390 N N . LEU B 1 156 ? -33.849 22.825 -11.236 1.00 30.86 156 LEU B N 1
ATOM 2391 C CA . LEU B 1 156 ? -33.511 24.253 -11.103 1.00 34.94 156 LEU B CA 1
ATOM 2392 C C . LEU B 1 156 ? -34.568 25.004 -10.334 1.00 37.86 156 LEU B C 1
ATOM 2393 O O . LEU B 1 156 ? -34.805 26.203 -10.575 1.00 39.39 156 LEU B O 1
ATOM 2398 N N . GLU B 1 157 ? -35.175 24.290 -9.389 1.00 40.61 157 GLU B N 1
ATOM 2399 C CA . GLU B 1 157 ? -36.281 24.806 -8.576 1.00 42.98 157 GLU B CA 1
ATOM 2400 C C . GLU B 1 157 ? -35.793 25.797 -7.518 1.00 43.66 157 GLU B C 1
ATOM 2401 O O . GLU B 1 157 ? -34.588 26.080 -7.413 1.00 44.81 157 GLU B O 1
ATOM 2407 N N . CYS C 1 1 ? -32.956 17.603 -23.864 1.00 46.45 1 CYS C N 1
ATOM 2408 C CA . CYS C 1 1 ? -31.556 18.146 -23.950 1.00 46.38 1 CYS C CA 1
ATOM 2409 C C . CYS C 1 1 ? -31.391 19.622 -23.519 1.00 44.94 1 CYS C C 1
ATOM 2410 O O . CYS C 1 1 ? -32.334 20.257 -23.026 1.00 45.58 1 CYS C O 1
ATOM 2413 N N . LEU C 1 2 ? -30.175 20.136 -23.726 1.00 42.85 2 LEU C N 1
ATOM 2414 C CA . LEU C 1 2 ? -29.749 21.480 -23.346 1.00 40.59 2 LEU C CA 1
ATOM 2415 C C . LEU C 1 2 ? -28.972 22.082 -24.521 1.00 38.65 2 LEU C C 1
ATOM 2416 O O . LEU C 1 2 ? -28.539 21.358 -25.427 1.00 39.03 2 LEU C O 1
ATOM 2421 N N . THR C 1 3 ? -28.765 23.394 -24.491 1.00 36.30 3 THR C N 1
ATOM 2422 C CA . THR C 1 3 ? -28.028 24.079 -25.550 1.00 33.42 3 THR C CA 1
ATOM 2423 C C . THR C 1 3 ? -26.539 24.221 -25.189 1.00 31.87 3 THR C C 1
ATOM 2424 O O . THR C 1 3 ? -26.208 24.660 -24.081 1.00 32.63 3 THR C O 1
ATOM 2428 N N . SER C 1 4 ? -25.650 23.850 -26.115 1.00 29.38 4 SER C N 1
ATOM 2429 C CA . SER C 1 4 ? -24.200 23.961 -25.912 1.00 27.60 4 SER C CA 1
ATOM 2430 C C . SER C 1 4 ? -23.685 25.319 -26.370 1.00 25.77 4 SER C C 1
ATOM 2431 O O . SER C 1 4 ? -23.839 25.673 -27.547 1.00 25.97 4 SER C O 1
ATOM 2434 N N . CYS C 1 5 ? -23.044 26.064 -25.466 1.00 22.74 5 CYS C N 1
ATOM 2435 C CA . CYS C 1 5 ? -22.540 27.401 -25.787 1.00 21.19 5 CYS C CA 1
ATOM 2436 C C . CYS C 1 5 ? -21.128 27.543 -25.265 1.00 20.24 5 CYS C C 1
ATOM 2437 O O . CYS C 1 5 ? -20.763 26.847 -24.317 1.00 19.94 5 CYS C O 1
ATOM 2440 N N . PRO C 1 6 ? -20.354 28.471 -25.840 1.00 19.36 6 PRO C N 1
ATOM 2441 C CA . PRO C 1 6 ? -19.009 28.725 -25.320 1.00 19.02 6 PRO C CA 1
ATOM 2442 C C . PRO C 1 6 ? -18.987 29.401 -23.942 1.00 18.73 6 PRO C C 1
ATOM 2443 O O . PRO C 1 6 ? -20.011 29.942 -23.491 1.00 16.33 6 PRO C O 1
ATOM 2447 N N . PRO C 1 7 ? -17.831 29.352 -23.254 1.00 17.78 7 PRO C N 1
ATOM 2448 C CA . PRO C 1 7 ? -17.765 29.982 -21.922 1.00 17.51 7 PRO C CA 1
ATOM 2449 C C . PRO C 1 7 ? -18.165 31.467 -21.995 1.00 17.23 7 PRO C C 1
ATOM 2450 O O . PRO C 1 7 ? -17.742 32.192 -22.924 1.00 16.46 7 PRO C O 1
ATOM 2454 N N . LEU C 1 8 ? -18.980 31.884 -21.018 1.00 15.54 8 LEU C N 1
ATOM 2455 C CA . LEU C 1 8 ? -19.485 33.247 -20.810 1.00 16.45 8 LEU C CA 1
ATOM 2456 C C . LEU C 1 8 ? -20.770 33.475 -21.595 1.00 15.95 8 LEU C C 1
ATOM 2457 O O . LEU C 1 8 ? -21.463 34.465 -21.335 1.00 17.80 8 LEU C O 1
ATOM 2462 N N . TRP C 1 9 ? -21.093 32.560 -22.514 1.00 14.77 9 TRP C N 1
ATOM 2463 C CA . TRP C 1 9 ? -22.395 32.635 -23.236 1.00 14.74 9 TRP C CA 1
ATOM 2464 C C . TRP C 1 9 ? -23.409 31.733 -22.573 1.00 14.42 9 TRP C C 1
ATOM 2465 O O . TRP C 1 9 ? -23.057 30.823 -21.801 1.00 15.18 9 TRP C O 1
ATOM 2476 N N . THR C 1 10 ? -24.679 31.957 -22.863 1.00 14.17 10 THR C N 1
ATOM 2477 C CA . THR C 1 10 ? -25.714 31.159 -22.224 1.00 15.76 10 THR C CA 1
ATOM 2478 C C . THR C 1 10 ? -26.783 30.819 -23.259 1.00 15.76 10 THR C C 1
ATOM 2479 O O . THR C 1 10 ? -27.043 31.626 -24.157 1.00 15.35 10 THR C O 1
ATOM 2483 N N . GLY C 1 11 ? -27.345 29.618 -23.157 1.00 16.83 11 GLY C N 1
ATOM 2484 C CA . GLY C 1 11 ? -28.184 29.055 -24.237 1.00 16.79 11 GLY C CA 1
ATOM 2485 C C . GLY C 1 11 ? -29.666 29.004 -23.918 1.00 17.96 11 GLY C C 1
ATOM 2486 O O . GLY C 1 11 ? -30.073 28.734 -22.784 1.00 18.60 11 GLY C O 1
ATOM 2487 N N . PHE C 1 12 ? -30.479 29.198 -24.942 1.00 17.27 12 PHE C N 1
ATOM 2488 C CA . PHE C 1 12 ? -31.910 28.921 -24.845 1.00 17.22 12 PHE C CA 1
ATOM 2489 C C . PHE C 1 12 ? -32.392 28.488 -26.211 1.00 18.86 12 PHE C C 1
ATOM 2490 O O . PHE C 1 12 ? -32.134 29.184 -27.204 1.00 18.22 12 PHE C O 1
ATOM 2498 N N . ASN C 1 13 ? -33.110 27.358 -26.263 1.00 20.94 13 ASN C N 1
ATOM 2499 C CA . ASN C 1 13 ? -33.728 26.905 -27.521 1.00 23.37 13 ASN C CA 1
ATOM 2500 C C . ASN C 1 13 ? -32.742 26.832 -28.712 1.00 22.92 13 ASN C C 1
ATOM 2501 O O . ASN C 1 13 ? -33.060 27.226 -29.834 1.00 24.25 13 ASN C O 1
ATOM 2506 N N . GLY C 1 14 ? -31.531 26.359 -28.459 1.00 21.93 14 GLY C N 1
ATOM 2507 C CA . GLY C 1 14 ? -30.553 26.155 -29.518 1.00 22.08 14 GLY C CA 1
ATOM 2508 C C . GLY C 1 14 ? -29.756 27.387 -29.929 1.00 21.85 14 GLY C C 1
ATOM 2509 O O . GLY C 1 14 ? -29.015 27.338 -30.913 1.00 24.01 14 GLY C O 1
ATOM 2510 N N . LYS C 1 15 ? -29.917 28.494 -29.198 1.00 19.35 15 LYS C N 1
ATOM 2511 C CA . LYS C 1 15 ? -29.199 29.736 -29.533 1.00 17.76 15 LYS C CA 1
ATOM 2512 C C . LYS C 1 15 ? -28.378 30.175 -28.338 1.00 15.97 15 LYS C C 1
ATOM 2513 O O . LYS C 1 15 ? -28.764 29.885 -27.205 1.00 16.97 15 LYS C O 1
ATOM 2519 N N . CYS C 1 16 ? -27.260 30.864 -28.586 1.00 15.42 16 CYS C N 1
ATOM 2520 C CA . CYS C 1 16 ? -26.340 31.316 -27.528 1.00 15.06 16 CYS C CA 1
ATOM 2521 C C . CYS C 1 16 ? -26.321 32.827 -27.430 1.00 13.86 16 CYS C C 1
ATOM 2522 O O . CYS C 1 16 ? -26.154 33.522 -28.452 1.00 13.40 16 CYS C O 1
ATOM 2525 N N . PHE C 1 17 ? -26.445 33.338 -26.212 1.00 12.94 17 PHE C N 1
ATOM 2526 C CA . PHE C 1 17 ? -26.610 34.774 -25.985 1.00 13.47 17 PHE C CA 1
ATOM 2527 C C . PHE C 1 17 ? -25.646 35.288 -24.941 1.00 13.33 17 PHE C C 1
ATOM 2528 O O . PHE C 1 17 ? -25.242 34.560 -24.037 1.00 13.83 17 PHE C O 1
ATOM 2536 N N . ARG C 1 18 ? -25.339 36.578 -25.012 1.00 13.49 18 ARG C N 1
ATOM 2537 C CA . ARG C 1 18 ? -24.522 37.232 -23.996 1.00 13.44 18 ARG C CA 1
ATOM 2538 C C . ARG C 1 18 ? -24.922 38.711 -23.932 1.00 14.05 18 ARG C C 1
ATOM 2539 O O . ARG C 1 18 ? -25.082 39.367 -24.975 1.00 13.53 18 ARG C O 1
ATOM 2547 N N . LEU C 1 19 ? -25.042 39.216 -22.701 1.00 12.96 19 LEU C N 1
ATOM 2548 C CA . LEU C 1 19 ? -25.335 40.622 -22.431 1.00 14.08 19 LEU C CA 1
ATOM 2549 C C . LEU C 1 19 ? -24.018 41.339 -22.220 1.00 14.27 19 LEU C C 1
ATOM 2550 O O . LEU C 1 19 ? -23.195 40.898 -21.383 1.00 14.81 19 LEU C O 1
ATOM 2555 N N . PHE C 1 20 ? -23.829 42.411 -22.983 1.00 13.64 20 PHE C N 1
ATOM 2556 C CA . PHE C 1 20 ? -22.623 43.223 -22.895 1.00 13.29 20 PHE C CA 1
ATOM 2557 C C . PHE C 1 20 ? -22.940 44.533 -22.208 1.00 14.48 20 PHE C C 1
ATOM 2558 O O . PHE C 1 20 ? -23.991 45.150 -22.448 1.00 13.87 20 PHE C O 1
ATOM 2566 N N . HIS C 1 21 ? -22.011 44.973 -21.358 1.00 15.51 21 HIS C N 1
ATOM 2567 C CA . HIS C 1 21 ? -22.238 46.125 -20.496 1.00 16.81 21 HIS C CA 1
ATOM 2568 C C . HIS C 1 21 ? -21.708 47.461 -21.030 1.00 17.66 21 HIS C C 1
ATOM 2569 O O . HIS C 1 21 ? -22.044 48.503 -20.469 1.00 17.95 21 HIS C O 1
ATOM 2576 N N . ASN C 1 22 ? -20.865 47.452 -22.065 1.00 18.22 22 ASN C N 1
ATOM 2577 C CA . ASN C 1 22 ? -20.462 48.742 -22.664 1.00 19.84 22 ASN C CA 1
ATOM 2578 C C . ASN C 1 22 ? -21.660 49.368 -23.391 1.00 20.12 22 ASN C C 1
ATOM 2579 O O . ASN C 1 22 ? -22.568 48.642 -23.882 1.00 21.38 22 ASN C O 1
ATOM 2584 N N . HIS C 1 23 ? -21.741 50.687 -23.338 1.00 18.28 23 HIS C N 1
ATOM 2585 C CA . HIS C 1 23 ? -22.859 51.384 -23.972 1.00 17.21 23 HIS C CA 1
ATOM 2586 C C . HIS C 1 23 ? -22.475 51.808 -25.362 1.00 16.92 23 HIS C C 1
ATOM 2587 O O . HIS C 1 23 ? -21.548 52.614 -25.557 1.00 17.04 23 HIS C O 1
ATOM 2594 N N . LEU C 1 24 ? -23.185 51.255 -26.341 1.00 13.32 24 LEU C N 1
ATOM 2595 C CA . LEU C 1 24 ? -22.905 51.578 -27.743 1.00 12.73 24 LEU C CA 1
ATOM 2596 C C . LEU C 1 24 ? -24.161 51.991 -28.438 1.00 12.69 24 LEU C C 1
ATOM 2597 O O . LEU C 1 24 ? -25.258 51.566 -28.039 1.00 12.20 24 LEU C O 1
ATOM 2602 N N . ASN C 1 25 ? -24.020 52.755 -29.518 1.00 12.72 25 ASN C N 1
ATOM 2603 C CA . ASN C 1 25 ? -25.217 53.035 -30.298 1.00 12.81 25 ASN C CA 1
ATOM 2604 C C . ASN C 1 25 ? -25.594 51.802 -31.138 1.00 12.27 25 ASN C C 1
ATOM 2605 O O . ASN C 1 25 ? -24.913 50.776 -31.087 1.00 13.10 25 ASN C O 1
ATOM 2610 N N . PHE C 1 26 ? -26.728 51.850 -31.837 1.00 11.86 26 PHE C N 1
ATOM 2611 C CA . PHE C 1 26 ? -27.227 50.626 -32.455 1.00 11.06 26 PHE C CA 1
ATOM 2612 C C . PHE C 1 26 ? -26.225 50.011 -33.438 1.00 11.66 26 PHE C C 1
ATOM 2613 O O . PHE C 1 26 ? -25.911 48.835 -33.362 1.00 12.06 26 PHE C O 1
ATOM 2621 N N . ASP C 1 27 ? -25.760 50.813 -34.376 1.00 11.91 27 ASP C N 1
ATOM 2622 C CA . ASP C 1 27 ? -24.848 50.277 -35.387 1.00 12.91 27 ASP C CA 1
ATOM 2623 C C . ASP C 1 27 ? -23.567 49.745 -34.777 1.00 13.47 27 ASP C C 1
ATOM 2624 O O . ASP C 1 27 ? -23.059 48.737 -35.260 1.00 13.50 27 ASP C O 1
ATOM 2629 N N . ASN C 1 28 ? -23.032 50.439 -33.766 1.00 13.33 28 ASN C N 1
ATOM 2630 C CA . ASN C 1 28 ? -21.804 49.965 -33.123 1.00 13.28 28 ASN C CA 1
ATOM 2631 C C . ASN C 1 28 ? -22.021 48.690 -32.293 1.00 13.22 28 ASN C C 1
ATOM 2632 O O . ASN C 1 28 ? -21.125 47.845 -32.197 1.00 12.39 28 ASN C O 1
ATOM 2637 N N . ALA C 1 29 ? -23.207 48.562 -31.671 1.00 12.82 29 ALA C N 1
ATOM 2638 C CA . ALA C 1 29 ? -23.566 47.368 -30.914 1.00 12.83 29 ALA C CA 1
ATOM 2639 C C . ALA C 1 29 ? -23.683 46.189 -31.890 1.00 12.89 29 ALA C C 1
ATOM 2640 O O . ALA C 1 29 ? -23.122 45.122 -31.655 1.00 12.95 29 ALA C O 1
ATOM 2642 N N . GLU C 1 30 ? -24.361 46.386 -33.020 1.00 11.55 30 GLU C N 1
ATOM 2643 C CA . GLU C 1 30 ? -24.354 45.347 -34.047 1.00 11.56 30 GLU C CA 1
ATOM 2644 C C . GLU C 1 30 ? -22.925 44.993 -34.497 1.00 12.29 30 GLU C C 1
ATOM 2645 O O . GLU C 1 30 ? -22.584 43.809 -34.549 1.00 11.59 30 GLU C O 1
ATOM 2651 N N . ASN C 1 31 ? -22.088 46.001 -34.735 1.00 13.10 31 ASN C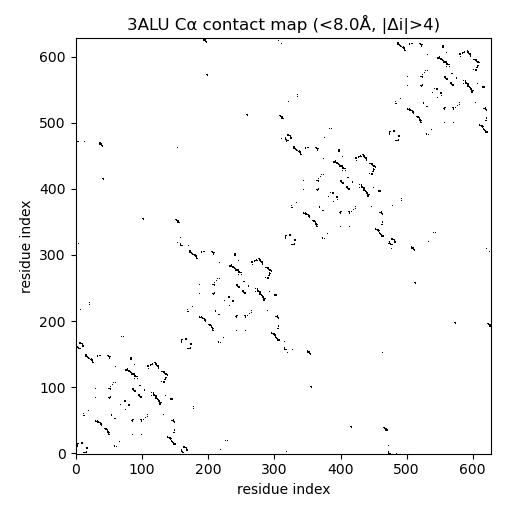 N 1
ATOM 2652 C CA . ASN C 1 31 ? -20.684 45.722 -35.111 1.00 14.73 31 ASN C CA 1
ATOM 2653 C C . ASN C 1 31 ? -19.929 44.909 -34.042 1.00 14.38 31 ASN C C 1
ATOM 2654 O O . ASN C 1 31 ? -19.126 44.006 -34.372 1.00 15.07 31 ASN C O 1
ATOM 2659 N N . ALA C 1 32 ? -20.189 45.213 -32.771 1.00 13.49 32 ALA C N 1
ATOM 2660 C CA . ALA C 1 32 ? -19.574 44.461 -31.648 1.00 13.91 32 ALA C CA 1
ATOM 2661 C C . ALA C 1 32 ? -20.024 42.993 -31.669 1.00 14.07 32 ALA C C 1
ATOM 2662 O O . ALA C 1 32 ? -19.228 42.069 -31.469 1.00 14.90 32 ALA C O 1
ATOM 2664 N N . CYS C 1 33 ? -21.314 42.751 -31.962 1.00 13.02 33 CYS C N 1
ATOM 2665 C CA . CYS C 1 33 ? -21.758 41.365 -32.037 1.00 13.80 33 CYS C CA 1
ATOM 2666 C C . CYS C 1 33 ? -21.145 40.606 -33.225 1.00 13.52 33 CYS C C 1
ATOM 2667 O O . CYS C 1 33 ? -20.922 39.407 -33.138 1.00 14.33 33 CYS C O 1
ATOM 2670 N N . ARG C 1 34 ? -20.871 41.324 -34.311 1.00 14.22 34 ARG C N 1
ATOM 2671 C CA . ARG C 1 34 ? -20.280 40.735 -35.502 1.00 13.98 34 ARG C CA 1
ATOM 2672 C C . ARG C 1 34 ? -18.817 40.319 -35.293 1.00 15.90 34 ARG C C 1
ATOM 2673 O O . ARG C 1 34 ? -18.228 39.637 -36.149 1.00 16.12 34 ARG C O 1
ATOM 2681 N N . GLN C 1 35 ? -18.231 40.729 -34.176 1.00 15.94 35 GLN C N 1
ATOM 2682 C CA . GLN C 1 35 ? -16.860 40.256 -33.866 1.00 18.14 35 GLN C CA 1
ATOM 2683 C C . GLN C 1 35 ? -16.825 38.774 -33.533 1.00 18.35 35 GLN C C 1
ATOM 2684 O O . GLN C 1 35 ? -15.768 38.141 -33.636 1.00 19.11 35 GLN C O 1
ATOM 2690 N N . PHE C 1 36 ? -17.974 38.210 -33.154 1.00 17.52 36 PHE C N 1
ATOM 2691 C CA . PHE C 1 36 ? -18.071 36.785 -32.913 1.00 18.01 36 PHE C CA 1
ATOM 2692 C C . PHE C 1 36 ? -18.534 36.149 -34.218 1.00 18.89 36 PHE C C 1
ATOM 2693 O O . PHE C 1 36 ? -19.228 36.794 -35.029 1.00 19.95 36 PHE C O 1
ATOM 2701 N N . GLY C 1 37 ? -18.019 34.963 -34.481 1.00 18.53 37 GLY C N 1
ATOM 2702 C CA . GLY C 1 37 ? -18.386 34.259 -35.697 1.00 18.43 37 GLY C CA 1
ATOM 2703 C C . GLY C 1 37 ? -18.499 32.747 -35.607 1.00 18.54 37 GLY C C 1
ATOM 2704 O O . GLY C 1 37 ? -18.441 32.134 -34.506 1.00 18.88 37 GLY C O 1
ATOM 2705 N N . LEU C 1 38 ? -18.702 32.153 -36.780 1.00 18.15 38 LEU C N 1
ATOM 2706 C CA . LEU C 1 38 ? -18.731 30.715 -36.958 1.00 19.47 38 LEU C CA 1
ATOM 2707 C C . LEU C 1 38 ? -17.855 30.399 -38.141 1.00 19.38 38 LEU C C 1
ATOM 2708 O O . LEU C 1 38 ? -17.990 31.019 -39.208 1.00 18.89 38 LEU C O 1
ATOM 2713 N N . ALA C 1 39 ? -16.931 29.463 -37.951 1.00 19.24 39 ALA C N 1
ATOM 2714 C CA . ALA C 1 39 ? -16.027 29.068 -39.028 1.00 20.34 39 ALA C CA 1
ATOM 2715 C C . ALA C 1 39 ? -16.043 27.551 -39.238 1.00 20.98 39 ALA C C 1
ATOM 2716 O O . ALA C 1 39 ? -16.330 26.797 -38.311 1.00 20.14 39 ALA C O 1
ATOM 2718 N N . SER C 1 40 ? -15.766 27.104 -40.459 1.00 20.91 40 SER C N 1
ATOM 2719 C CA . SER C 1 40 ? -15.546 25.673 -40.646 1.00 23.15 40 SER C CA 1
ATOM 2720 C C . SER C 1 40 ? -14.223 25.289 -40.047 1.00 24.03 40 SER C C 1
ATOM 2721 O O . SER C 1 40 ? -13.343 26.144 -39.877 1.00 24.36 40 SER C O 1
ATOM 2724 N N . CYS C 1 41 ? -14.084 24.009 -39.713 1.00 25.61 41 CYS C N 1
ATOM 2725 C CA . CYS C 1 41 ? -12.826 23.494 -39.195 1.00 27.44 41 CYS C CA 1
ATOM 2726 C C . CYS C 1 41 ? -11.717 23.619 -40.259 1.00 28.10 41 CYS C C 1
ATOM 2727 O O . CYS C 1 41 ? -10.545 23.704 -39.913 1.00 28.91 41 CYS C O 1
ATOM 2730 N N . SER C 1 42 ? -12.124 23.661 -41.535 1.00 29.20 42 SER C N 1
ATOM 2731 C CA . SER C 1 42 ? -11.293 24.018 -42.704 1.00 30.98 42 SER C CA 1
ATOM 2732 C C . SER C 1 42 ? -10.591 25.350 -42.562 1.00 31.71 42 SER C C 1
ATOM 2733 O O . SER C 1 42 ? -9.496 25.534 -43.119 1.00 32.75 42 SER C O 1
ATOM 2736 N N . GLY C 1 43 ? -11.268 26.290 -41.886 1.00 31.41 43 GLY C N 1
ATOM 2737 C CA . GLY C 1 43 ? -10.794 27.667 -41.734 1.00 30.96 43 GLY C CA 1
ATOM 2738 C C . GLY C 1 43 ? -11.599 28.702 -42.526 1.00 30.82 43 GLY C C 1
ATOM 2739 O O . GLY C 1 43 ? -11.195 29.861 -42.612 1.00 31.70 43 GLY C O 1
ATOM 2740 N N . ASP C 1 44 ? -12.733 28.309 -43.104 1.00 29.77 44 ASP C N 1
ATOM 2741 C CA . ASP C 1 44 ? -13.545 29.246 -43.883 1.00 29.75 44 ASP C CA 1
ATOM 2742 C C . ASP C 1 44 ? -14.548 29.906 -42.953 1.00 28.49 44 ASP C C 1
ATOM 2743 O O . ASP C 1 44 ? -15.301 29.193 -42.296 1.00 26.54 44 ASP C O 1
ATOM 2748 N N . GLU C 1 45 ? -14.566 31.243 -42.878 1.00 28.19 45 GLU C N 1
ATOM 2749 C CA . GLU C 1 45 ? -15.626 31.899 -42.086 1.00 27.41 45 GLU C CA 1
ATOM 2750 C C . GLU C 1 45 ? -16.967 31.680 -42.764 1.00 25.39 45 GLU C C 1
ATOM 2751 O O . GLU C 1 45 ? -17.093 31.849 -43.983 1.00 26.34 45 GLU C O 1
ATOM 2757 N N . LEU C 1 46 ? -17.982 31.326 -41.972 1.00 22.50 46 LEU C N 1
ATOM 2758 C CA . LEU C 1 46 ? -19.270 30.925 -42.505 1.00 20.40 46 LEU C CA 1
ATOM 2759 C C . LEU C 1 46 ? -20.369 31.908 -42.138 1.00 20.05 46 LEU C C 1
ATOM 2760 O O . LEU C 1 46 ? -21.259 32.156 -42.935 1.00 20.37 46 LEU C O 1
ATOM 2765 N N . ALA C 1 47 ? -20.312 32.440 -40.921 1.00 19.19 47 ALA C N 1
ATOM 2766 C CA . ALA C 1 47 ? -21.380 33.319 -40.456 1.00 18.24 47 ALA C CA 1
ATOM 2767 C C . ALA C 1 47 ? -20.848 34.212 -39.364 1.00 18.96 47 ALA C C 1
ATOM 2768 O O . ALA C 1 47 ? -19.767 33.985 -38.816 1.00 18.59 47 ALA C O 1
ATOM 2770 N N . THR C 1 48 ? -21.645 35.223 -39.031 1.00 18.56 48 THR C N 1
ATOM 2771 C CA . THR C 1 48 ? -21.217 36.270 -38.137 1.00 19.23 48 THR C CA 1
ATOM 2772 C C . THR C 1 48 ? -22.283 36.416 -37.072 1.00 18.11 48 THR C C 1
ATOM 2773 O O . THR C 1 48 ? -23.444 36.152 -37.357 1.00 18.23 48 THR C O 1
ATOM 2777 N N . GLY C 1 49 ? -21.889 36.805 -35.855 1.00 16.75 49 GLY C N 1
ATOM 2778 C CA . GLY C 1 49 ? -22.848 37.054 -34.758 1.00 15.24 49 GLY C CA 1
ATOM 2779 C C . GLY C 1 49 ? -23.619 38.352 -35.007 1.00 14.04 49 GLY C C 1
ATOM 2780 O O . GLY C 1 49 ? -23.299 39.135 -35.921 1.00 13.45 49 GLY C O 1
ATOM 2781 N N . HIS C 1 50 ? -24.673 38.578 -34.222 1.00 12.16 50 HIS C N 1
ATOM 2782 C CA . HIS C 1 50 ? -25.561 39.734 -34.446 1.00 12.02 50 HIS C CA 1
ATOM 2783 C C . HIS C 1 50 ? -26.192 40.103 -33.125 1.00 11.79 50 HIS C C 1
ATOM 2784 O O . HIS C 1 50 ? -26.173 39.318 -32.164 1.00 11.86 50 HIS C O 1
ATOM 2791 N N . LEU C 1 51 ? -26.754 41.297 -33.073 1.00 11.99 51 LEU C N 1
ATOM 2792 C CA . LEU C 1 51 ? -27.701 41.609 -31.995 1.00 11.75 51 LEU C CA 1
ATOM 2793 C C . LEU C 1 51 ? -28.801 40.552 -32.008 1.00 12.39 51 LEU C C 1
ATOM 2794 O O . LEU C 1 51 ? -29.142 40.042 -33.076 1.00 12.71 51 LEU C O 1
ATOM 2799 N N . ALA C 1 52 ? -29.318 40.188 -30.834 1.00 11.34 52 ALA C N 1
ATOM 2800 C CA . ALA C 1 52 ? -30.268 39.077 -30.706 1.00 11.80 52 ALA C CA 1
ATOM 2801 C C . ALA C 1 52 ? -31.559 39.345 -31.428 1.00 11.66 52 ALA C C 1
ATOM 2802 O O . ALA C 1 52 ? -32.064 40.438 -31.359 1.00 12.43 52 ALA C O 1
ATOM 2804 N N . SER C 1 53 ? -32.090 38.324 -32.110 1.00 10.83 53 SER C N 1
ATOM 2805 C CA . SER C 1 53 ? -33.497 38.370 -32.601 1.00 11.48 53 SER C CA 1
ATOM 2806 C C . SER C 1 53 ? -34.338 37.489 -31.706 1.00 12.14 53 SER C C 1
ATOM 2807 O O . SER C 1 53 ? -33.791 36.651 -30.980 1.00 13.13 53 SER C O 1
ATOM 2810 N N . ILE C 1 54 ? -35.658 37.672 -31.766 1.00 12.97 54 ILE C N 1
ATOM 2811 C CA . ILE C 1 54 ? -36.551 37.067 -30.773 1.00 13.05 54 ILE C CA 1
ATOM 2812 C C . ILE C 1 54 ? -37.772 36.545 -31.514 1.00 14.10 54 ILE C C 1
ATOM 2813 O O . ILE C 1 54 ? -38.396 37.291 -32.288 1.00 14.87 54 ILE C O 1
ATOM 2818 N N . HIS C 1 55 ? -38.123 35.281 -31.269 1.00 15.33 55 HIS C N 1
ATOM 2819 C CA . HIS C 1 55 ? -39.112 34.589 -32.140 1.00 15.47 55 HIS C CA 1
ATOM 2820 C C . HIS C 1 55 ? -40.274 33.913 -31.452 1.00 16.40 55 HIS C C 1
ATOM 2821 O O . HIS C 1 55 ? -41.103 33.305 -32.124 1.00 16.37 55 HIS C O 1
ATOM 2828 N N . SER C 1 56 ? -40.372 34.081 -30.142 1.00 15.98 56 SER C N 1
ATOM 2829 C CA . SER C 1 56 ? -41.433 33.448 -29.344 1.00 15.69 56 SER C CA 1
ATOM 2830 C C . SER C 1 56 ? -41.600 34.137 -28.009 1.00 16.61 56 SER C C 1
ATOM 2831 O O . SER C 1 56 ? -40.679 34.815 -27.487 1.00 14.94 56 SER C O 1
ATOM 2834 N N . ALA C 1 57 ? -42.751 33.891 -27.386 1.00 16.58 57 ALA C N 1
ATOM 2835 C CA . ALA C 1 57 ? -42.952 34.434 -26.040 1.00 16.73 57 ALA C CA 1
ATOM 2836 C C . ALA C 1 57 ? -41.960 33.817 -25.032 1.00 16.81 57 ALA C C 1
ATOM 2837 O O . ALA C 1 57 ? -41.600 34.471 -24.072 1.00 16.29 57 ALA C O 1
ATOM 2839 N N . GLU C 1 58 ? -41.509 32.579 -25.281 1.00 16.99 58 GLU C N 1
ATOM 2840 C CA . GLU C 1 58 ? -40.570 31.891 -24.409 1.00 17.78 58 GLU C CA 1
ATOM 2841 C C . GLU C 1 58 ? -39.178 32.496 -24.551 1.00 17.33 58 GLU C C 1
ATOM 2842 O O . GLU C 1 58 ? -38.518 32.720 -23.562 1.00 16.59 58 GLU C O 1
ATOM 2848 N N . SER C 1 59 ? -38.791 32.768 -25.791 1.00 17.46 59 SER C N 1
ATOM 2849 C CA . SER C 1 59 ? -37.511 33.447 -26.042 1.00 17.38 59 SER C CA 1
ATOM 2850 C C . SER C 1 59 ? -37.529 34.848 -25.410 1.00 16.20 59 SER C C 1
ATOM 2851 O O . SER C 1 59 ? -36.559 35.248 -24.777 1.00 16.53 59 SER C O 1
ATOM 2854 N N . GLN C 1 60 ? -38.651 35.570 -25.551 1.00 14.63 60 GLN C N 1
ATOM 2855 C CA . GLN C 1 60 ? -38.786 36.899 -24.978 1.00 14.94 60 GLN C CA 1
ATOM 2856 C C . GLN C 1 60 ? -38.653 36.852 -23.446 1.00 13.96 60 GLN C C 1
ATOM 2857 O O . GLN C 1 60 ? -37.964 37.668 -22.832 1.00 14.18 60 GLN C O 1
ATOM 2863 N N . ALA C 1 61 ? -39.294 35.873 -22.824 1.00 14.73 61 ALA C N 1
ATOM 2864 C CA . ALA C 1 61 ? -39.229 35.727 -21.375 1.00 15.12 61 ALA C CA 1
ATOM 2865 C C . ALA C 1 61 ? -37.839 35.360 -20.915 1.00 14.77 61 ALA C C 1
ATOM 2866 O O . ALA C 1 61 ? -37.395 35.876 -19.893 1.00 15.44 61 ALA C O 1
ATOM 2868 N N . PHE C 1 62 ? -37.141 34.519 -21.684 1.00 15.33 62 PHE C N 1
ATOM 2869 C CA . PHE C 1 62 ? -35.768 34.165 -21.348 1.00 14.90 62 PHE C CA 1
ATOM 2870 C C . PHE C 1 62 ? -34.864 35.414 -21.350 1.00 14.67 62 PHE C C 1
ATOM 2871 O O . PHE C 1 62 ? -34.108 35.661 -20.417 1.00 14.99 62 PHE C O 1
ATOM 2879 N N . LEU C 1 63 ? -34.927 36.197 -22.425 1.00 13.88 63 LEU C N 1
ATOM 2880 C CA . LEU C 1 63 ? -34.044 37.370 -22.500 1.00 13.73 63 LEU C CA 1
ATOM 2881 C C . LEU C 1 63 ? -34.386 38.411 -21.455 1.00 14.26 63 LEU C C 1
ATOM 2882 O O . LEU C 1 63 ? -33.499 39.081 -20.950 1.00 15.05 63 LEU C O 1
ATOM 2887 N N . THR C 1 64 ? -35.681 38.568 -21.156 1.00 14.63 64 THR C N 1
ATOM 2888 C CA . THR C 1 64 ? -36.090 39.452 -20.090 1.00 14.93 64 THR C CA 1
ATOM 2889 C C . THR C 1 64 ? -35.458 39.006 -18.778 1.00 14.76 64 THR C C 1
ATOM 2890 O O . THR C 1 64 ? -34.911 39.813 -18.028 1.00 15.45 64 THR C O 1
ATOM 2894 N N . GLU C 1 65 ? -35.475 37.703 -18.526 1.00 16.00 65 GLU C N 1
ATOM 2895 C CA . GLU C 1 65 ? -34.846 37.174 -17.321 1.00 17.18 65 GLU C CA 1
ATOM 2896 C C . GLU C 1 65 ? -33.326 37.373 -17.299 1.00 15.98 65 GLU C C 1
ATOM 2897 O O . GLU C 1 65 ? -32.762 37.755 -16.261 1.00 16.22 65 GLU C O 1
ATOM 2903 N N . LEU C 1 66 ? -32.677 37.156 -18.446 1.00 15.03 66 LEU C N 1
ATOM 2904 C CA . LEU C 1 66 ? -31.237 37.419 -18.560 1.00 15.56 66 LEU C CA 1
ATOM 2905 C C . LEU C 1 66 ? -30.929 38.872 -18.163 1.00 16.29 66 LEU C C 1
ATOM 2906 O O . LEU C 1 66 ? -29.989 39.141 -17.386 1.00 17.82 66 LEU C O 1
ATOM 2911 N N . VAL C 1 67 ? -31.684 39.814 -18.727 1.00 14.94 67 VAL C N 1
ATOM 2912 C CA . VAL C 1 67 ? -31.478 41.221 -18.412 1.00 14.34 67 VAL C CA 1
ATOM 2913 C C . VAL C 1 67 ? -31.735 41.527 -16.918 1.00 15.13 67 VAL C C 1
ATOM 2914 O O . VAL C 1 67 ? -30.898 42.123 -16.264 1.00 15.21 67 VAL C O 1
ATOM 2918 N N . LYS C 1 68 ? -32.904 41.146 -16.403 1.00 15.77 68 LYS C N 1
ATOM 2919 C CA . LYS C 1 68 ? -33.276 41.508 -15.028 1.00 17.16 68 LYS C CA 1
ATOM 2920 C C . LYS C 1 68 ? -32.384 40.838 -13.989 1.00 17.78 68 LYS C C 1
ATOM 2921 O O . LYS C 1 68 ? -32.099 41.454 -12.952 1.00 19.81 68 LYS C O 1
ATOM 2927 N N . THR C 1 69 ? -31.960 39.595 -14.241 1.00 17.87 69 THR C N 1
ATOM 2928 C CA . THR C 1 69 ? -31.036 38.913 -13.297 1.00 18.78 69 THR C CA 1
ATOM 2929 C C . THR C 1 69 ? -29.600 39.408 -13.390 1.00 19.48 69 THR C C 1
ATOM 2930 O O . THR C 1 69 ? -28.824 39.312 -12.405 1.00 20.06 69 THR C O 1
ATOM 2934 N N . SER C 1 70 ? -29.248 40.004 -14.533 1.00 17.72 70 SER C N 1
ATOM 2935 C CA . SER C 1 70 ? -27.884 40.534 -14.741 1.00 17.29 70 SER C CA 1
ATOM 2936 C C . SER C 1 70 ? -27.753 41.978 -14.287 1.00 17.19 70 SER C C 1
ATOM 2937 O O . SER C 1 70 ? -26.649 42.429 -13.947 1.00 16.36 70 SER C O 1
ATOM 2940 N N . LEU C 1 71 ? -28.875 42.706 -14.304 1.00 16.43 71 LEU C N 1
ATOM 2941 C CA . LEU C 1 71 ? -28.873 44.137 -13.998 1.00 16.93 71 LEU C CA 1
ATOM 2942 C C . LEU C 1 71 ? -29.880 44.481 -12.912 1.00 17.23 71 LEU C C 1
ATOM 2943 O O . LEU C 1 71 ? -30.648 45.436 -13.081 1.00 17.45 71 LEU C O 1
ATOM 2948 N N . PRO C 1 72 ? -29.894 43.701 -11.795 1.00 17.25 72 PRO C N 1
ATOM 2949 C CA . PRO C 1 72 ? -31.011 43.877 -10.850 1.00 18.86 72 PRO C CA 1
ATOM 2950 C C . PRO C 1 72 ? -31.026 45.261 -10.192 1.00 19.35 72 PRO C C 1
ATOM 2951 O O . PRO C 1 72 ? -32.101 45.792 -9.919 1.00 19.69 72 PRO C O 1
ATOM 2955 N N . ASP C 1 73 ? -29.867 45.884 -10.016 1.00 20.41 73 ASP C N 1
ATOM 2956 C CA . ASP C 1 73 ? -29.834 47.193 -9.368 1.00 22.17 73 ASP C CA 1
ATOM 2957 C C . ASP C 1 73 ? -30.235 48.333 -10.282 1.00 21.25 73 ASP C C 1
ATOM 2958 O O . ASP C 1 73 ? -30.414 49.467 -9.827 1.00 21.57 73 ASP C O 1
ATOM 2963 N N . LEU C 1 74 ? -30.389 48.044 -11.577 1.00 19.65 74 LEU C N 1
ATOM 2964 C CA . LEU C 1 74 ? -30.758 49.077 -12.543 1.00 19.19 74 LEU C CA 1
ATOM 2965 C C . LEU C 1 74 ? -32.230 49.089 -12.872 1.00 18.79 74 LEU C C 1
ATOM 2966 O O . LEU C 1 74 ? -32.673 50.000 -13.590 1.00 18.26 74 LEU C O 1
ATOM 2971 N N . ILE C 1 75 ? -32.985 48.106 -12.372 1.00 18.89 75 ILE C N 1
ATOM 2972 C CA . ILE C 1 75 ? -34.406 47.968 -12.729 1.00 18.79 75 ILE C CA 1
ATOM 2973 C C . ILE C 1 75 ? -35.148 49.173 -12.134 1.00 19.62 75 ILE C C 1
ATOM 2974 O O . ILE C 1 75 ? -35.078 49.409 -10.908 1.00 20.99 75 ILE C O 1
ATOM 2979 N N . THR C 1 76 ? -35.792 49.963 -12.988 1.00 19.33 76 THR C N 1
ATOM 2980 C CA . THR C 1 76 ? -36.599 51.114 -12.517 1.00 19.52 76 THR C CA 1
ATOM 2981 C C . THR C 1 76 ? -38.097 50.817 -12.560 1.00 19.03 76 THR C C 1
ATOM 2982 O O . THR C 1 76 ? -38.522 49.779 -13.050 1.00 18.76 76 THR C O 1
ATOM 2986 N N . GLY C 1 77 ? -38.896 51.798 -12.128 1.00 18.77 77 GLY C N 1
ATOM 2987 C CA . GLY C 1 77 ? -40.356 51.678 -12.231 1.00 19.56 77 GLY C CA 1
ATOM 2988 C C . GLY C 1 77 ? -40.864 52.100 -13.604 1.00 19.44 77 GLY C C 1
ATOM 2989 O O . GLY C 1 77 ? -42.067 52.005 -13.883 1.00 19.91 77 GLY C O 1
ATOM 2990 N N . GLY C 1 78 ? -39.951 52.548 -14.461 1.00 18.28 78 GLY C N 1
ATOM 2991 C CA . GLY C 1 78 ? -40.296 53.003 -15.825 1.00 17.46 78 GLY C CA 1
ATOM 2992 C C . GLY C 1 78 ? -39.852 51.985 -16.890 1.00 16.89 78 GLY C C 1
ATOM 2993 O O . GLY C 1 78 ? -40.124 50.776 -16.787 1.00 16.20 78 GLY C O 1
ATOM 2994 N N . TRP C 1 79 ? -39.152 52.483 -17.907 1.00 14.91 79 TRP C N 1
ATOM 2995 C CA . TRP C 1 79 ? -38.700 51.650 -19.015 1.00 15.80 79 TRP C CA 1
ATOM 2996 C C . TRP C 1 79 ? -37.312 51.100 -18.725 1.00 14.86 79 TRP C C 1
ATOM 2997 O O . TRP C 1 79 ? -36.981 50.004 -19.187 1.00 14.77 79 TRP C O 1
ATOM 3008 N N . ALA C 1 80 ? -36.462 51.880 -18.034 1.00 15.68 80 ALA C N 1
ATOM 3009 C CA . ALA C 1 80 ? -35.048 51.531 -17.892 1.00 15.59 80 ALA C CA 1
ATOM 3010 C C . ALA C 1 80 ? -34.837 50.312 -16.969 1.00 15.48 80 ALA C C 1
ATOM 3011 O O . ALA C 1 80 ? -35.604 50.121 -16.039 1.00 16.54 80 ALA C O 1
ATOM 3013 N N . PRO C 1 81 ? -33.819 49.462 -17.241 1.00 14.80 81 PRO C N 1
ATOM 3014 C CA . PRO C 1 81 ? -32.795 49.641 -18.277 1.00 14.36 81 PRO C CA 1
ATOM 3015 C C . PRO C 1 81 ? -33.260 49.167 -19.676 1.00 13.82 81 PRO C C 1
ATOM 3016 O O . PRO C 1 81 ? -33.937 48.143 -19.804 1.00 14.31 81 PRO C O 1
ATOM 3020 N N . GLN C 1 82 ? -32.850 49.905 -20.704 1.00 13.73 82 GLN C N 1
ATOM 3021 C CA . GLN C 1 82 ? -33.151 49.507 -22.079 1.00 12.39 82 GLN C CA 1
ATOM 3022 C C . GLN C 1 82 ? -31.906 48.873 -22.647 1.00 13.16 82 GLN C C 1
ATOM 3023 O O . GLN C 1 82 ? -30.791 49.415 -22.504 1.00 13.13 82 GLN C O 1
ATOM 3029 N N . VAL C 1 83 ? -32.105 47.756 -23.342 1.00 11.67 83 VAL C N 1
ATOM 3030 C CA . VAL C 1 83 ? -30.977 46.946 -23.816 1.00 11.15 83 VAL C CA 1
ATOM 3031 C C . VAL C 1 83 ? -31.235 46.636 -25.274 1.00 11.47 83 VAL C C 1
ATOM 3032 O O . VAL C 1 83 ? -32.288 46.079 -25.598 1.00 11.85 83 VAL C O 1
ATOM 3036 N N . TYR C 1 84 ? -30.301 47.001 -26.174 1.00 10.30 84 TYR C N 1
ATOM 3037 C CA . TYR C 1 84 ? -30.561 46.770 -27.605 1.00 10.98 84 TYR C CA 1
ATOM 3038 C C . TYR C 1 84 ? -30.688 45.311 -27.975 1.00 11.62 84 TYR C C 1
ATOM 3039 O O . TYR C 1 84 ? -29.972 44.420 -27.468 1.00 11.50 84 TYR C O 1
ATOM 3048 N N . ILE C 1 85 ? -31.630 45.076 -28.884 1.00 11.58 85 ILE C N 1
ATOM 3049 C CA . ILE C 1 85 ? -31.755 43.839 -29.642 1.00 10.87 85 ILE C CA 1
ATOM 3050 C C . ILE C 1 85 ? -31.682 44.198 -31.127 1.00 11.01 85 ILE C C 1
ATOM 3051 O O . ILE C 1 85 ? -31.662 45.383 -31.457 1.00 10.71 85 ILE C O 1
ATOM 3056 N N . GLY C 1 86 ? -31.744 43.205 -32.017 1.00 9.86 86 GLY C N 1
ATOM 3057 C CA . GLY C 1 86 ? -31.451 43.466 -33.427 1.00 11.29 86 GLY C CA 1
ATOM 3058 C C . GLY C 1 86 ? -32.570 44.010 -34.291 1.00 11.22 86 GLY C C 1
ATOM 3059 O O . GLY C 1 86 ? -32.540 43.833 -35.498 1.00 10.66 86 GLY C O 1
ATOM 3060 N N . MET C 1 87 ? -33.513 44.748 -33.683 1.00 11.17 87 MET C N 1
ATOM 3061 C CA . MET C 1 87 ? -34.723 45.184 -34.386 1.00 11.86 87 MET C CA 1
ATOM 3062 C C . MET C 1 87 ? -34.563 46.571 -35.005 1.00 12.07 87 MET C C 1
ATOM 3063 O O . MET C 1 87 ? -34.265 47.557 -34.320 1.00 11.31 87 MET C O 1
ATOM 3068 N N . LYS C 1 88 ? -34.826 46.622 -36.314 1.00 12.65 88 LYS C N 1
ATOM 3069 C CA . LYS C 1 88 ? -34.821 47.850 -37.118 1.00 13.61 88 LYS C CA 1
ATOM 3070 C C . LYS C 1 88 ? -36.228 48.178 -37.586 1.00 13.35 88 LYS C C 1
ATOM 3071 O O . LYS C 1 88 ? -36.871 47.367 -38.230 1.00 13.96 88 LYS C O 1
ATOM 3077 N N . VAL C 1 89 ? -36.728 49.334 -37.184 1.00 13.24 89 VAL C N 1
ATOM 3078 C CA . VAL C 1 89 ? -38.042 49.839 -37.673 1.00 13.05 89 VAL C CA 1
ATOM 3079 C C . VAL C 1 89 ? -37.724 50.871 -38.740 1.00 13.67 89 VAL C C 1
ATOM 3080 O O . VAL C 1 89 ? -37.067 51.857 -38.451 1.00 13.47 89 VAL C O 1
ATOM 3084 N N . GLY C 1 90 ? -38.177 50.632 -39.970 1.00 13.58 90 GLY C N 1
ATOM 3085 C CA . GLY C 1 90 ? -37.834 51.525 -41.073 1.00 14.87 90 GLY C CA 1
ATOM 3086 C C . GLY C 1 90 ? -38.783 52.654 -41.303 1.00 15.55 90 GLY C C 1
ATOM 3087 O O . GLY C 1 90 ? -39.155 53.373 -40.375 1.00 15.67 90 GLY C O 1
ATOM 3088 N N . SER C 1 91 ? -39.143 52.843 -42.583 1.00 17.60 91 SER C N 1
ATOM 3089 C CA . SER C 1 91 ? -39.855 54.032 -43.032 1.00 20.24 91 SER C CA 1
ATOM 3090 C C . SER C 1 91 ? -41.279 54.140 -42.482 1.00 20.95 91 SER C C 1
ATOM 3091 O O . SER C 1 91 ? -41.780 55.250 -42.273 1.00 22.92 91 SER C O 1
ATOM 3094 N N . THR C 1 92 ? -41.929 52.993 -42.273 1.00 20.94 92 THR C N 1
ATOM 3095 C CA . THR C 1 92 ? -43.211 52.905 -41.631 1.00 22.61 92 THR C CA 1
ATOM 3096 C C . THR C 1 92 ? -43.098 51.839 -40.542 1.00 21.78 92 THR C C 1
ATOM 3097 O O . THR C 1 92 ? -42.183 51.024 -40.534 1.00 20.90 92 THR C O 1
ATOM 3101 N N . ASN C 1 93 ? -44.060 51.808 -39.655 1.00 22.58 93 ASN C N 1
ATOM 3102 C CA . ASN C 1 93 ? -43.991 50.835 -38.561 1.00 23.11 93 ASN C CA 1
ATOM 3103 C C . ASN C 1 93 ? -44.119 49.383 -38.934 1.00 23.53 93 ASN C C 1
ATOM 3104 O O . ASN C 1 93 ? -43.714 48.524 -38.141 1.00 24.86 93 ASN C O 1
ATOM 3109 N N . SER C 1 94 ? -44.649 49.084 -40.127 1.00 23.32 94 SER C N 1
ATOM 3110 C CA . SER C 1 94 ? -44.723 47.692 -40.575 1.00 23.35 94 SER C CA 1
ATOM 3111 C C . SER C 1 94 ? -43.390 47.188 -41.171 1.00 22.80 94 SER C C 1
ATOM 3112 O O . SER C 1 94 ? -43.207 45.984 -41.415 1.00 23.48 94 SER C O 1
ATOM 3115 N N . ASP C 1 95 ? -42.452 48.104 -41.380 1.00 20.90 95 ASP C N 1
ATOM 3116 C CA . ASP C 1 95 ? -41.149 47.767 -41.942 1.00 20.29 95 ASP C CA 1
ATOM 3117 C C . ASP C 1 95 ? -40.227 47.367 -40.818 1.00 18.93 95 ASP C C 1
ATOM 3118 O O . ASP C 1 95 ? -39.400 48.161 -40.390 1.00 19.45 95 ASP C O 1
ATOM 3123 N N . GLN C 1 96 ? -40.363 46.138 -40.346 1.00 16.17 96 GLN C N 1
ATOM 3124 C CA . GLN C 1 96 ? -39.548 45.634 -39.232 1.00 15.42 96 GLN C CA 1
ATOM 3125 C C . GLN C 1 96 ? -38.648 44.535 -39.737 1.00 15.10 96 GLN C C 1
ATOM 3126 O O . GLN C 1 96 ? -39.101 43.631 -40.452 1.00 15.30 96 GLN C O 1
ATOM 3132 N N . THR C 1 97 ? -37.355 44.652 -39.420 1.00 15.19 97 THR C N 1
ATOM 3133 C CA . THR C 1 97 ? -36.376 43.644 -39.815 1.00 15.07 97 THR C CA 1
ATOM 3134 C C . THR C 1 97 ? -35.403 43.373 -38.659 1.00 14.34 97 THR C C 1
ATOM 3135 O O . THR C 1 97 ? -35.139 44.276 -37.844 1.00 15.06 97 THR C O 1
ATOM 3139 N N . TRP C 1 98 ? -34.859 42.159 -38.629 1.00 13.76 98 TRP C N 1
ATOM 3140 C CA . TRP C 1 98 ? -33.832 41.783 -37.645 1.00 12.60 98 TRP C CA 1
ATOM 3141 C C . TRP C 1 98 ? -32.505 41.854 -38.380 1.00 12.13 98 TRP C C 1
ATOM 3142 O O . TRP C 1 98 ? -32.421 41.516 -39.587 1.00 13.35 98 TRP C O 1
ATOM 3153 N N . THR C 1 99 ? -31.455 42.256 -37.674 1.00 12.09 99 THR C N 1
ATOM 3154 C CA . THR C 1 99 ? -30.144 42.278 -38.329 1.00 13.05 99 THR C CA 1
ATOM 3155 C C . THR C 1 99 ? -29.613 40.920 -38.740 1.00 13.45 99 THR C C 1
ATOM 3156 O O . THR C 1 99 ? -28.722 40.845 -39.607 1.00 13.80 99 THR C O 1
ATOM 3160 N N . ASP C 1 100 ? -30.142 39.838 -38.145 1.00 12.59 100 ASP C N 1
ATOM 3161 C CA . ASP C 1 100 ? -29.725 38.484 -38.540 1.00 14.22 100 ASP C CA 1
ATOM 3162 C C . ASP C 1 100 ? -30.487 37.930 -39.752 1.00 14.56 100 ASP C C 1
ATOM 3163 O O . ASP C 1 100 ? -30.236 36.805 -40.175 1.00 16.94 100 ASP C O 1
ATOM 3168 N N . GLY C 1 101 ? -31.411 38.704 -40.288 1.00 13.97 101 GLY C N 1
ATOM 3169 C CA . GLY C 1 101 ? -32.115 38.313 -41.514 1.00 15.85 101 GLY C CA 1
ATOM 3170 C C . GLY C 1 101 ? -33.285 37.378 -41.250 1.00 16.96 101 GLY C C 1
ATOM 3171 O O . GLY C 1 101 ? -33.926 36.885 -42.213 1.00 17.00 101 GLY C O 1
ATOM 3172 N N . SER C 1 102 ? -33.565 37.117 -39.971 1.00 16.55 102 SER C N 1
ATOM 3173 C CA . SER C 1 102 ? -34.645 36.199 -39.590 1.00 16.62 102 SER C CA 1
ATOM 3174 C C . SER C 1 102 ? -36.024 36.864 -39.694 1.00 18.15 102 SER C C 1
ATOM 3175 O O . SER C 1 102 ? -36.136 38.092 -39.768 1.00 18.68 102 SER C O 1
ATOM 3178 N N . SER C 1 103 ? -37.082 36.051 -39.696 1.00 19.22 103 SER C N 1
ATOM 3179 C CA . SER C 1 103 ? -38.410 36.641 -39.855 1.00 20.06 103 SER C CA 1
ATOM 3180 C C . SER C 1 103 ? -38.875 37.346 -38.600 1.00 18.64 103 SER C C 1
ATOM 3181 O O . SER C 1 103 ? -38.587 36.918 -37.473 1.00 16.73 103 SER C O 1
ATOM 3184 N N . VAL C 1 104 ? -39.651 38.392 -38.812 1.00 18.42 104 VAL C N 1
ATOM 3185 C CA . VAL C 1 104 ? -40.331 39.038 -37.709 1.00 18.11 104 VAL C CA 1
ATOM 3186 C C . VAL C 1 104 ? -41.688 38.314 -37.504 1.00 19.13 104 VAL C C 1
ATOM 3187 O O . VAL C 1 104 ? -42.718 38.724 -38.026 1.00 20.28 104 VAL C O 1
ATOM 3191 N N . ASP C 1 105 ? -41.624 37.219 -36.770 1.00 19.18 105 ASP C N 1
ATOM 3192 C CA . ASP C 1 105 ? -42.751 36.305 -36.555 1.00 19.65 105 ASP C CA 1
ATOM 3193 C C . ASP C 1 105 ? -43.246 36.359 -35.111 1.00 19.52 105 ASP C C 1
ATOM 3194 O O . ASP C 1 105 ? -44.201 35.668 -34.734 1.00 20.97 105 ASP C O 1
ATOM 3199 N N . TYR C 1 106 ? -42.593 37.196 -34.311 1.00 18.88 106 TYR C N 1
ATOM 3200 C CA . TYR C 1 106 ? -43.023 37.431 -32.970 1.00 17.28 106 TYR C CA 1
ATOM 3201 C C . TYR C 1 106 ? -43.068 38.939 -32.705 1.00 17.73 106 TYR C C 1
ATOM 3202 O O . TYR C 1 106 ? -42.115 39.683 -33.025 1.00 17.87 106 TYR C O 1
ATOM 3211 N N . ASP C 1 107 ? -44.184 39.371 -32.139 1.00 16.65 107 ASP C N 1
ATOM 3212 C CA . ASP C 1 107 ? -44.410 40.758 -31.777 1.00 17.48 107 ASP C CA 1
ATOM 3213 C C . ASP C 1 107 ? -44.293 40.953 -30.262 1.00 16.36 107 ASP C C 1
ATOM 3214 O O . ASP C 1 107 ? -45.194 40.571 -29.486 1.00 16.27 107 ASP C O 1
ATOM 3219 N N . GLY C 1 108 ? -43.172 41.543 -29.839 1.00 15.46 108 GLY C N 1
ATOM 3220 C CA . GLY C 1 108 ? -42.893 41.777 -28.431 1.00 14.40 108 GLY C CA 1
ATOM 3221 C C . GLY C 1 108 ? -42.974 43.242 -27.995 1.00 13.72 108 GLY C C 1
ATOM 3222 O O . GLY C 1 108 ? -42.548 43.607 -26.905 1.00 13.92 108 GLY C O 1
ATOM 3223 N N . TRP C 1 109 ? -43.569 44.082 -28.837 1.00 14.41 109 TRP C N 1
ATOM 3224 C CA . TRP C 1 109 ? -43.661 45.516 -28.539 1.00 14.11 109 TRP C CA 1
ATOM 3225 C C . TRP C 1 109 ? -44.591 45.884 -27.394 1.00 13.75 109 TRP C C 1
ATOM 3226 O O . TRP C 1 109 ? -45.715 45.377 -27.304 1.00 13.99 109 TRP C O 1
ATOM 3237 N N . VAL C 1 110 ? -44.158 46.793 -26.536 1.00 14.05 110 VAL C N 1
ATOM 3238 C CA . VAL C 1 110 ? -45.085 47.437 -25.609 1.00 14.34 110 VAL C CA 1
ATOM 3239 C C . VAL C 1 110 ? -46.187 48.106 -26.401 1.00 14.13 110 VAL C C 1
ATOM 3240 O O . VAL C 1 110 ? -45.977 48.622 -27.489 1.00 15.47 110 VAL C O 1
ATOM 3244 N N . SER C 1 111 ? -47.407 48.044 -25.880 1.00 17.19 111 SER C N 1
ATOM 3245 C CA . SER C 1 111 ? -48.499 48.738 -26.540 1.00 18.64 111 SER C CA 1
ATOM 3246 C C . SER C 1 111 ? -48.161 50.196 -26.834 1.00 18.58 111 SER C C 1
ATOM 3247 O O . SER C 1 111 ? -47.616 50.914 -25.970 1.00 18.55 111 SER C O 1
ATOM 3250 N N . GLY C 1 112 ? -48.433 50.622 -28.070 1.00 18.22 112 GLY C N 1
ATOM 3251 C CA . GLY C 1 112 ? -48.055 51.965 -28.481 1.00 17.26 112 GLY C CA 1
ATOM 3252 C C . GLY C 1 112 ? -46.687 52.080 -29.160 1.00 16.50 112 GLY C C 1
ATOM 3253 O O . GLY C 1 112 ? -46.433 53.087 -29.841 1.00 17.38 112 GLY C O 1
ATOM 3254 N N . GLU C 1 113 ? -45.845 51.053 -29.032 1.00 13.62 113 GLU C N 1
ATOM 3255 C CA . GLU C 1 113 ? -44.545 51.000 -29.757 1.00 14.03 113 GLU C CA 1
ATOM 3256 C C . GLU C 1 113 ? -44.727 50.147 -31.027 1.00 14.19 113 GLU C C 1
ATOM 3257 O O . GLU C 1 113 ? -45.546 49.189 -31.024 1.00 15.27 113 GLU C O 1
ATOM 3263 N N . PRO C 1 114 ? -43.996 50.465 -32.092 1.00 14.37 114 PRO C N 1
ATOM 3264 C CA . PRO C 1 114 ? -43.056 51.584 -32.248 1.00 14.23 114 PRO C CA 1
ATOM 3265 C C . PRO C 1 114 ? -43.763 52.897 -32.441 1.00 14.48 114 PRO C C 1
ATOM 3266 O O . PRO C 1 114 ? -44.810 52.949 -33.088 1.00 15.44 114 PRO C O 1
ATOM 3270 N N . ASN C 1 115 ? -43.151 53.978 -31.942 1.00 14.45 115 ASN C N 1
ATOM 3271 C CA . ASN C 1 115 ? -43.722 55.307 -32.092 1.00 13.99 115 ASN C CA 1
ATOM 3272 C C . ASN C 1 115 ? -42.654 56.385 -32.371 1.00 12.99 115 ASN C C 1
ATOM 3273 O O . ASN C 1 115 ? -42.981 57.564 -32.353 1.00 13.32 115 ASN C O 1
ATOM 3278 N N . ASN C 1 116 ? -41.397 55.977 -32.637 1.00 13.01 116 ASN C N 1
ATOM 3279 C CA . ASN C 1 116 ? -40.322 56.951 -32.809 1.00 12.68 116 ASN C CA 1
ATOM 3280 C C . ASN C 1 116 ? -39.582 56.813 -34.138 1.00 12.94 116 ASN C C 1
ATOM 3281 O O . ASN C 1 116 ? -38.479 57.359 -34.319 1.00 13.83 116 ASN C O 1
ATOM 3286 N N . GLY C 1 117 ? -40.221 56.131 -35.082 1.00 13.42 117 GLY C N 1
ATOM 3287 C CA . GLY C 1 117 ? -39.678 56.052 -36.442 1.00 14.51 117 GLY C CA 1
ATOM 3288 C C . GLY C 1 117 ? -39.695 57.426 -37.150 1.00 15.69 117 GLY C C 1
ATOM 3289 O O . GLY C 1 117 ? -40.289 58.418 -36.650 1.00 16.36 117 GLY C O 1
ATOM 3290 N N . PRO C 1 118 ? -39.078 57.493 -38.334 1.00 15.74 118 PRO C N 1
ATOM 3291 C CA . PRO C 1 118 ? -38.573 56.348 -39.080 1.00 14.82 118 PRO C CA 1
ATOM 3292 C C . PRO C 1 118 ? -37.163 55.986 -38.637 1.00 14.01 118 PRO C C 1
ATOM 3293 O O . PRO C 1 118 ? -36.457 56.810 -38.011 1.00 14.07 118 PRO C O 1
ATOM 3297 N N . ASN C 1 119 ? -36.794 54.758 -38.958 1.00 13.20 119 ASN C N 1
ATOM 3298 C CA . ASN C 1 119 ? -35.472 54.219 -38.656 1.00 13.51 119 ASN C CA 1
ATOM 3299 C C . ASN C 1 119 ? -35.109 54.282 -37.184 1.00 13.40 119 ASN C C 1
ATOM 3300 O O . ASN C 1 119 ? -33.988 54.598 -36.814 1.00 13.28 119 ASN C O 1
ATOM 3305 N N . SER C 1 120 ? -36.087 53.926 -36.344 1.00 11.81 120 SER C N 1
ATOM 3306 C CA . SER C 1 120 ? -35.844 53.748 -34.916 1.00 11.70 120 SER C CA 1
ATOM 3307 C C . SER C 1 120 ? -35.396 52.294 -34.682 1.00 11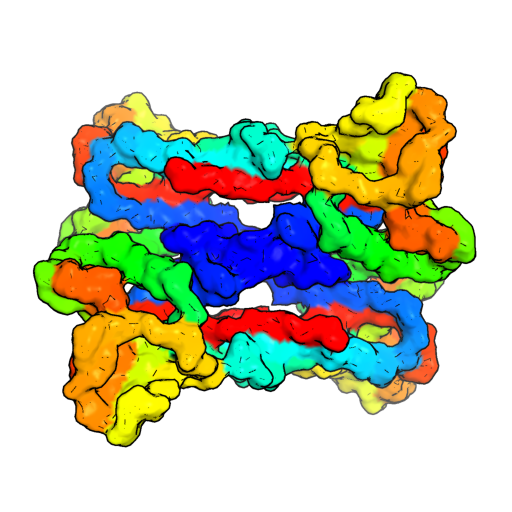.16 120 SER C C 1
ATOM 3308 O O . SER C 1 120 ? -35.359 51.432 -35.604 1.00 11.12 120 SER C O 1
ATOM 3311 N N . ARG C 1 121 ? -35.012 52.010 -33.448 1.00 11.17 121 ARG C N 1
ATOM 3312 C CA . ARG C 1 121 ? -34.420 50.702 -33.121 1.00 11.74 121 ARG C CA 1
ATOM 3313 C C . ARG C 1 121 ? -35.033 50.070 -31.878 1.00 11.24 121 ARG C C 1
ATOM 3314 O O . ARG C 1 121 ? -35.365 50.774 -30.919 1.00 11.46 121 ARG C O 1
ATOM 3322 N N . GLY C 1 122 ? -35.111 48.753 -31.868 1.00 11.40 122 GLY C N 1
ATOM 3323 C CA . GLY C 1 122 ? -35.767 48.006 -30.773 1.00 11.03 122 GLY C CA 1
ATOM 3324 C C . GLY C 1 122 ? -34.863 47.760 -29.563 1.00 11.59 122 GLY C C 1
ATOM 3325 O O . GLY C 1 122 ? -33.622 47.470 -29.712 1.00 12.62 122 GLY C O 1
ATOM 3326 N N . ALA C 1 123 ? -35.433 47.901 -28.368 1.00 11.18 123 ALA C N 1
ATOM 3327 C CA . ALA C 1 123 ? -34.698 47.567 -27.133 1.00 11.31 123 ALA C CA 1
ATOM 3328 C C . ALA C 1 123 ? -35.611 46.851 -26.181 1.00 11.84 123 ALA C C 1
ATOM 3329 O O . ALA C 1 123 ? -36.755 47.247 -26.037 1.00 12.54 123 ALA C O 1
ATOM 3331 N N . ILE C 1 124 ? -35.085 45.828 -25.518 1.00 10.70 124 ILE C N 1
ATOM 3332 C CA . ILE C 1 124 ? -35.776 45.266 -24.350 1.00 11.45 124 ILE C CA 1
ATOM 3333 C C . ILE C 1 124 ? -35.794 46.360 -23.278 1.00 12.28 124 ILE C C 1
ATOM 3334 O O . ILE C 1 124 ? -34.754 46.891 -22.945 1.00 13.51 124 ILE C O 1
ATOM 3339 N N . ALA C 1 125 ? -36.985 46.702 -22.766 1.00 11.40 125 ALA C N 1
ATOM 3340 C CA . ALA C 1 125 ? -37.075 47.769 -21.742 1.00 11.97 125 ALA C CA 1
ATOM 3341 C C . ALA C 1 125 ? -37.491 47.046 -20.460 1.00 12.73 125 ALA C C 1
ATOM 3342 O O . ALA C 1 125 ? -38.662 46.715 -20.268 1.00 13.10 125 ALA C O 1
ATOM 3344 N N . ALA C 1 126 ? -36.514 46.808 -19.596 1.00 13.48 126 ALA C N 1
ATOM 3345 C CA . ALA C 1 126 ? -36.702 45.846 -18.489 1.00 13.82 126 ALA C CA 1
ATOM 3346 C C . ALA C 1 126 ? -37.253 46.419 -17.183 1.00 14.48 126 ALA C C 1
ATOM 3347 O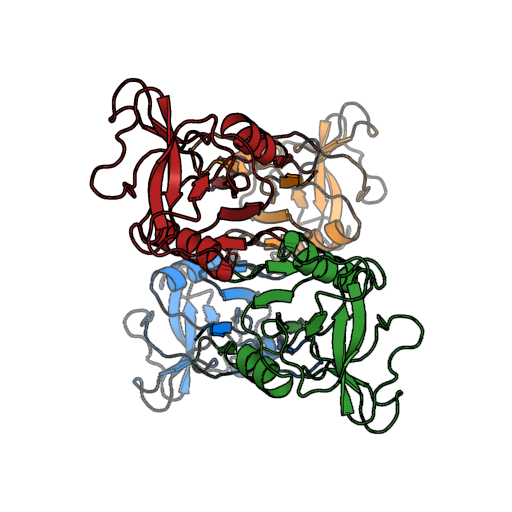 O . ALA C 1 126 ? -37.436 45.703 -16.160 1.00 15.43 126 ALA C O 1
ATOM 3349 N N . GLY C 1 127 ? -37.514 47.717 -17.233 1.00 14.48 127 GLY C N 1
ATOM 3350 C CA . GLY C 1 127 ? -38.173 48.419 -16.123 1.00 15.52 127 GLY C CA 1
ATOM 3351 C C . GLY C 1 127 ? -39.591 47.914 -15.916 1.00 16.97 127 GLY C C 1
ATOM 3352 O O . GLY C 1 127 ? -40.193 47.271 -16.770 1.00 16.98 127 GLY C O 1
ATOM 3353 N N . ASP C 1 128 ? -40.139 48.246 -14.764 1.00 17.38 128 ASP C N 1
ATOM 3354 C CA . ASP C 1 128 ? -41.446 47.721 -14.363 1.00 18.88 128 ASP C CA 1
ATOM 3355 C C . ASP C 1 128 ? -42.641 48.197 -15.181 1.00 18.91 128 ASP C C 1
ATOM 3356 O O . ASP C 1 128 ? -43.721 47.545 -15.150 1.00 19.17 128 ASP C O 1
ATOM 3361 N N . TYR C 1 129 ? -42.508 49.334 -15.861 1.00 18.02 129 TYR C N 1
ATOM 3362 C CA . TYR C 1 129 ? -43.601 49.811 -16.721 1.00 18.04 129 TYR C CA 1
ATOM 3363 C C . TYR C 1 129 ? -43.767 48.894 -17.917 1.00 18.17 129 TYR C C 1
ATOM 3364 O O . TYR C 1 129 ? -44.886 48.521 -18.291 1.00 18.56 129 TYR C O 1
ATOM 3373 N N . SER C 1 130 ? -42.626 48.502 -18.498 1.00 16.10 130 SER C N 1
ATOM 3374 C CA . SER C 1 130 ? -42.615 47.748 -19.771 1.00 15.86 130 SER C CA 1
ATOM 3375 C C . SER C 1 130 ? -42.375 46.251 -19.647 1.00 15.56 130 SER C C 1
ATOM 3376 O O . SER C 1 130 ? -42.673 45.515 -20.585 1.00 15.09 130 SER C O 1
ATOM 3379 N N . ARG C 1 131 ? -41.785 45.834 -18.513 1.00 15.76 131 ARG C N 1
ATOM 3380 C CA . ARG C 1 131 ? -41.632 44.443 -18.086 1.00 16.00 131 ARG C CA 1
ATOM 3381 C C . ARG C 1 131 ? -40.862 43.618 -19.106 1.00 15.05 131 ARG C C 1
ATOM 3382 O O . ARG C 1 131 ? -41.138 42.443 -19.305 1.00 15.97 131 ARG C O 1
ATOM 3390 N N . GLY C 1 132 ? -39.902 44.270 -19.766 1.00 13.99 132 GLY C N 1
ATOM 3391 C CA . GLY C 1 132 ? -39.068 43.562 -20.749 1.00 14.05 132 GLY C CA 1
ATOM 3392 C C . GLY C 1 132 ? -39.485 43.670 -22.198 1.00 14.27 132 GLY C C 1
ATOM 3393 O O . GLY C 1 132 ? -38.677 43.411 -23.091 1.00 14.31 132 GLY C O 1
ATOM 3394 N N . PHE C 1 133 ? -40.746 44.015 -22.428 1.00 13.65 133 PHE C N 1
ATOM 3395 C CA . PHE C 1 133 ? -41.273 44.131 -23.763 1.00 13.22 133 PHE C CA 1
ATOM 3396 C C . PHE C 1 133 ? -40.613 45.356 -24.416 1.00 13.41 133 PHE C C 1
ATOM 3397 O O . PHE C 1 133 ? -39.925 46.181 -23.743 1.00 13.40 133 PHE C O 1
ATOM 3405 N N . TRP C 1 134 ? -40.804 45.480 -25.717 1.00 12.89 134 TRP C N 1
ATOM 3406 C CA . TRP C 1 134 ? -39.888 46.341 -26.483 1.00 13.07 134 TRP C CA 1
ATOM 3407 C C . TRP C 1 134 ? -40.323 47.789 -26.587 1.00 13.39 134 TRP C C 1
ATOM 3408 O O . TRP C 1 134 ? -41.501 48.096 -26.793 1.00 13.33 134 TRP C O 1
ATOM 3419 N N . ALA C 1 135 ? -39.337 48.687 -26.455 1.00 12.71 135 ALA C N 1
ATOM 3420 C CA . ALA C 1 135 ? -39.504 50.071 -26.851 1.00 12.64 135 ALA C CA 1
ATOM 3421 C C . ALA C 1 135 ? -38.714 50.321 -28.119 1.00 12.18 135 ALA C C 1
ATOM 3422 O O . ALA C 1 135 ? -37.671 49.686 -28.334 1.00 13.22 135 ALA C O 1
ATOM 3424 N N . ASP C 1 136 ? -39.217 51.177 -29.006 1.00 11.34 136 ASP C N 1
ATOM 3425 C CA . ASP C 1 136 ? -38.302 51.719 -30.042 1.00 11.43 136 ASP C CA 1
ATOM 3426 C C . ASP C 1 136 ? -37.688 53.009 -29.582 1.00 12.28 136 ASP C C 1
ATOM 3427 O O . ASP C 1 136 ? -38.324 53.867 -28.901 1.00 12.19 136 ASP C O 1
ATOM 3432 N N . VAL C 1 137 ? -36.426 53.164 -29.991 1.00 12.16 137 VAL C N 1
ATOM 3433 C CA . VAL C 1 137 ? -35.630 54.304 -29.560 1.00 12.36 137 VAL C CA 1
ATOM 3434 C C . VAL C 1 137 ? -34.829 54.882 -30.708 1.00 12.10 137 VAL C C 1
ATOM 3435 O O . VAL C 1 137 ? -34.610 54.208 -31.752 1.00 11.98 137 VAL C O 1
ATOM 3439 N N . TYR C 1 138 ? -34.348 56.098 -30.508 1.00 11.85 138 TYR C N 1
ATOM 3440 C CA . TYR C 1 138 ? -33.458 56.693 -31.521 1.00 12.78 138 TYR C CA 1
ATOM 3441 C C . TYR C 1 138 ? -32.140 55.940 -31.548 1.00 13.08 138 TYR C C 1
ATOM 3442 O O . TYR C 1 138 ? -31.615 55.520 -30.531 1.00 13.37 138 TYR C O 1
ATOM 3451 N N . SER C 1 139 ? -31.614 55.779 -32.750 1.00 13.56 139 SER C N 1
ATOM 3452 C CA . SER C 1 139 ? -30.496 54.849 -32.950 1.00 14.34 139 SER C CA 1
ATOM 3453 C C . SER C 1 139 ? -29.203 55.403 -32.415 1.00 14.86 139 SER C C 1
ATOM 3454 O O . SER C 1 139 ? -28.258 54.641 -32.236 1.00 15.89 139 SER C O 1
ATOM 3457 N N . ASN C 1 140 ? -29.158 56.703 -32.128 1.00 15.90 140 ASN C N 1
ATOM 3458 C CA . ASN C 1 140 ? -27.937 57.316 -31.559 1.00 18.10 140 ASN C CA 1
ATOM 3459 C C . ASN C 1 140 ? -27.811 57.078 -30.061 1.00 17.22 140 ASN C C 1
ATOM 3460 O O . ASN C 1 140 ? -26.781 57.420 -29.453 1.00 17.53 140 ASN C O 1
ATOM 3465 N N . ASN C 1 141 ? -28.848 56.511 -29.438 1.00 15.92 141 ASN C N 1
ATOM 3466 C CA . ASN C 1 141 ? -28.777 56.201 -27.989 1.00 15.70 141 ASN C CA 1
ATOM 3467 C C . ASN C 1 141 ? -27.734 55.149 -27.718 1.00 14.73 141 ASN C C 1
ATOM 3468 O O . ASN C 1 141 ? -27.637 54.155 -28.471 1.00 14.70 141 ASN C O 1
ATOM 3473 N N . ASN C 1 142 ? -26.942 55.360 -26.666 1.00 14.12 142 ASN C N 1
ATOM 3474 C CA . ASN C 1 142 ? -25.944 54.368 -26.310 1.00 15.12 142 ASN C CA 1
ATOM 3475 C C . ASN C 1 142 ? -26.446 53.489 -25.176 1.00 15.24 142 ASN C C 1
ATOM 3476 O O . ASN C 1 142 ? -26.625 53.983 -24.027 1.00 16.64 142 ASN C O 1
ATOM 3481 N N . PHE C 1 143 ? -26.701 52.208 -25.473 1.00 13.54 143 PHE C N 1
ATOM 3482 C CA . PHE C 1 143 ? -27.225 51.271 -24.469 1.00 13.86 143 PHE C CA 1
ATOM 3483 C C . PHE C 1 143 ? -26.350 50.022 -24.382 1.00 12.86 143 PHE C C 1
ATOM 3484 O O . PHE C 1 143 ? -25.546 49.722 -25.281 1.00 12.93 143 PHE C O 1
ATOM 3492 N N . LYS C 1 144 ? -26.548 49.262 -23.310 1.00 11.83 144 LYS C N 1
ATOM 3493 C CA . LYS C 1 144 ? -26.078 47.894 -23.250 1.00 11.38 144 LYS C CA 1
ATOM 3494 C C . LYS C 1 144 ? -26.838 47.093 -24.325 1.00 10.96 144 LYS C C 1
ATOM 3495 O O . LYS C 1 144 ? -27.778 47.594 -24.939 1.00 11.72 144 LYS C O 1
ATOM 3501 N N . TYR C 1 145 ? -26.376 45.903 -24.615 1.00 11.59 145 TYR C N 1
ATOM 3502 C CA . TYR C 1 145 ? -26.906 45.159 -25.774 1.00 11.15 145 TYR C CA 1
ATOM 3503 C C . TYR C 1 145 ? -26.728 43.675 -25.598 1.00 12.09 145 TYR C C 1
ATOM 3504 O O . TYR C 1 145 ? -25.827 43.215 -24.877 1.00 11.45 145 TYR C O 1
ATOM 3513 N N . ILE C 1 146 ? -27.581 42.904 -26.277 1.00 11.50 146 ILE C N 1
ATOM 3514 C CA . ILE C 1 146 ? -27.489 41.452 -26.252 1.00 12.00 146 ILE C CA 1
ATOM 3515 C C . ILE C 1 146 ? -27.081 40.922 -27.600 1.00 12.02 146 ILE C C 1
ATOM 3516 O O . ILE C 1 146 ? -27.743 41.213 -28.603 1.00 12.49 146 ILE C O 1
ATOM 3521 N N . CYS C 1 147 ? -25.971 40.189 -27.621 1.00 11.87 147 CYS C N 1
ATOM 3522 C CA . CYS C 1 147 ? -25.560 39.499 -28.856 1.00 13.05 147 CYS C CA 1
ATOM 3523 C C . CYS C 1 147 ? -26.043 38.057 -28.864 1.00 13.56 147 CYS C C 1
ATOM 3524 O O . CYS C 1 147 ? -26.223 37.429 -27.815 1.00 12.60 147 CYS C O 1
ATOM 3527 N N . GLN C 1 148 ? -26.232 37.533 -30.071 1.00 13.59 148 GLN C N 1
ATOM 3528 C CA . GLN C 1 148 ? -26.364 36.081 -30.255 1.00 13.62 148 GLN C CA 1
ATOM 3529 C C . GLN C 1 148 ? -25.236 35.595 -31.172 1.00 12.87 148 GLN C C 1
ATOM 3530 O O . GLN C 1 148 ? -24.811 36.295 -32.102 1.00 13.40 148 GLN C O 1
ATOM 3536 N N . LEU C 1 149 ? -24.743 34.403 -30.886 1.00 12.90 149 LEU C N 1
ATOM 3537 C CA . LEU C 1 149 ? -23.806 33.751 -31.791 1.00 13.98 149 LEU C CA 1
ATOM 3538 C C . LEU C 1 149 ? -24.572 33.295 -33.048 1.00 15.25 149 LEU C C 1
ATOM 3539 O O . LEU C 1 149 ? -25.795 33.195 -33.031 1.00 15.13 149 LEU C O 1
ATOM 3544 N N . PRO C 1 150 ? -23.854 33.018 -34.151 1.00 16.70 150 PRO C N 1
ATOM 3545 C CA . PRO C 1 150 ? -24.567 32.573 -35.367 1.00 18.04 150 PRO C CA 1
ATOM 3546 C C . PRO C 1 150 ? -25.480 31.391 -35.065 1.00 19.07 150 PRO C C 1
ATOM 3547 O O . PRO C 1 150 ? -25.055 30.412 -34.430 1.00 19.87 150 PRO C O 1
ATOM 3551 N N . CYS C 1 151 ? -26.749 31.525 -35.470 1.00 20.19 151 CYS C N 1
ATOM 3552 C CA . CYS C 1 151 ? -27.778 30.532 -35.193 1.00 21.46 151 CYS C CA 1
ATOM 3553 C C . CYS C 1 151 ? -27.790 29.570 -36.363 1.00 21.03 151 CYS C C 1
ATOM 3554 O O . CYS C 1 151 ? -28.086 29.976 -37.483 1.00 20.73 151 CYS C O 1
ATOM 3557 N N . VAL C 1 152 ? -27.463 28.316 -36.112 1.00 20.01 152 VAL C N 1
ATOM 3558 C CA . VAL C 1 152 ? -27.400 27.333 -37.212 1.00 20.08 152 VAL C CA 1
ATOM 3559 C C . VAL C 1 152 ? -27.991 26.018 -36.756 1.00 20.42 152 VAL C C 1
ATOM 3560 O O . VAL C 1 152 ? -28.091 25.726 -35.545 1.00 20.98 152 VAL C O 1
ATOM 3564 N N . HIS C 1 153 ? -28.372 25.203 -37.722 1.00 20.33 153 HIS C N 1
ATOM 3565 C CA . HIS C 1 153 ? -28.912 23.913 -37.391 1.00 21.04 153 HIS C CA 1
ATOM 3566 C C . HIS C 1 153 ? -28.591 22.987 -38.556 1.00 21.06 153 HIS C C 1
ATOM 3567 O O . HIS C 1 153 ? -28.358 23.449 -39.684 1.00 20.16 153 HIS C O 1
ATOM 3574 N N . TYR C 1 154 ? -28.539 21.699 -38.262 1.00 21.27 154 TYR C N 1
ATOM 3575 C CA . TYR C 1 154 ? -28.390 20.693 -39.320 1.00 22.77 154 TYR C CA 1
ATOM 3576 C C . TYR C 1 154 ? -29.662 20.436 -40.104 1.00 24.69 154 TYR C C 1
ATOM 3577 O O . TYR C 1 154 ? -30.782 20.432 -39.558 1.00 24.77 154 TYR C O 1
ATOM 3586 N N . THR C 1 155 ? -29.497 20.176 -41.401 1.00 26.22 155 THR C N 1
ATOM 3587 C CA . THR C 1 155 ? -30.624 19.844 -42.259 1.00 27.61 155 THR C CA 1
ATOM 3588 C C . THR C 1 155 ? -30.401 18.402 -42.711 1.00 30.25 155 THR C C 1
ATOM 3589 O O . THR C 1 155 ? -29.448 18.102 -43.432 1.00 30.11 155 THR C O 1
ATOM 3593 N N . LEU C 1 156 ? -31.252 17.499 -42.240 1.00 32.56 156 LEU C N 1
ATOM 3594 C CA . LEU C 1 156 ? -30.954 16.075 -42.340 1.00 35.28 156 LEU C CA 1
ATOM 3595 C C . LEU C 1 156 ? -31.843 15.353 -43.347 1.00 38.01 156 LEU C C 1
ATOM 3596 O O . LEU C 1 156 ? -32.537 14.387 -43.007 1.00 38.98 156 LEU C O 1
ATOM 3601 N N . GLU C 1 157 ? -31.830 15.865 -44.578 1.00 40.73 157 GLU C N 1
ATOM 3602 C CA . GLU C 1 157 ? -32.252 15.095 -45.754 1.00 42.86 157 GLU C CA 1
ATOM 3603 C C . GLU C 1 157 ? -31.046 14.271 -46.181 1.00 42.86 157 GLU C C 1
ATOM 3604 O O . GLU C 1 157 ? -31.195 13.190 -46.753 1.00 44.11 157 GLU C O 1
ATOM 3610 N N . CYS D 1 1 ? -17.133 19.993 -29.418 1.00 47.64 1 CYS D N 1
ATOM 3611 C CA . CYS D 1 1 ? -17.952 20.049 -28.173 1.00 47.61 1 CYS D CA 1
ATOM 3612 C C . CYS D 1 1 ? -17.634 21.204 -27.229 1.00 46.19 1 CYS D C 1
ATOM 3613 O O . CYS D 1 1 ? -16.473 21.445 -26.855 1.00 46.49 1 CYS D O 1
ATOM 3616 N N . LEU D 1 2 ? -18.704 21.912 -26.869 1.00 44.31 2 LEU D N 1
ATOM 3617 C CA . LEU D 1 2 ? -18.713 22.912 -25.814 1.00 41.52 2 LEU D CA 1
ATOM 3618 C C . LEU D 1 2 ? -19.353 22.233 -24.614 1.00 39.23 2 LEU D C 1
ATOM 3619 O O . LEU D 1 2 ? -19.774 21.080 -24.698 1.00 39.00 2 LEU D O 1
ATOM 3624 N N . THR D 1 3 ? -19.468 22.962 -23.509 1.00 36.50 3 THR D N 1
ATOM 3625 C CA . THR D 1 3 ? -20.216 22.466 -22.353 1.00 33.52 3 THR D CA 1
ATOM 3626 C C . THR D 1 3 ? -21.710 22.806 -22.492 1.00 32.03 3 THR D C 1
ATOM 3627 O O . THR D 1 3 ? -22.067 23.915 -22.918 1.00 33.07 3 THR D O 1
ATOM 3631 N N . SER D 1 4 ? -22.572 21.836 -22.181 1.00 29.50 4 SER D N 1
ATOM 3632 C CA . SER D 1 4 ? -24.025 22.022 -22.192 1.00 27.60 4 SER D CA 1
ATOM 3633 C C . SER D 1 4 ? -24.579 22.388 -20.814 1.00 24.98 4 SER D C 1
ATOM 3634 O O . SER D 1 4 ? -24.428 21.618 -19.859 1.00 24.14 4 SER D O 1
ATOM 3637 N N . CYS D 1 5 ? -25.242 23.537 -20.727 1.00 22.49 5 CYS D N 1
ATOM 3638 C CA . CYS D 1 5 ? -25.757 24.048 -19.455 1.00 21.07 5 CYS D CA 1
ATOM 3639 C C . CYS D 1 5 ? -27.156 24.552 -19.639 1.00 20.06 5 CYS D C 1
ATOM 3640 O O . CYS D 1 5 ? -27.523 24.946 -20.762 1.00 20.02 5 CYS D O 1
ATOM 3643 N N . PRO D 1 6 ? -27.912 24.631 -18.542 1.00 19.46 6 PRO D N 1
ATOM 3644 C CA . PRO D 1 6 ? -29.264 25.190 -18.594 1.00 18.94 6 PRO D CA 1
ATOM 3645 C C . PRO D 1 6 ? -29.247 26.695 -18.881 1.00 18.34 6 PRO D C 1
ATOM 3646 O O . PRO D 1 6 ? -28.207 27.361 -18.728 1.00 16.40 6 PRO D O 1
ATOM 3650 N N . PRO D 1 7 ? -30.385 27.243 -19.303 1.00 17.99 7 PRO D N 1
ATOM 3651 C CA . PRO D 1 7 ? -30.443 28.682 -19.565 1.00 17.92 7 PRO D CA 1
ATOM 3652 C C . PRO D 1 7 ? -30.097 29.490 -18.321 1.00 17.57 7 PRO D C 1
ATOM 3653 O O . PRO D 1 7 ? -30.521 29.114 -17.201 1.00 18.50 7 PRO D O 1
ATOM 3657 N N . LEU D 1 8 ? -29.302 30.551 -18.529 1.00 16.40 8 LEU D N 1
ATOM 3658 C CA . LEU D 1 8 ? -28.807 31.466 -17.510 1.00 16.71 8 LEU D CA 1
ATOM 3659 C C . LEU D 1 8 ? -27.520 30.969 -16.859 1.00 16.21 8 LEU D C 1
ATOM 3660 O O . LEU D 1 8 ? -26.866 31.740 -16.145 1.00 16.83 8 LEU D O 1
ATOM 3665 N N . TRP D 1 9 ? -27.172 29.698 -17.087 1.00 16.45 9 TRP D N 1
ATOM 3666 C CA . TRP D 1 9 ? -25.879 29.192 -16.646 1.00 16.13 9 TRP D CA 1
ATOM 3667 C C . TRP D 1 9 ? -24.867 29.216 -17.769 1.00 16.11 9 TRP D C 1
ATOM 3668 O O . TRP D 1 9 ? -25.229 29.302 -18.953 1.00 16.82 9 TRP D O 1
ATOM 3679 N N . THR D 1 10 ? -23.588 29.130 -17.421 1.00 15.83 10 THR D N 1
ATOM 3680 C CA . THR D 1 10 ? -22.524 29.168 -18.443 1.00 15.86 10 THR D CA 1
ATOM 3681 C C . THR D 1 10 ? -21.444 28.123 -18.138 1.00 16.26 10 THR D C 1
ATOM 3682 O O . THR D 1 10 ? -21.144 27.851 -16.950 1.00 16.91 10 THR D O 1
ATOM 3686 N N . GLY D 1 11 ? -20.882 27.495 -19.177 1.00 16.70 11 GLY D N 1
ATOM 3687 C CA . GLY D 1 11 ? -20.063 26.282 -18.962 1.00 16.20 11 GLY D CA 1
ATOM 3688 C C . GLY D 1 11 ? -18.588 26.480 -19.246 1.00 17.12 11 GLY D C 1
ATOM 3689 O O . GLY D 1 11 ? -18.218 27.305 -20.068 1.00 17.06 11 GLY D O 1
ATOM 3690 N N . PHE D 1 12 ? -17.749 25.755 -18.516 1.00 17.12 12 PHE D N 1
ATOM 3691 C CA . PHE D 1 12 ? -16.311 25.766 -18.759 1.00 19.27 12 PHE D CA 1
ATOM 3692 C C . PHE D 1 12 ? -15.817 24.390 -18.351 1.00 20.69 12 PHE D C 1
ATOM 3693 O O . PHE D 1 12 ? -16.110 23.927 -17.243 1.00 20.49 12 PHE D O 1
ATOM 3701 N N . ASN D 1 13 ? -15.129 23.708 -19.270 1.00 23.32 13 ASN D N 1
ATOM 3702 C CA . ASN D 1 13 ? -14.470 22.430 -18.943 1.00 25.32 13 ASN D CA 1
ATOM 3703 C C . ASN D 1 13 ? -15.424 21.381 -18.336 1.00 25.07 13 ASN D C 1
ATOM 3704 O O . ASN D 1 13 ? -15.048 20.649 -17.414 1.00 26.45 13 ASN D O 1
ATOM 3709 N N . GLY D 1 14 ? -16.664 21.340 -18.821 1.00 24.10 14 GLY D N 1
ATOM 3710 C CA . GLY D 1 14 ? -17.639 20.350 -18.378 1.00 23.30 14 GLY D CA 1
ATOM 3711 C C . GLY D 1 14 ? -18.509 20.683 -17.158 1.00 22.79 14 GLY D C 1
ATOM 3712 O O . GLY D 1 14 ? -19.307 19.847 -16.725 1.00 24.66 14 GLY D O 1
ATOM 3713 N N . LYS D 1 15 ? -18.325 21.873 -16.597 1.00 19.87 15 LYS D N 1
ATOM 3714 C CA . LYS D 1 15 ? -19.065 22.302 -15.407 1.00 18.92 15 LYS D CA 1
ATOM 3715 C C . LYS D 1 15 ? -19.902 23.535 -15.731 1.00 16.71 15 LYS D C 1
ATOM 3716 O O . LYS D 1 15 ? -19.523 24.343 -16.575 1.00 17.41 15 LYS D O 1
ATOM 3722 N N . CYS D 1 16 ? -21.045 23.678 -15.070 1.00 15.86 16 CYS D N 1
ATOM 3723 C CA . CYS D 1 16 ? -21.934 24.794 -15.325 1.00 15.22 16 CYS D CA 1
ATOM 3724 C C . CYS D 1 16 ? -21.947 25.727 -14.136 1.00 14.60 16 CYS D C 1
ATOM 3725 O O . CYS D 1 16 ? -22.087 25.265 -13.012 1.00 14.13 16 CYS D O 1
ATOM 3728 N N . PHE D 1 17 ? -21.761 27.013 -14.409 1.00 14.08 17 PHE D N 1
ATOM 3729 C CA . PHE D 1 17 ? -21.654 28.037 -13.359 1.00 14.51 17 PHE D CA 1
ATOM 3730 C C . PHE D 1 17 ? -22.667 29.161 -13.516 1.00 13.63 17 PHE D C 1
ATOM 3731 O O . PHE D 1 17 ? -23.145 29.438 -14.615 1.00 13.67 17 PHE D O 1
ATOM 3739 N N . ARG D 1 18 ? -22.929 29.863 -12.417 1.00 13.35 18 ARG D N 1
ATOM 3740 C CA . ARG D 1 18 ? -23.797 31.050 -12.473 1.00 13.15 18 ARG D CA 1
ATOM 3741 C C . ARG D 1 18 ? -23.455 31.987 -11.306 1.00 13.49 18 ARG D C 1
ATOM 3742 O O . ARG D 1 18 ? -23.334 31.552 -10.151 1.00 12.71 18 ARG D O 1
ATOM 3750 N N . LEU D 1 19 ? -23.285 33.271 -11.646 1.00 13.12 19 LEU D N 1
ATOM 3751 C CA . LEU D 1 19 ? -23.066 34.315 -10.649 1.00 13.48 19 LEU D CA 1
ATOM 3752 C C . LEU D 1 19 ? -24.393 34.854 -10.158 1.00 14.03 19 LEU D C 1
ATOM 3753 O O . LEU D 1 19 ? -25.242 35.272 -10.978 1.00 16.52 19 LEU D O 1
ATOM 3758 N N . PHE D 1 20 ? -24.590 34.854 -8.833 1.00 14.26 20 PHE D N 1
ATOM 3759 C CA . PHE D 1 20 ? -25.817 35.379 -8.236 1.00 14.87 20 PHE D CA 1
ATOM 3760 C C . PHE D 1 20 ? -25.538 36.694 -7.544 1.00 16.94 20 PHE D C 1
ATOM 3761 O O . PHE D 1 20 ? -24.475 36.867 -6.974 1.00 16.78 20 PHE D O 1
ATOM 3769 N N . HIS D 1 21 ? -26.504 37.615 -7.635 1.00 17.56 21 HIS D N 1
ATOM 3770 C CA . HIS D 1 21 ? -26.298 39.021 -7.229 1.00 18.71 21 HIS D CA 1
ATOM 3771 C C . HIS D 1 21 ? -26.784 39.369 -5.834 1.00 20.21 21 HIS D C 1
ATOM 3772 O O . HIS D 1 21 ? -26.431 40.429 -5.277 1.00 20.78 21 HIS D O 1
ATOM 3779 N N . ASN D 1 22 ? -27.591 38.501 -5.252 1.00 21.79 22 ASN D N 1
ATOM 3780 C CA . ASN D 1 22 ? -28.026 38.731 -3.878 1.00 23.29 22 ASN D CA 1
ATOM 3781 C C . ASN D 1 22 ? -26.847 38.527 -2.929 1.00 22.34 22 ASN D C 1
ATOM 3782 O O . ASN D 1 22 ? -26.057 37.592 -3.087 1.00 23.96 22 ASN D O 1
ATOM 3787 N N . HIS D 1 23 ? -26.675 39.427 -1.974 1.00 20.73 23 HIS D N 1
ATOM 3788 C CA . HIS D 1 23 ? -25.559 39.300 -1.073 1.00 20.45 23 HIS D CA 1
ATOM 3789 C C . HIS D 1 23 ? -25.940 38.386 0.090 1.00 20.12 23 HIS D C 1
ATOM 3790 O O . HIS D 1 23 ? -26.789 38.745 0.905 1.00 20.47 23 HIS D O 1
ATOM 3797 N N . LEU D 1 24 ? -25.258 37.254 0.200 1.00 17.69 24 LEU D N 1
ATOM 3798 C CA . LEU D 1 24 ? -25.503 36.261 1.252 1.00 17.40 24 LEU D CA 1
ATOM 3799 C C . LEU D 1 24 ? -24.263 35.954 2.071 1.00 17.21 24 LEU D C 1
ATOM 3800 O O . LEU D 1 24 ? -23.136 36.080 1.571 1.00 16.77 24 LEU D O 1
ATOM 3805 N N . ASN D 1 25 ? -24.453 35.526 3.326 1.00 15.77 25 ASN D N 1
ATOM 3806 C CA . ASN D 1 25 ? -23.290 35.046 4.077 1.00 17.41 25 ASN D CA 1
ATOM 3807 C C . ASN D 1 25 ? -22.869 33.683 3.524 1.00 15.66 25 ASN D C 1
ATOM 3808 O O . ASN D 1 25 ? -23.576 33.119 2.666 1.00 15.91 25 ASN D O 1
ATOM 3813 N N . PHE D 1 26 ? -21.714 33.171 3.951 1.00 15.76 26 PHE D N 1
ATOM 3814 C CA . PHE D 1 26 ? -21.166 31.996 3.327 1.00 15.77 26 PHE D CA 1
ATOM 3815 C C . PHE D 1 26 ? -22.144 30.816 3.415 1.00 17.25 26 PHE D C 1
ATOM 3816 O O . PHE D 1 26 ? -22.435 30.149 2.413 1.00 16.88 26 PHE D O 1
ATOM 3824 N N . ASP D 1 27 ? -22.642 30.549 4.620 1.00 17.79 27 ASP D N 1
ATOM 3825 C CA . ASP D 1 27 ? -23.515 29.402 4.796 1.00 19.87 27 ASP D CA 1
ATOM 3826 C C . ASP D 1 27 ? -24.781 29.528 3.982 1.00 18.49 27 ASP D C 1
ATOM 3827 O O . ASP D 1 27 ? -25.216 28.540 3.392 1.00 18.51 27 ASP D O 1
ATOM 3832 N N . ASN D 1 28 ? -25.343 30.735 3.910 1.00 18.36 28 ASN D N 1
ATOM 3833 C CA . ASN D 1 28 ? -26.564 30.940 3.141 1.00 18.26 28 ASN D CA 1
ATOM 3834 C C . ASN D 1 28 ? -26.318 30.836 1.643 1.00 17.48 28 ASN D C 1
ATOM 3835 O O . ASN D 1 28 ? -27.177 30.364 0.908 1.00 17.02 28 ASN D O 1
ATOM 3840 N N . ALA D 1 29 ? -25.128 31.277 1.192 1.00 16.84 29 ALA D N 1
ATOM 3841 C CA . ALA D 1 29 ? -24.762 31.177 -0.230 1.00 16.53 29 ALA D CA 1
ATOM 3842 C C . ALA D 1 29 ? -24.627 29.698 -0.613 1.00 17.05 29 ALA D C 1
ATOM 3843 O O . ALA D 1 29 ? -25.163 29.247 -1.653 1.00 16.29 29 ALA D O 1
ATOM 3845 N N . GLU D 1 30 ? -23.964 28.926 0.250 1.00 15.81 30 GLU D N 1
ATOM 3846 C CA . GLU D 1 30 ? -23.838 27.500 -0.014 1.00 15.85 30 GLU D CA 1
ATOM 3847 C C . GLU D 1 30 ? -25.219 26.861 -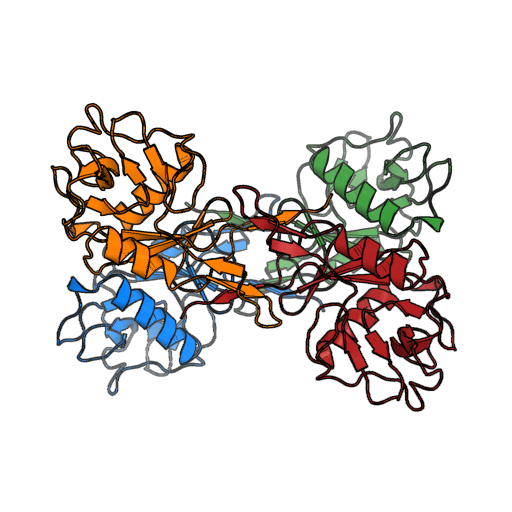0.034 1.00 16.67 30 GLU D C 1
ATOM 3848 O O . GLU D 1 30 ? -25.530 26.074 -0.934 1.00 16.09 30 GLU D O 1
ATOM 3854 N N . ASN D 1 31 ? -26.083 27.256 0.890 1.00 16.92 31 ASN D N 1
ATOM 3855 C CA . ASN D 1 31 ? -27.441 26.683 0.906 1.00 18.80 31 ASN D CA 1
ATOM 3856 C C . ASN D 1 31 ? -28.233 27.041 -0.351 1.00 18.97 31 ASN D C 1
ATOM 3857 O O . ASN D 1 31 ? -28.989 26.198 -0.885 1.00 19.55 31 ASN D O 1
ATOM 3862 N N . ALA D 1 32 ? -28.067 28.274 -0.821 1.00 18.77 32 ALA D N 1
ATOM 3863 C CA . ALA D 1 32 ? -28.674 28.722 -2.063 1.00 18.90 32 ALA D CA 1
ATOM 3864 C C . ALA D 1 32 ? -28.224 27.832 -3.228 1.00 17.97 32 ALA D C 1
ATOM 3865 O O . ALA D 1 32 ? -29.044 27.400 -4.040 1.00 17.97 32 ALA D O 1
ATOM 3867 N N . CYS D 1 33 ? -26.920 27.570 -3.332 1.00 16.46 33 CYS D N 1
ATOM 3868 C CA . CYS D 1 33 ? -26.449 26.675 -4.400 1.00 16.19 33 CYS D CA 1
ATOM 3869 C C . CYS D 1 33 ? -26.965 25.236 -4.318 1.00 16.98 33 CYS D C 1
ATOM 3870 O O . CYS D 1 33 ? -27.134 24.595 -5.345 1.00 16.42 33 CYS D O 1
ATOM 3873 N N . ARG D 1 34 ? -27.245 24.754 -3.106 1.00 17.41 34 ARG D N 1
ATOM 3874 C CA . ARG D 1 34 ? -27.764 23.394 -2.868 1.00 17.97 34 ARG D CA 1
ATOM 3875 C C . ARG D 1 34 ? -29.235 23.276 -3.266 1.00 18.60 34 ARG D C 1
ATOM 3876 O O . ARG D 1 34 ? -29.783 22.187 -3.274 1.00 19.64 34 ARG D O 1
ATOM 3884 N N . GLN D 1 35 ? -29.868 24.389 -3.615 1.00 18.85 35 GLN D N 1
ATOM 3885 C CA . GLN D 1 35 ? -31.249 24.328 -4.088 1.00 19.54 35 GLN D CA 1
ATOM 3886 C C . GLN D 1 35 ? -31.310 23.808 -5.519 1.00 19.65 35 GLN D C 1
ATOM 3887 O O . GLN D 1 35 ? -32.373 23.434 -5.977 1.00 19.65 35 GLN D O 1
ATOM 3893 N N . PHE D 1 36 ? -30.182 23.822 -6.227 1.00 17.19 36 PHE D N 1
ATOM 3894 C CA . PHE D 1 36 ? -30.107 23.276 -7.570 1.00 17.48 36 PHE D CA 1
ATOM 3895 C C . PHE D 1 36 ? -29.602 21.857 -7.441 1.00 18.26 36 PHE D C 1
ATOM 3896 O O . PHE D 1 36 ? -28.977 21.486 -6.447 1.00 19.10 36 PHE D O 1
ATOM 3904 N N . GLY D 1 37 ? -29.939 21.013 -8.401 1.00 18.34 37 GLY D N 1
ATOM 3905 C CA . GLY D 1 37 ? -29.553 19.633 -8.209 1.00 18.78 37 GLY D CA 1
ATOM 3906 C C . GLY D 1 37 ? -29.460 18.864 -9.499 1.00 18.40 37 GLY D C 1
ATOM 3907 O O . GLY D 1 37 ? -29.539 19.434 -10.576 1.00 18.02 37 GLY D O 1
ATOM 3908 N N . LEU D 1 38 ? -29.312 17.560 -9.348 1.00 17.60 38 LEU D N 1
ATOM 3909 C CA . LEU D 1 38 ? -29.276 16.612 -10.474 1.00 18.48 38 LEU D CA 1
ATOM 3910 C C . LEU D 1 38 ? -30.141 15.439 -10.036 1.00 18.45 38 LEU D C 1
ATOM 3911 O O . LEU D 1 38 ? -29.949 14.911 -8.942 1.00 18.15 38 LEU D O 1
ATOM 3916 N N . ALA D 1 39 ? -31.103 15.039 -10.872 1.00 18.74 39 ALA D N 1
ATOM 3917 C CA . ALA D 1 39 ? -31.986 13.945 -10.493 1.00 18.64 39 ALA D CA 1
ATOM 3918 C C . ALA D 1 39 ? -32.036 12.930 -11.620 1.00 19.09 39 ALA D C 1
ATOM 3919 O O . ALA D 1 39 ? -31.779 13.272 -12.765 1.00 18.51 39 ALA D O 1
ATOM 3921 N N . SER D 1 40 ? -32.410 11.697 -11.300 1.00 19.83 40 SER D N 1
ATOM 3922 C CA . SER D 1 40 ? -32.673 10.749 -12.387 1.00 22.60 40 SER D CA 1
ATOM 3923 C C . SER D 1 40 ? -34.000 11.103 -13.062 1.00 24.17 40 SER D C 1
ATOM 3924 O O . SER D 1 40 ? -34.850 11.788 -12.489 1.00 24.41 40 SER D O 1
ATOM 3927 N N . CYS D 1 41 ? -34.183 10.635 -14.289 1.00 25.72 41 CYS D N 1
ATOM 3928 C CA . CYS D 1 41 ? -35.378 11.021 -15.064 1.00 28.40 41 CYS D CA 1
ATOM 3929 C C . CYS D 1 41 ? -36.654 10.444 -14.504 1.00 29.92 41 CYS D C 1
ATOM 3930 O O . CYS D 1 41 ? -37.757 10.913 -14.815 1.00 31.68 41 CYS D O 1
ATOM 3933 N N . SER D 1 42 ? -36.507 9.411 -13.690 1.00 31.50 42 SER D N 1
ATOM 3934 C CA . SER D 1 42 ? -37.652 8.817 -13.021 1.00 33.79 42 SER D CA 1
ATOM 3935 C C . SER D 1 42 ? -37.854 9.510 -11.661 1.00 34.35 42 SER D C 1
ATOM 3936 O O . SER D 1 42 ? -38.773 9.171 -10.907 1.00 36.17 42 SER D O 1
ATOM 3939 N N . GLY D 1 43 ? -36.998 10.484 -11.349 1.00 34.27 43 GLY D N 1
ATOM 3940 C CA . GLY D 1 43 ? -37.214 11.358 -10.191 1.00 33.61 43 GLY D CA 1
ATOM 3941 C C . GLY D 1 43 ? -36.459 11.150 -8.871 1.00 33.16 43 GLY D C 1
ATOM 3942 O O . GLY D 1 43 ? -36.845 11.736 -7.865 1.00 34.78 43 GLY D O 1
ATOM 3943 N N . ASP D 1 44 ? -35.394 10.350 -8.855 1.00 32.03 44 ASP D N 1
ATOM 3944 C CA . ASP D 1 44 ? -34.510 10.243 -7.679 1.00 31.39 44 ASP D CA 1
ATOM 3945 C C . ASP D 1 44 ? -33.484 11.414 -7.637 1.00 29.45 44 ASP D C 1
ATOM 3946 O O . ASP D 1 44 ? -32.678 11.534 -8.557 1.00 28.01 44 ASP D O 1
ATOM 3951 N N . GLU D 1 45 ? -33.450 12.238 -6.584 1.00 27.73 45 GLU D N 1
ATOM 3952 C CA . GLU D 1 45 ? -32.346 13.226 -6.482 1.00 26.37 45 GLU D CA 1
ATOM 3953 C C . GLU D 1 45 ? -31.012 12.528 -6.258 1.00 24.73 45 GLU D C 1
ATOM 3954 O O . GLU D 1 45 ? -30.891 11.722 -5.348 1.00 25.22 45 GLU D O 1
ATOM 3960 N N . LEU D 1 46 ? -29.996 12.872 -7.048 1.00 21.78 46 LEU D N 1
ATOM 3961 C CA . LEU D 1 46 ? -28.697 12.206 -7.015 1.00 20.82 46 LEU D CA 1
ATOM 3962 C C . LEU D 1 46 ? -27.597 13.076 -6.459 1.00 20.28 46 LEU D C 1
ATOM 3963 O O . LEU D 1 46 ? -26.629 12.583 -5.865 1.00 21.34 46 LEU D O 1
ATOM 3968 N N . ALA D 1 47 ? -27.732 14.377 -6.669 1.00 19.95 47 ALA D N 1
ATOM 3969 C CA . ALA D 1 47 ? -26.660 15.294 -6.282 1.00 19.59 47 ALA D CA 1
ATOM 3970 C C . ALA D 1 47 ? -27.183 16.706 -6.156 1.00 18.88 47 ALA D C 1
ATOM 3971 O O . ALA D 1 47 ? -28.272 17.036 -6.630 1.00 19.37 47 ALA D O 1
ATOM 3973 N N . THR D 1 48 ? -26.412 17.534 -5.458 1.00 19.12 48 THR D N 1
ATOM 3974 C CA . THR D 1 48 ? -26.828 18.879 -5.215 1.00 20.08 48 THR D CA 1
ATOM 3975 C C . THR D 1 48 ? -25.758 19.822 -5.764 1.00 18.64 48 THR D C 1
ATOM 3976 O O . THR D 1 48 ? -24.581 19.430 -5.872 1.00 18.89 48 THR D O 1
ATOM 3980 N N . GLY D 1 49 ? -26.163 21.030 -6.142 1.00 17.23 49 GLY D N 1
ATOM 3981 C CA . GLY D 1 49 ? -25.215 22.106 -6.474 1.00 16.10 49 GLY D CA 1
ATOM 3982 C C . GLY D 1 49 ? -24.459 22.594 -5.236 1.00 15.68 49 GLY D C 1
ATOM 3983 O O . GLY D 1 49 ? -24.787 22.195 -4.096 1.00 16.81 49 GLY D O 1
ATOM 3984 N N . HIS D 1 50 ? -23.419 23.403 -5.479 1.00 14.96 50 HIS D N 1
ATOM 3985 C CA . HIS D 1 50 ? -22.528 23.928 -4.411 1.00 14.77 50 HIS D CA 1
ATOM 3986 C C . HIS D 1 50 ? -21.954 25.244 -4.857 1.00 13.45 50 HIS D C 1
ATOM 3987 O O . HIS D 1 50 ? -21.952 25.555 -6.035 1.00 13.52 50 HIS D O 1
ATOM 3994 N N . LEU D 1 51 ? -21.370 25.992 -3.911 1.00 13.27 51 LEU D N 1
ATOM 3995 C CA . LEU D 1 51 ? -20.501 27.077 -4.321 1.00 12.78 51 LEU D CA 1
ATOM 3996 C C . LEU D 1 51 ? -19.370 26.485 -5.184 1.00 13.28 51 LEU D C 1
ATOM 3997 O O . LEU D 1 51 ? -18.990 25.340 -5.001 1.00 13.65 51 LEU D O 1
ATOM 4002 N N . ALA D 1 52 ? -18.910 27.252 -6.172 1.00 12.17 52 ALA D N 1
ATOM 4003 C CA . ALA D 1 52 ? -17.909 26.782 -7.126 1.00 13.05 52 ALA D CA 1
ATOM 4004 C C . ALA D 1 52 ? -16.626 26.338 -6.472 1.00 13.27 52 ALA D C 1
ATOM 4005 O O . ALA D 1 52 ? -16.110 27.028 -5.610 1.00 13.38 52 ALA D O 1
ATOM 4007 N N . SER D 1 53 ? -16.105 25.198 -6.936 1.00 12.63 53 SER D N 1
ATOM 4008 C CA . SER D 1 53 ? -14.705 24.867 -6.704 1.00 12.81 53 SER D CA 1
ATOM 4009 C C . SER D 1 53 ? -13.859 25.163 -7.950 1.00 14.32 53 SER D C 1
ATOM 4010 O O . SER D 1 53 ? -14.384 25.306 -9.089 1.00 15.66 53 SER D O 1
ATOM 4013 N N . ILE D 1 54 ? -12.539 25.248 -7.764 1.00 14.54 54 ILE D N 1
ATOM 4014 C CA . ILE D 1 54 ? -11.644 25.732 -8.825 1.00 15.30 54 ILE D CA 1
ATOM 4015 C C . ILE D 1 54 ? -10.387 24.856 -8.821 1.00 16.11 54 ILE D C 1
ATOM 4016 O O . ILE D 1 54 ? -9.736 24.649 -7.766 1.00 17.72 54 ILE D O 1
ATOM 4021 N N . HIS D 1 55 ? -10.049 24.318 -9.987 1.00 16.70 55 HIS D N 1
ATOM 4022 C CA . HIS D 1 55 ? -9.062 23.238 -10.026 1.00 17.30 55 HIS D CA 1
ATOM 4023 C C . HIS D 1 55 ? -7.935 23.430 -10.987 1.00 18.22 55 HIS D C 1
ATOM 4024 O O . HIS D 1 55 ? -7.131 22.524 -11.202 1.00 19.00 55 HIS D O 1
ATOM 4031 N N . SER D 1 56 ? -7.873 24.612 -11.568 1.00 18.02 56 SER D N 1
ATOM 4032 C CA . SER D 1 56 ? -6.795 24.930 -12.470 1.00 18.37 56 SER D CA 1
ATOM 4033 C C . SER D 1 56 ? -6.679 26.422 -12.753 1.00 17.91 56 SER D C 1
ATOM 4034 O O . SER D 1 56 ? -7.609 27.233 -12.497 1.00 17.76 56 SER D O 1
ATOM 4037 N N . ALA D 1 57 ? -5.530 26.805 -13.304 1.00 18.33 57 ALA D N 1
ATOM 4038 C CA . ALA D 1 57 ? -5.318 28.211 -13.667 1.00 19.20 57 ALA D CA 1
ATOM 4039 C C . ALA D 1 57 ? -6.336 28.691 -14.725 1.00 18.41 57 ALA D C 1
ATOM 4040 O O . ALA D 1 57 ? -6.803 29.836 -14.695 1.00 18.61 57 ALA D O 1
ATOM 4042 N N . GLU D 1 58 ? -6.707 27.785 -15.633 1.00 18.91 58 GLU D N 1
ATOM 4043 C CA . GLU D 1 58 ? -7.663 28.108 -16.689 1.00 19.10 58 GLU D CA 1
ATOM 4044 C C . GLU D 1 58 ? -9.062 28.282 -16.083 1.00 18.16 58 GLU D C 1
ATOM 4045 O O . GLU D 1 58 ? -9.790 29.204 -16.466 1.00 17.43 58 GLU D O 1
ATOM 4051 N N . SER D 1 59 ? -9.418 27.450 -15.115 1.00 17.63 59 SER D N 1
ATOM 4052 C CA . SER D 1 59 ? -10.756 27.607 -14.496 1.00 17.29 59 SER D CA 1
ATOM 4053 C C . SER D 1 59 ? -10.758 28.919 -13.704 1.00 16.89 59 SER D C 1
ATOM 4054 O O . SER D 1 59 ? -11.753 29.643 -13.674 1.00 17.66 59 SER D O 1
ATOM 4057 N N . GLN D 1 60 ? -9.642 29.191 -13.033 1.00 16.17 60 GLN D N 1
ATOM 4058 C CA . GLN D 1 60 ? -9.490 30.450 -12.297 1.00 16.51 60 GLN D CA 1
ATOM 4059 C C . GLN D 1 60 ? -9.670 31.687 -13.190 1.00 16.12 60 GLN D C 1
ATOM 4060 O O . GLN D 1 60 ? -10.367 32.653 -12.840 1.00 15.53 60 GLN D O 1
ATOM 4066 N N . ALA D 1 61 ? -9.054 31.628 -14.361 1.00 16.14 61 ALA D N 1
ATOM 4067 C CA . ALA D 1 61 ? -9.112 32.691 -15.330 1.00 16.55 61 ALA D CA 1
ATOM 4068 C C . ALA D 1 61 ? -10.532 32.920 -15.850 1.00 16.38 61 ALA D C 1
ATOM 4069 O O . ALA D 1 61 ? -11.000 34.067 -15.952 1.00 16.69 61 ALA D O 1
ATOM 4071 N N . PHE D 1 62 ? -11.202 31.812 -16.153 1.00 17.17 62 PHE D N 1
ATOM 4072 C CA . PHE D 1 62 ? -12.613 31.841 -16.593 1.00 16.23 62 PHE D CA 1
ATOM 4073 C C . PHE D 1 62 ? -13.499 32.484 -15.527 1.00 15.71 62 PHE D C 1
ATOM 4074 O O . PHE D 1 62 ? -14.281 33.395 -15.811 1.00 15.88 62 PHE D O 1
ATOM 4082 N N . LEU D 1 63 ? -13.409 32.009 -14.299 1.00 14.84 63 LEU D N 1
ATOM 4083 C CA . LEU D 1 63 ? -14.287 32.589 -13.257 1.00 14.93 63 LEU D CA 1
ATOM 4084 C C . LEU D 1 63 ? -13.987 34.069 -12.968 1.00 14.84 63 LEU D C 1
ATOM 4085 O O . LEU D 1 63 ? -14.898 34.888 -12.708 1.00 14.83 63 LEU D O 1
ATOM 4090 N N . THR D 1 64 ? -12.717 34.444 -13.031 1.00 15.67 64 THR D N 1
ATOM 4091 C CA . THR D 1 64 ? -12.332 35.846 -12.950 1.00 16.98 64 THR D CA 1
ATOM 4092 C C . THR D 1 64 ? -12.991 36.672 -14.064 1.00 16.84 64 THR D C 1
ATOM 4093 O O . THR D 1 64 ? -13.537 37.701 -13.793 1.00 16.59 64 THR D O 1
ATOM 4097 N N . GLU D 1 65 ? -12.967 36.171 -15.291 1.00 18.16 65 GLU D N 1
ATOM 4098 C CA . GLU D 1 65 ? -13.611 36.861 -16.416 1.00 18.59 65 GLU D CA 1
ATOM 4099 C C . GLU D 1 65 ? -15.113 36.923 -16.225 1.00 18.43 65 GLU D C 1
ATOM 4100 O O . GLU D 1 65 ? -15.725 37.947 -16.510 1.00 17.69 65 GLU D O 1
ATOM 4106 N N . LEU D 1 66 ? -15.711 35.847 -15.731 1.00 18.44 66 LEU D N 1
ATOM 4107 C CA . LEU D 1 66 ? -17.152 35.837 -15.430 1.00 18.50 66 LEU D CA 1
ATOM 4108 C C . LEU D 1 66 ? -17.530 36.982 -14.475 1.00 18.23 66 LEU D C 1
ATOM 4109 O O . LEU D 1 66 ? -18.486 37.721 -14.710 1.00 18.21 66 LEU D O 1
ATOM 4114 N N . VAL D 1 67 ? -16.760 37.135 -13.411 1.00 16.33 67 VAL D N 1
ATOM 4115 C CA . VAL D 1 67 ? -16.991 38.192 -12.439 1.00 16.94 67 VAL D CA 1
ATOM 4116 C C . VAL D 1 67 ? -16.780 39.567 -13.058 1.00 17.52 67 VAL D C 1
ATOM 4117 O O . VAL D 1 67 ? -17.647 40.434 -12.933 1.00 17.52 67 VAL D O 1
ATOM 4121 N N . LYS D 1 68 ? -15.627 39.765 -13.688 1.00 17.73 68 LYS D N 1
ATOM 4122 C CA . LYS D 1 68 ? -15.283 41.079 -14.195 1.00 18.85 68 LYS D CA 1
ATOM 4123 C C . LYS D 1 68 ? -16.205 41.545 -15.323 1.00 18.92 68 LYS D C 1
ATOM 4124 O O . LYS D 1 68 ? -16.538 42.733 -15.413 1.00 19.96 68 LYS D O 1
ATOM 4130 N N . THR D 1 69 ? -16.639 40.618 -16.171 1.00 19.18 69 THR D N 1
ATOM 4131 C CA 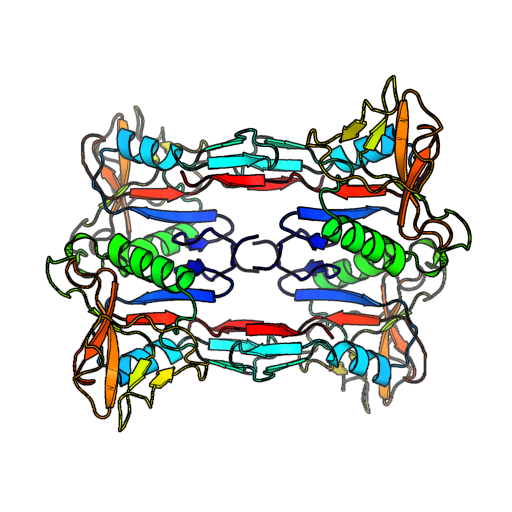. THR D 1 69 ? -17.515 41.008 -17.268 1.00 20.17 69 THR D CA 1
ATOM 4132 C C . THR D 1 69 ? -18.971 41.176 -16.818 1.00 20.30 69 THR D C 1
ATOM 4133 O O . THR D 1 69 ? -19.745 41.842 -17.509 1.00 21.44 69 THR D O 1
ATOM 4137 N N . SER D 1 70 ? -19.314 40.605 -15.667 1.00 18.59 70 SER D N 1
ATOM 4138 C CA . SER D 1 70 ? -20.672 40.731 -15.102 1.00 17.68 70 SER D CA 1
ATOM 4139 C C . SER D 1 70 ? -20.837 41.941 -14.194 1.00 17.46 70 SER D C 1
ATOM 4140 O O . SER D 1 70 ? -21.943 42.464 -14.026 1.00 16.82 70 SER D O 1
ATOM 4143 N N . LEU D 1 71 ? -19.729 42.359 -13.593 1.00 16.42 71 LEU D N 1
ATOM 4144 C CA . LEU D 1 71 ? -19.694 43.387 -12.561 1.00 17.21 71 LEU D CA 1
ATOM 4145 C C . LEU D 1 71 ? -18.700 44.505 -12.917 1.00 18.00 71 LEU D C 1
ATOM 4146 O O . LEU D 1 71 ? -17.974 44.992 -12.050 1.00 16.34 71 LEU D O 1
ATOM 4151 N N . PRO D 1 72 ? -18.699 44.976 -14.189 1.00 19.49 72 PRO D N 1
ATOM 4152 C CA . PRO D 1 72 ? -17.583 45.858 -14.613 1.00 20.16 72 PRO D CA 1
ATOM 4153 C C . PRO D 1 72 ? -17.538 47.203 -13.864 1.00 20.80 72 PRO D C 1
ATOM 4154 O O . PRO D 1 72 ? -16.460 47.767 -13.637 1.00 21.82 72 PRO D O 1
ATOM 4158 N N . ASP D 1 73 ? -18.691 47.734 -13.503 1.00 20.98 73 ASP D N 1
ATOM 4159 C CA . ASP D 1 73 ? -18.746 49.006 -12.782 1.00 24.01 73 ASP D CA 1
ATOM 4160 C C . ASP D 1 73 ? -18.381 48.911 -11.316 1.00 22.86 73 ASP D C 1
ATOM 4161 O O . ASP D 1 73 ? -18.314 49.916 -10.610 1.00 23.17 73 ASP D O 1
ATOM 4166 N N . LEU D 1 74 ? -18.140 47.689 -10.858 1.00 22.91 74 LEU D N 1
ATOM 4167 C CA . LEU D 1 74 ? -17.855 47.479 -9.448 1.00 22.29 74 LEU D CA 1
ATOM 4168 C C . LEU D 1 74 ? -16.385 47.202 -9.184 1.00 22.00 74 LEU D C 1
ATOM 4169 O O . LEU D 1 74 ? -15.962 47.171 -8.012 1.00 21.03 74 LEU D O 1
ATOM 4174 N N . ILE D 1 75 ? -15.615 47.023 -10.255 1.00 22.00 75 ILE D N 1
ATOM 4175 C CA . ILE D 1 75 ? -14.176 46.782 -10.148 1.00 21.03 75 ILE D CA 1
ATOM 4176 C C . ILE D 1 75 ? -13.488 48.003 -9.525 1.00 21.73 75 ILE D C 1
ATOM 4177 O O . ILE D 1 75 ? -13.645 49.129 -10.011 1.00 23.21 75 ILE D O 1
ATOM 4182 N N . THR D 1 76 ? -12.790 47.792 -8.414 1.00 20.71 76 THR D N 1
ATOM 4183 C CA . THR D 1 76 ? -12.084 48.860 -7.711 1.00 20.20 76 THR D CA 1
ATOM 4184 C C . THR D 1 76 ? -10.581 48.677 -7.907 1.00 20.00 76 THR D C 1
ATOM 4185 O O . THR D 1 76 ? -10.145 47.702 -8.513 1.00 19.59 76 THR D O 1
ATOM 4189 N N . GLY D 1 77 ? -9.775 49.627 -7.410 1.00 21.02 77 GLY D N 1
ATOM 4190 C CA . GLY D 1 77 ? -8.313 49.456 -7.450 1.00 21.68 77 GLY D CA 1
ATOM 4191 C C . GLY D 1 77 ? -7.825 48.588 -6.296 1.00 22.01 77 GLY D C 1
ATOM 4192 O O . GLY D 1 77 ? -6.627 48.278 -6.207 1.00 23.63 77 GLY D O 1
ATOM 4193 N N . GLY D 1 78 ? -8.746 48.171 -5.420 1.00 21.10 78 GLY D N 1
ATOM 4194 C CA . GLY D 1 78 ? -8.380 47.294 -4.285 1.00 20.38 78 GLY D CA 1
ATOM 4195 C C . GLY D 1 78 ? -8.790 45.833 -4.478 1.00 19.75 78 GLY D C 1
ATOM 4196 O O . GLY D 1 78 ? -8.483 45.226 -5.491 1.00 19.59 78 GLY D O 1
ATOM 4197 N N . TRP D 1 79 ? -9.477 45.272 -3.477 1.00 19.77 79 TRP D N 1
ATOM 4198 C CA . TRP D 1 79 ? -9.913 43.867 -3.513 1.00 19.35 79 TRP D CA 1
ATOM 4199 C C . TRP D 1 79 ? -11.289 43.688 -4.146 1.00 19.16 79 TRP D C 1
ATOM 4200 O O . TRP D 1 79 ? -11.555 42.649 -4.758 1.00 17.96 79 TRP D O 1
ATOM 4211 N N . ALA D 1 80 ? -12.164 44.672 -3.937 1.00 18.79 80 ALA D N 1
ATOM 4212 C CA . ALA D 1 80 ? -13.570 44.586 -4.351 1.00 18.48 80 ALA D CA 1
ATOM 4213 C C . ALA D 1 80 ? -13.744 44.660 -5.867 1.00 18.35 80 ALA D C 1
ATOM 4214 O O . ALA D 1 80 ? -13.004 45.360 -6.535 1.00 18.81 80 ALA D O 1
ATOM 4216 N N . PRO D 1 81 ? -14.741 43.944 -6.424 1.00 17.94 81 PRO D N 1
ATOM 4217 C CA . PRO D 1 81 ? -15.743 43.153 -5.696 1.00 17.50 81 PRO D CA 1
ATOM 4218 C C . PRO D 1 81 ? -15.254 41.756 -5.314 1.00 16.36 81 PRO D C 1
ATOM 4219 O O . PRO D 1 81 ? -14.546 41.106 -6.098 1.00 17.27 81 PRO D O 1
ATOM 4223 N N . GLN D 1 82 ? -15.677 41.301 -4.131 1.00 15.71 82 GLN D N 1
ATOM 4224 C CA . GLN D 1 82 ? -15.405 39.964 -3.665 1.00 14.84 82 GLN D CA 1
ATOM 4225 C C . GLN D 1 82 ? -16.627 39.086 -3.859 1.00 14.71 82 GLN D C 1
ATOM 4226 O O . GLN D 1 82 ? -17.765 39.502 -3.565 1.00 14.64 82 GLN D O 1
ATOM 4232 N N . VAL D 1 83 ? -16.375 37.895 -4.404 1.00 12.20 83 VAL D N 1
ATOM 4233 C CA . VAL D 1 83 ? -17.432 36.940 -4.731 1.00 12.91 83 VAL D CA 1
ATOM 4234 C C . VAL D 1 83 ? -17.140 35.565 -4.118 1.00 11.91 83 VAL D C 1
ATOM 4235 O O . VAL D 1 83 ? -16.090 34.973 -4.381 1.00 12.65 83 VAL D O 1
ATOM 4239 N N . TYR D 1 84 ? -18.074 35.036 -3.313 1.00 12.83 84 TYR D N 1
ATOM 4240 C CA . TYR D 1 84 ? -17.851 33.743 -2.666 1.00 12.52 84 TYR D CA 1
ATOM 4241 C C . TYR D 1 84 ? -17.673 32.586 -3.663 1.00 12.76 84 TYR D C 1
ATOM 4242 O O . TYR D 1 84 ? -18.402 32.491 -4.649 1.00 12.69 84 TYR D O 1
ATOM 4251 N N . ILE D 1 85 ? -16.689 31.744 -3.363 1.00 11.80 85 ILE D N 1
ATOM 4252 C CA . ILE D 1 85 ? -16.506 30.423 -3.920 1.00 11.96 85 ILE D CA 1
ATOM 4253 C C . ILE D 1 85 ? -16.533 29.433 -2.706 1.00 12.61 85 ILE D C 1
ATOM 4254 O O . ILE D 1 85 ? -16.569 29.843 -1.526 1.00 13.81 85 ILE D O 1
ATOM 4259 N N . GLY D 1 86 ? -16.490 28.152 -3.008 1.00 12.73 86 GLY D N 1
ATOM 4260 C CA . GLY D 1 86 ? -16.749 27.130 -1.999 1.00 12.40 86 GLY D CA 1
ATOM 4261 C C . GLY D 1 86 ? -15.591 26.773 -1.101 1.00 13.11 86 GLY D C 1
ATOM 4262 O O . GLY D 1 86 ? -15.553 25.670 -0.591 1.00 13.51 86 GLY D O 1
ATOM 4263 N N . MET D 1 87 ? -14.643 27.696 -0.878 1.00 13.55 87 MET D N 1
ATOM 4264 C CA . MET D 1 87 ? -13.420 27.373 -0.126 1.00 15.10 87 MET D CA 1
ATOM 4265 C C . MET D 1 87 ? -13.555 27.628 1.379 1.00 14.68 87 MET D C 1
ATOM 4266 O O . MET D 1 87 ? -13.965 28.716 1.783 1.00 14.34 87 MET D O 1
ATOM 4271 N N . LYS D 1 88 ? -13.208 26.619 2.189 1.00 14.67 88 LYS D N 1
ATOM 4272 C CA . LYS D 1 88 ? -13.243 26.769 3.657 1.00 14.77 88 LYS D CA 1
ATOM 4273 C C . LYS D 1 88 ? -11.816 26.584 4.171 1.00 15.24 88 LYS D C 1
ATOM 4274 O O . LYS D 1 88 ? -11.187 25.626 3.818 1.00 15.06 88 LYS D O 1
ATOM 4280 N N . VAL D 1 89 ? -11.341 27.512 5.006 1.00 15.03 89 VAL D N 1
ATOM 4281 C CA . VAL D 1 89 ? -10.013 27.392 5.636 1.00 16.44 89 VAL D CA 1
ATOM 4282 C C . VAL D 1 89 ? -10.260 27.065 7.098 1.00 16.38 89 VAL D C 1
ATOM 4283 O O . VAL D 1 89 ? -10.972 27.806 7.778 1.00 16.95 89 VAL D O 1
ATOM 4287 N N . GLY D 1 90 ? -9.685 25.957 7.574 1.00 16.09 90 GLY D N 1
ATOM 4288 C CA . GLY D 1 90 ? -10.016 25.450 8.905 1.00 15.66 90 GLY D CA 1
ATOM 4289 C C . GLY D 1 90 ? -9.143 26.009 10.016 1.00 15.95 90 GLY D C 1
ATOM 4290 O O . GLY D 1 90 ? -8.829 27.208 10.021 1.00 15.81 90 GLY D O 1
ATOM 4291 N N . SER D 1 91 ? -8.753 25.136 10.959 1.00 15.91 91 SER D N 1
ATOM 4292 C CA . SER D 1 91 ? -8.060 25.583 12.182 1.00 17.07 91 SER D CA 1
ATOM 4293 C C . SER D 1 91 ? -6.665 26.130 11.907 1.00 17.67 91 SER D C 1
ATOM 4294 O O . SER D 1 91 ? -6.170 27.011 12.634 1.00 17.96 91 SER D O 1
ATOM 4297 N N . THR D 1 92 ? -6.021 25.603 10.866 1.00 18.23 92 THR D N 1
ATOM 4298 C CA . THR D 1 92 ? -4.757 26.132 10.354 1.00 19.12 92 THR D CA 1
ATOM 4299 C C . THR D 1 92 ? -4.883 26.398 8.863 1.00 20.02 92 THR D C 1
ATOM 4300 O O . THR D 1 92 ? -5.813 25.882 8.212 1.00 19.86 92 THR D O 1
ATOM 4304 N N . ASN D 1 93 ? -3.918 27.128 8.314 1.00 19.92 93 ASN D N 1
ATOM 4305 C CA . ASN D 1 93 ? -4.033 27.554 6.922 1.00 21.06 93 ASN D CA 1
ATOM 4306 C C . ASN D 1 93 ? -3.960 26.379 5.957 1.00 22.47 93 ASN D C 1
ATOM 4307 O O . ASN D 1 93 ? -4.422 26.487 4.824 1.00 23.91 93 ASN D O 1
ATOM 4312 N N . SER D 1 94 ? -3.424 25.249 6.406 1.00 23.34 94 SER D N 1
ATOM 4313 C CA . SER D 1 94 ? -3.318 24.105 5.519 1.00 24.56 94 SER D CA 1
ATOM 4314 C C . SER D 1 94 ? -4.596 23.273 5.441 1.00 23.77 94 SER D C 1
ATOM 4315 O O . SER D 1 94 ? -4.692 22.411 4.591 1.00 25.69 94 SER D O 1
ATOM 4318 N N . ASP D 1 95 ? -5.581 23.556 6.289 1.00 22.70 95 ASP D N 1
ATOM 4319 C CA . ASP D 1 95 ? -6.830 22.795 6.336 1.00 21.79 95 ASP D CA 1
ATOM 4320 C C . ASP D 1 95 ? -7.798 23.435 5.351 1.00 20.96 95 ASP D C 1
ATOM 4321 O O . ASP D 1 95 ? -8.708 24.158 5.756 1.00 20.40 95 ASP D O 1
ATOM 4326 N N . GLN D 1 96 ? -7.603 23.169 4.063 1.00 18.75 96 GLN D N 1
ATOM 4327 C CA . GLN D 1 96 ? -8.430 23.797 3.044 1.00 16.95 96 GLN D CA 1
ATOM 4328 C C . GLN D 1 96 ? -9.310 22.720 2.447 1.00 16.86 96 GLN D C 1
ATOM 4329 O O . GLN D 1 96 ? -8.835 21.620 2.185 1.00 16.03 96 GLN D O 1
ATOM 4335 N N . THR D 1 97 ? -10.594 23.015 2.285 1.00 15.83 97 THR D N 1
ATOM 4336 C CA . THR D 1 97 ? -11.532 22.083 1.667 1.00 16.43 97 THR D CA 1
ATOM 4337 C C . THR D 1 97 ? -12.511 22.854 0.788 1.00 16.67 97 THR D C 1
ATOM 4338 O O . THR D 1 97 ? -12.739 24.059 0.985 1.00 16.27 97 THR D O 1
ATOM 4342 N N . TRP D 1 98 ? -13.079 22.137 -0.182 1.00 15.00 98 TRP D N 1
ATOM 4343 C CA . TRP D 1 98 ? -14.164 22.682 -0.997 1.00 14.89 98 TRP D CA 1
ATOM 4344 C C . TRP D 1 98 ? -15.489 22.100 -0.513 1.00 15.69 98 TRP D C 1
ATOM 4345 O O . TRP D 1 98 ? -15.542 20.895 -0.154 1.00 16.47 98 TRP D O 1
ATOM 4356 N N . THR D 1 99 ? -16.549 22.926 -0.511 1.00 14.52 99 THR D N 1
ATOM 4357 C CA . THR D 1 99 ? -17.891 22.457 -0.119 1.00 14.89 99 THR D CA 1
ATOM 4358 C C . THR D 1 99 ? -18.396 21.273 -0.950 1.00 15.41 99 THR D C 1
ATOM 4359 O O . THR D 1 99 ? -19.178 20.487 -0.451 1.00 16.57 99 THR D O 1
ATOM 4363 N N . ASP D 1 100 ? -17.953 21.165 -2.196 1.00 15.74 100 ASP D N 1
ATOM 4364 C CA . ASP D 1 100 ? -18.372 20.037 -3.052 1.00 17.39 100 ASP D CA 1
ATOM 4365 C C . ASP D 1 100 ? -17.578 18.740 -2.821 1.00 18.24 100 ASP D C 1
ATOM 4366 O O . ASP D 1 100 ? -17.786 17.744 -3.513 1.00 17.90 100 ASP D O 1
ATOM 4371 N N . GLY D 1 101 ? -16.673 18.758 -1.856 1.00 17.43 101 GLY D N 1
ATOM 4372 C CA . GLY D 1 101 ? -15.868 17.560 -1.540 1.00 19.11 101 GLY D CA 1
ATOM 4373 C C . GLY D 1 101 ? -14.708 17.270 -2.469 1.00 19.14 101 GLY D C 1
ATOM 4374 O O . GLY D 1 101 ? -13.987 16.282 -2.278 1.00 19.44 101 GLY D O 1
ATOM 4375 N N . SER D 1 102 ? -14.496 18.137 -3.461 1.00 19.69 102 SER D N 1
ATOM 4376 C CA . SER D 1 102 ? -13.429 17.958 -4.431 1.00 19.25 102 SER D CA 1
ATOM 4377 C C . SER D 1 102 ? -12.061 18.284 -3.848 1.00 19.73 102 SER D C 1
ATOM 4378 O O . SER D 1 102 ? -11.941 19.000 -2.842 1.00 19.79 102 SER D O 1
ATOM 4381 N N . SER D 1 103 ? -11.015 17.779 -4.481 1.00 20.73 103 SER D N 1
ATOM 4382 C CA . SER D 1 103 ? -9.667 18.025 -3.961 1.00 21.20 103 SER D CA 1
ATOM 4383 C C . SER D 1 103 ? -9.186 19.464 -4.137 1.00 20.26 103 SER D C 1
ATOM 4384 O O . SER D 1 103 ? -9.503 20.166 -5.129 1.00 19.23 103 SER D O 1
ATOM 4387 N N . VAL D 1 104 ? -8.429 19.940 -3.150 1.00 20.24 104 VAL D N 1
ATOM 4388 C CA . VAL D 1 104 ? -7.795 21.246 -3.262 1.00 18.99 104 VAL D CA 1
ATOM 4389 C C . VAL D 1 104 ? -6.486 21.015 -3.999 1.00 20.26 104 VAL D C 1
ATOM 4390 O O . VAL D 1 104 ? -5.429 20.872 -3.371 1.00 21.59 104 VAL D O 1
ATOM 4394 N N . ASP D 1 105 ? -6.575 20.913 -5.336 1.00 19.91 105 ASP D N 1
ATOM 4395 C CA . ASP D 1 105 ? -5.389 20.679 -6.186 1.00 20.96 105 ASP D CA 1
ATOM 4396 C C . ASP D 1 105 ? -4.875 21.901 -6.930 1.00 21.76 105 ASP D C 1
ATOM 4397 O O . ASP D 1 105 ? -3.952 21.802 -7.753 1.00 22.11 105 ASP D O 1
ATOM 4402 N N . TYR D 1 106 ? -5.483 23.061 -6.679 1.00 20.44 106 TYR D N 1
ATOM 4403 C CA . TYR D 1 106 ? -5.036 24.279 -7.301 1.00 19.78 106 TYR D CA 1
ATOM 4404 C C . TYR D 1 106 ? -5.034 25.364 -6.243 1.00 19.74 106 TYR D C 1
ATOM 4405 O O . TYR D 1 106 ? -5.985 25.477 -5.467 1.00 19.72 106 TYR D O 1
ATOM 4414 N N . ASP D 1 107 ? -3.966 26.146 -6.242 1.00 20.24 107 ASP D N 1
ATOM 4415 C CA . ASP D 1 107 ? -3.728 27.224 -5.277 1.00 21.15 107 ASP D CA 1
ATOM 4416 C C . ASP D 1 107 ? -3.901 28.551 -5.977 1.00 20.30 107 ASP D C 1
ATOM 4417 O O . ASP D 1 107 ? -3.042 29.001 -6.762 1.00 20.39 107 ASP D O 1
ATOM 4422 N N . GLY D 1 108 ? -5.026 29.199 -5.695 1.00 18.96 108 GLY D N 1
ATOM 4423 C CA . GLY D 1 108 ? -5.332 30.467 -6.325 1.00 18.66 108 GLY D CA 1
ATOM 4424 C C . GLY D 1 108 ? -5.298 31.660 -5.393 1.00 17.97 108 GLY D C 1
ATOM 4425 O O . GLY D 1 108 ? -5.810 32.715 -5.746 1.00 17.79 108 GLY D O 1
ATOM 4426 N N . TRP D 1 109 ? -4.665 31.512 -4.220 1.00 17.67 109 TRP D N 1
ATOM 4427 C CA . TRP D 1 109 ? -4.649 32.586 -3.213 1.00 17.46 109 TRP D CA 1
ATOM 4428 C C . TRP D 1 109 ? -3.774 33.773 -3.621 1.00 17.70 109 TRP D C 1
ATOM 4429 O O . TRP D 1 109 ? -2.660 33.591 -4.150 1.00 18.82 109 TRP D O 1
ATOM 4440 N N . VAL D 1 110 ? -4.254 34.973 -3.318 1.00 17.69 110 VAL D N 1
ATOM 4441 C CA . VAL D 1 110 ? -3.401 36.177 -3.369 1.00 18.64 110 VAL D CA 1
ATOM 4442 C C . VAL D 1 110 ? -2.254 35.944 -2.397 1.00 19.50 110 VAL D C 1
ATOM 4443 O O . VAL D 1 110 ? -2.427 35.323 -1.352 1.00 19.26 110 VAL D O 1
ATOM 4447 N N . SER D 1 111 ? -1.073 36.408 -2.784 1.00 20.86 111 SER D N 1
ATOM 4448 C CA . SER D 1 111 ? 0.098 36.382 -1.927 1.00 23.17 111 SER D CA 1
ATOM 4449 C C . SER D 1 111 ? -0.231 36.994 -0.547 1.00 21.72 111 SER D C 1
ATOM 4450 O O . SER D 1 111 ? -0.790 38.095 -0.466 1.00 22.88 111 SER D O 1
ATOM 4453 N N . GLY D 1 112 ? 0.034 36.234 0.510 1.00 21.92 112 GLY D N 1
ATOM 4454 C CA . GLY D 1 112 ? -0.279 36.625 1.878 1.00 21.68 112 GLY D CA 1
ATOM 4455 C C . GLY D 1 112 ? -1.590 36.062 2.425 1.00 20.92 112 GLY D C 1
ATOM 4456 O O . GLY D 1 112 ? -1.812 36.126 3.639 1.00 21.64 112 GLY D O 1
ATOM 4457 N N . GLU D 1 113 ? -2.442 35.503 1.546 1.00 19.63 113 GLU D N 1
ATOM 4458 C CA . GLU D 1 113 ? -3.728 34.871 1.927 1.00 19.22 113 GLU D CA 1
ATOM 4459 C C . GLU D 1 113 ? -3.580 33.346 1.922 1.00 19.02 113 GLU D C 1
ATOM 4460 O O . GLU D 1 113 ? -2.806 32.818 1.120 1.00 18.75 113 GLU D O 1
ATOM 4466 N N . PRO D 1 114 ? -4.306 32.623 2.799 1.00 18.50 114 PRO D N 1
ATOM 4467 C CA . PRO D 1 114 ? -5.257 33.094 3.817 1.00 17.64 114 PRO D CA 1
ATOM 4468 C C . PRO D 1 114 ? -4.535 33.697 5.018 1.00 18.35 114 PRO D C 1
ATOM 4469 O O . PRO D 1 114 ? -3.416 33.272 5.347 1.00 18.61 114 PRO D O 1
ATOM 4473 N N . ASN D 1 115 ? -5.166 34.678 5.652 1.00 17.15 115 ASN D N 1
ATOM 4474 C CA . ASN D 1 115 ? -4.576 35.312 6.845 1.00 17.20 115 ASN D CA 1
ATOM 4475 C C . ASN D 1 115 ? -5.614 35.705 7.866 1.00 17.45 115 ASN D C 1
ATOM 4476 O O . ASN D 1 115 ? -5.321 36.445 8.847 1.00 18.18 115 ASN D O 1
ATOM 4481 N N . ASN D 1 116 ? -6.831 35.208 7.690 1.00 16.50 116 ASN D N 1
ATOM 4482 C CA . ASN D 1 116 ? -7.880 35.520 8.652 1.00 15.76 116 ASN D CA 1
ATOM 4483 C C . ASN D 1 116 ? -8.441 34.288 9.338 1.00 15.58 116 ASN D C 1
ATOM 4484 O O . ASN D 1 116 ? -9.584 34.292 9.777 1.00 16.02 116 ASN D O 1
ATOM 4489 N N . GLY D 1 117 ? -7.631 33.241 9.422 1.00 16.07 117 GLY D N 1
ATOM 4490 C CA . GLY D 1 117 ? -8.003 32.030 10.137 1.00 15.74 117 GLY D CA 1
ATOM 4491 C C . GLY D 1 117 ? -8.139 32.245 11.647 1.00 16.26 117 GLY D C 1
ATOM 4492 O O . GLY D 1 117 ? -7.736 33.280 12.190 1.00 17.10 117 GLY D O 1
ATOM 4493 N N . PRO D 1 118 ? -8.710 31.264 12.337 1.00 15.56 118 PRO D N 1
ATOM 4494 C CA . PRO D 1 118 ? -9.209 30.014 11.781 1.00 15.10 118 PRO D CA 1
ATOM 4495 C C . PRO D 1 118 ? -10.631 30.151 11.189 1.00 14.34 118 PRO D C 1
ATOM 4496 O O . PRO D 1 118 ? -11.344 31.107 11.458 1.00 14.06 118 PRO D O 1
ATOM 4500 N N . ASN D 1 119 ? -11.038 29.169 10.393 1.00 14.02 119 ASN D N 1
ATOM 4501 C CA . ASN D 1 119 ? -12.422 29.093 9.918 1.00 15.25 119 ASN D CA 1
ATOM 4502 C C . ASN D 1 119 ? -12.868 30.288 9.116 1.00 14.98 119 ASN D C 1
ATOM 4503 O O . ASN D 1 119 ? -13.936 30.848 9.346 1.00 16.57 119 ASN D O 1
ATOM 4508 N N . SER D 1 120 ? -12.015 30.664 8.186 1.00 14.10 120 SER D N 1
ATOM 4509 C CA . SER D 1 120 ? -12.327 31.727 7.229 1.00 13.22 120 SER D CA 1
ATOM 4510 C C . SER D 1 120 ? -12.770 31.115 5.901 1.00 13.27 120 SER D C 1
ATOM 4511 O O . SER D 1 120 ? -12.789 29.896 5.744 1.00 13.09 120 SER D O 1
ATOM 4514 N N . ARG D 1 121 ? -13.160 31.975 4.955 1.00 12.86 121 ARG D N 1
ATOM 4515 C CA . ARG D 1 121 ? -13.818 31.449 3.730 1.00 11.81 121 ARG D CA 1
ATOM 4516 C C . ARG D 1 121 ? -13.215 32.156 2.535 1.00 12.08 121 ARG D C 1
ATOM 4517 O O . ARG D 1 121 ? -12.882 33.325 2.609 1.00 13.24 121 ARG D O 1
ATOM 4525 N N . GLY D 1 122 ? -13.125 31.462 1.405 1.00 13.00 122 GLY D N 1
ATOM 4526 C CA . GLY D 1 122 ? -12.485 32.077 0.237 1.00 13.22 122 GLY D CA 1
ATOM 4527 C C . GLY D 1 122 ? -13.449 32.832 -0.655 1.00 12.25 122 GLY D C 1
ATOM 4528 O O . GLY D 1 122 ? -14.630 32.472 -0.803 1.00 13.43 122 GLY D O 1
ATOM 4529 N N . ALA D 1 123 ? -12.935 33.883 -1.282 1.00 12.05 123 ALA D N 1
ATOM 4530 C CA . ALA D 1 123 ? -13.720 34.695 -2.223 1.00 13.15 123 ALA D CA 1
ATOM 4531 C C . ALA D 1 123 ? -12.782 35.104 -3.366 1.00 13.89 123 ALA D C 1
ATOM 4532 O O . ALA D 1 123 ? -11.590 35.407 -3.145 1.00 14.79 123 ALA D O 1
ATOM 4534 N N . ILE D 1 124 ? -13.276 35.029 -4.599 1.00 13.39 124 ILE D N 1
ATOM 4535 C CA . ILE D 1 124 ? -12.590 35.709 -5.708 1.00 13.88 124 ILE D CA 1
ATOM 4536 C C . ILE D 1 124 ? -12.621 37.204 -5.422 1.00 14.54 124 ILE D C 1
ATOM 4537 O O . ILE D 1 124 ? -13.683 37.770 -5.198 1.00 15.66 124 ILE D O 1
ATOM 4542 N N . ALA D 1 125 ? -11.444 37.840 -5.403 1.00 15.06 125 ALA D N 1
ATOM 4543 C CA . ALA D 1 125 ? -11.368 39.282 -5.163 1.00 14.73 125 ALA D CA 1
ATOM 4544 C C . ALA D 1 125 ? -10.957 39.976 -6.464 1.00 15.83 125 ALA D C 1
ATOM 4545 O O . ALA D 1 125 ? -9.790 39.964 -6.837 1.00 15.17 125 ALA D O 1
ATOM 4547 N N . ALA D 1 126 ? -11.953 40.481 -7.200 1.00 15.05 126 ALA D N 1
ATOM 4548 C CA . ALA D 1 126 ? -11.768 40.887 -8.629 1.00 16.24 126 ALA D CA 1
ATOM 4549 C C . ALA D 1 126 ? -11.265 42.308 -8.827 1.00 16.50 126 ALA D C 1
ATOM 4550 O O . ALA D 1 126 ? -11.045 42.742 -9.963 1.00 17.61 126 ALA D O 1
ATOM 4552 N N . GLY D 1 127 ? -11.041 43.014 -7.732 1.00 16.24 127 GLY D N 1
ATOM 4553 C CA . GLY D 1 127 ? -10.468 44.357 -7.791 1.00 18.29 127 GLY D CA 1
ATOM 4554 C C . GLY D 1 127 ? -9.039 44.283 -8.302 1.00 19.81 127 GLY D C 1
ATOM 4555 O O . GLY D 1 127 ? -8.449 43.205 -8.381 1.00 19.75 127 GLY D O 1
ATOM 4556 N N . ASP D 1 128 ? -8.499 45.432 -8.699 1.00 20.25 128 ASP D N 1
ATOM 4557 C CA . ASP D 1 128 ? -7.227 45.455 -9.381 1.00 23.22 128 ASP D CA 1
ATOM 4558 C C . ASP D 1 128 ? -6.018 45.036 -8.554 1.00 22.45 128 ASP D C 1
ATOM 4559 O O . ASP D 1 128 ? -4.995 44.615 -9.126 1.00 23.23 128 ASP D O 1
ATOM 4564 N N . TYR D 1 129 ? -6.104 45.127 -7.222 1.00 22.24 129 TYR D N 1
ATOM 4565 C CA . TYR D 1 129 ? -4.981 44.691 -6.389 1.00 21.51 129 TYR D CA 1
ATOM 4566 C C . TYR D 1 129 ? -4.805 43.184 -6.498 1.00 20.92 129 TYR D C 1
ATOM 4567 O O . TYR D 1 129 ? -3.684 42.683 -6.615 1.00 20.93 129 TYR D O 1
ATOM 4576 N N . SER D 1 130 ? -5.939 42.471 -6.462 1.00 18.78 130 SER D N 1
ATOM 4577 C CA . SER D 1 130 ? -5.958 41.014 -6.338 1.00 17.37 130 SER D CA 1
ATOM 4578 C C . SER D 1 130 ? -6.188 40.249 -7.668 1.00 16.41 130 SER D C 1
ATOM 4579 O O . SER D 1 130 ? -5.841 39.070 -7.771 1.00 15.77 130 SER D O 1
ATOM 4582 N N . ARG D 1 131 ? -6.746 40.945 -8.662 1.00 16.79 131 ARG D N 1
ATOM 4583 C CA . ARG D 1 131 ? -6.870 40.440 -10.027 1.00 17.26 131 ARG D CA 1
ATOM 4584 C C . ARG D 1 131 ? -7.656 39.128 -10.129 1.00 16.02 131 ARG D C 1
ATOM 4585 O O . ARG D 1 131 ? -7.398 38.309 -10.992 1.00 16.17 131 ARG D O 1
ATOM 4593 N N . GLY D 1 132 ? -8.633 38.957 -9.236 1.00 15.66 132 GLY D N 1
ATOM 4594 C CA . GLY D 1 132 ? -9.481 37.764 -9.203 1.00 15.43 132 GLY D CA 1
ATOM 4595 C C . GLY D 1 132 ? -8.956 36.645 -8.319 1.00 15.30 132 GLY D C 1
ATOM 4596 O O . GLY D 1 132 ? -9.684 35.714 -8.020 1.00 16.13 132 GLY D O 1
ATOM 4597 N N . PHE D 1 133 ? -7.704 36.709 -7.908 1.00 14.54 133 PHE D N 1
ATOM 4598 C CA . PHE D 1 133 ? -7.171 35.698 -6.998 1.00 14.79 133 PHE D CA 1
ATOM 4599 C C . PHE D 1 133 ? -7.815 35.795 -5.610 1.00 14.32 133 PHE D C 1
ATOM 4600 O O . PHE D 1 133 ? -8.539 36.763 -5.318 1.00 15.02 133 PHE D O 1
ATOM 4608 N N . TRP D 1 134 ? -7.600 34.776 -4.780 1.00 14.78 134 TRP D N 1
ATOM 4609 C CA . TRP D 1 134 ? -8.532 34.600 -3.634 1.00 15.01 134 TRP D CA 1
ATOM 4610 C C . TRP D 1 134 ? -8.052 35.328 -2.406 1.00 15.36 134 TRP D C 1
ATOM 4611 O O . TRP D 1 134 ? -6.832 35.357 -2.104 1.00 14.79 134 TRP D O 1
ATOM 4622 N N . ALA D 1 135 ? -9.039 35.904 -1.734 1.00 15.12 135 ALA D N 1
ATOM 4623 C CA . ALA D 1 135 ? -8.894 36.454 -0.387 1.00 15.21 135 ALA D CA 1
ATOM 4624 C C . ALA D 1 135 ? -9.676 35.556 0.581 1.00 14.92 135 ALA D C 1
ATOM 4625 O O . ALA D 1 135 ? -10.736 35.028 0.221 1.00 14.50 135 ALA D O 1
ATOM 4627 N N . ASP D 1 136 ? -9.185 35.386 1.807 1.00 13.78 136 ASP D N 1
ATOM 4628 C CA . ASP D 1 136 ? -10.063 34.807 2.812 1.00 13.75 136 ASP D CA 1
ATOM 4629 C C . ASP D 1 136 ? -10.764 35.895 3.627 1.00 14.49 136 ASP D C 1
ATOM 4630 O O . ASP D 1 136 ? -10.163 36.951 3.948 1.00 15.81 136 ASP D O 1
ATOM 4635 N N . VAL D 1 137 ? -12.028 35.628 3.949 1.00 14.59 137 VAL D N 1
ATOM 4636 C CA . VAL D 1 137 ? -12.909 36.585 4.617 1.00 13.76 137 VAL D CA 1
ATOM 4637 C C . VAL D 1 137 ? -13.657 35.858 5.714 1.00 13.61 137 VAL D C 1
ATOM 4638 O O . VAL D 1 137 ? -13.646 34.631 5.775 1.00 14.30 137 VAL D O 1
ATOM 4642 N N . TYR D 1 138 ? -14.321 36.610 6.594 1.00 14.94 138 TYR D N 1
ATOM 4643 C CA . TYR D 1 138 ? -15.102 35.977 7.624 1.00 13.84 138 TYR D CA 1
ATOM 4644 C C . TYR D 1 138 ? -16.416 35.598 7.007 1.00 15.08 138 TYR D C 1
ATOM 4645 O O . TYR D 1 138 ? -16.954 36.336 6.185 1.00 15.66 138 TYR D O 1
ATOM 4654 N N . SER D 1 139 ? -16.934 34.470 7.468 1.00 15.39 139 SER D N 1
ATOM 4655 C CA . SER D 1 139 ? -18.141 33.855 6.907 1.00 17.27 139 SER D CA 1
ATOM 4656 C C . SER D 1 139 ? -19.373 34.709 7.112 1.00 18.13 139 SER D C 1
ATOM 4657 O O . SER D 1 139 ? -20.365 34.569 6.396 1.00 18.90 139 SER D O 1
ATOM 4660 N N . ASN D 1 140 ? -19.339 35.611 8.092 1.00 18.73 140 ASN D N 1
ATOM 4661 C CA . ASN D 1 140 ? -20.479 36.512 8.289 1.00 19.68 140 ASN D CA 1
ATOM 4662 C C . ASN D 1 140 ? -20.608 37.617 7.252 1.00 20.10 140 ASN D C 1
ATOM 4663 O O . ASN D 1 140 ? -21.616 38.322 7.218 1.00 20.46 140 ASN D O 1
ATOM 4668 N N . ASN D 1 141 ? -19.591 37.793 6.414 1.00 19.36 141 ASN D N 1
ATOM 4669 C CA . ASN D 1 141 ? -19.639 38.809 5.353 1.00 19.68 141 ASN D CA 1
ATOM 4670 C C . ASN D 1 141 ? -20.670 38.405 4.284 1.00 20.23 141 ASN D C 1
ATOM 4671 O O . ASN D 1 141 ? -20.718 37.241 3.874 1.00 19.95 141 ASN D O 1
ATOM 4676 N N . ASN D 1 142 ? -21.500 39.348 3.855 1.00 20.00 142 ASN D N 1
ATOM 4677 C CA . ASN D 1 142 ? -22.493 39.103 2.803 1.00 20.43 142 ASN D CA 1
ATOM 4678 C C . ASN D 1 142 ? -21.963 39.535 1.435 1.00 19.61 142 ASN D C 1
ATOM 4679 O O . ASN D 1 142 ? -21.764 40.725 1.203 1.00 20.96 142 ASN D O 1
ATOM 4684 N N . PHE D 1 143 ? -21.772 38.581 0.525 1.00 16.56 143 PHE D N 1
ATOM 4685 C CA . PHE D 1 143 ? -21.216 38.857 -0.792 1.00 16.21 143 PHE D CA 1
ATOM 4686 C C . PHE D 1 143 ? -22.064 38.164 -1.872 1.00 14.44 143 PHE D C 1
ATOM 4687 O O . PHE D 1 143 ? -22.835 37.212 -1.579 1.00 14.43 143 PHE D O 1
ATOM 4695 N N . LYS D 1 144 ? -21.923 38.664 -3.104 1.00 13.47 144 LYS D N 1
ATOM 4696 C CA . LYS D 1 144 ? -22.300 37.868 -4.296 1.00 13.75 144 LYS D CA 1
ATOM 4697 C C . LYS D 1 144 ? -21.582 36.525 -4.270 1.00 13.72 144 LYS D C 1
ATOM 4698 O O . LYS D 1 144 ? -20.611 36.358 -3.529 1.00 13.78 144 LYS D O 1
ATOM 4704 N N . TYR D 1 145 ? -22.050 35.566 -5.066 1.00 13.73 145 TYR D N 1
ATOM 4705 C CA . TYR D 1 145 ? -21.502 34.186 -4.946 1.00 13.75 145 TYR D CA 1
ATOM 4706 C C . TYR D 1 145 ? -21.686 33.466 -6.287 1.00 13.73 145 TYR D C 1
ATOM 4707 O O . TYR D 1 145 ? -22.606 33.765 -7.049 1.00 14.88 145 TYR D O 1
ATOM 4716 N N . ILE D 1 146 ? -20.785 32.531 -6.568 1.00 13.34 146 ILE D N 1
ATOM 4717 C CA . ILE D 1 146 ? -20.891 31.724 -7.789 1.00 13.20 146 ILE D CA 1
ATOM 4718 C C . ILE D 1 146 ? -21.257 30.300 -7.407 1.00 13.34 146 ILE D C 1
ATOM 4719 O O . ILE D 1 146 ? -20.563 29.665 -6.602 1.00 12.64 146 ILE D O 1
ATOM 4724 N N . CYS D 1 147 ? -22.335 29.785 -8.015 1.00 13.51 147 CYS D N 1
ATOM 4725 C CA . CYS D 1 147 ? -22.724 28.382 -7.846 1.00 14.32 147 CYS D CA 1
ATOM 4726 C C . CYS D 1 147 ? -22.227 27.541 -9.021 1.00 14.48 147 CYS D C 1
ATOM 4727 O O . CYS D 1 147 ? -22.000 28.058 -10.122 1.00 14.01 147 CYS D O 1
ATOM 4730 N N . GLN D 1 148 ? -22.019 26.256 -8.759 1.00 13.74 148 GLN D N 1
ATOM 4731 C CA . GLN D 1 148 ? -21.823 25.282 -9.843 1.00 14.91 148 GLN D CA 1
ATOM 4732 C C . GLN D 1 148 ? -22.963 24.277 -9.728 1.00 14.65 148 GLN D C 1
ATOM 4733 O O . GLN D 1 148 ? -23.337 23.884 -8.615 1.00 15.45 148 GLN D O 1
ATOM 4739 N N . LEU D 1 149 ? -23.448 23.781 -10.867 1.00 14.53 149 LEU D N 1
ATOM 4740 C CA . LEU D 1 149 ? -24.320 22.600 -10.859 1.00 15.18 149 LEU D CA 1
ATOM 4741 C C . LEU D 1 149 ? -23.503 21.327 -10.612 1.00 15.30 149 LEU D C 1
ATOM 4742 O O . LEU D 1 149 ? -22.304 21.331 -10.805 1.00 16.05 149 LEU D O 1
ATOM 4747 N N . PRO D 1 150 ? -24.155 20.231 -10.159 1.00 16.21 150 PRO D N 1
ATOM 4748 C CA . PRO D 1 150 ? -23.446 18.980 -9.931 1.00 17.78 150 PRO D CA 1
ATOM 4749 C C . PRO D 1 150 ? -22.583 18.617 -11.126 1.00 19.09 150 PRO D C 1
ATOM 4750 O O . PRO D 1 150 ? -23.048 18.657 -12.286 1.00 20.70 150 PRO D O 1
ATOM 4754 N N . CYS D 1 151 ? -21.306 18.347 -10.865 1.00 20.06 151 CYS D N 1
ATOM 4755 C CA . CYS D 1 151 ? -20.353 17.970 -11.892 1.00 21.66 151 CYS D CA 1
ATOM 4756 C C . CYS D 1 151 ? -20.401 16.442 -12.013 1.00 21.46 151 CYS D C 1
ATOM 4757 O O . CYS D 1 151 ? -20.078 15.736 -11.056 1.00 21.86 151 CYS D O 1
ATOM 4760 N N . VAL D 1 152 ? -20.836 15.941 -13.167 1.00 20.47 152 VAL D N 1
ATOM 4761 C CA . VAL D 1 152 ? -20.944 14.485 -13.358 1.00 21.13 152 VAL D CA 1
ATOM 4762 C C . VAL D 1 152 ? -20.330 14.042 -14.692 1.00 21.34 152 VAL D C 1
ATOM 4763 O O . VAL D 1 152 ? -20.212 14.830 -15.617 1.00 21.70 152 VAL D O 1
ATOM 4767 N N . HIS D 1 153 ? -19.954 12.769 -14.786 1.00 21.30 153 HIS D N 1
ATOM 4768 C CA . HIS D 1 153 ? -19.449 12.202 -16.041 1.00 23.07 153 HIS D CA 1
ATOM 4769 C C . HIS D 1 153 ? -19.842 10.724 -16.154 1.00 22.56 153 HIS D C 1
ATOM 4770 O O . HIS D 1 153 ? -20.010 10.028 -15.143 1.00 22.70 153 HIS D O 1
ATOM 4777 N N . TYR D 1 154 ? -19.983 10.253 -17.381 1.00 23.23 154 TYR D N 1
ATOM 4778 C CA . TYR D 1 154 ? -20.282 8.829 -17.589 1.00 23.81 154 TYR D CA 1
ATOM 4779 C C . TYR D 1 154 ? -19.044 8.001 -17.256 1.00 25.48 154 TYR D C 1
ATOM 4780 O O . TYR D 1 154 ? -17.924 8.463 -17.453 1.00 25.06 154 TYR D O 1
ATOM 4789 N N . THR D 1 155 ? -19.263 6.806 -16.713 1.00 26.22 155 THR D N 1
ATOM 4790 C CA . THR D 1 155 ? -18.194 5.875 -16.385 1.00 28.78 155 THR D CA 1
ATOM 4791 C C . THR D 1 155 ? -18.398 4.703 -17.346 1.00 31.54 155 THR D C 1
ATOM 4792 O O . THR D 1 155 ? -19.397 3.984 -17.263 1.00 30.97 155 THR D O 1
ATOM 4796 N N . LEU D 1 156 ? -17.478 4.577 -18.310 1.00 34.27 156 LEU D N 1
ATOM 4797 C CA . LEU D 1 156 ? -17.661 3.675 -19.456 1.00 36.63 156 LEU D CA 1
ATOM 4798 C C . LEU D 1 156 ? -16.861 2.391 -19.316 1.00 38.38 156 LEU D C 1
ATOM 4799 O O . LEU D 1 156 ? -16.646 1.656 -20.294 1.00 39.24 156 LEU D O 1
ATOM 4804 N N . GLU D 1 157 ? -16.458 2.112 -18.084 1.00 40.09 157 GLU D N 1
ATOM 4805 C CA . GLU D 1 157 ? -15.710 0.910 -17.756 1.00 41.96 157 GLU D CA 1
ATOM 4806 C C . GLU D 1 157 ? -16.543 -0.378 -17.920 1.00 42.92 157 GLU D C 1
ATOM 4807 O O . GLU D 1 157 ? -17.313 -0.547 -18.887 1.00 43.28 157 GLU D O 1
#

InterPro domains:
  IPR001304 C-type lectin-like [PF00059] (25-148)
  IPR001304 C-type lectin-like [PS50041] (12-148)
  IPR001304 C-type lectin-like [SM00034] (5-148)
  IPR016186 C-type lectin-like/link domain superfamily [G3DSA:3.10.100.10] (1-157)
  IPR016187 C-type lectin fold [SSF56436] (3-151)
  IPR050111 C-type lectin and snaclec domain-containing protein [PTHR22803] (4-150)